Protein 1NFF (pdb70)

Foldseek 3Di:
DLLQAPAEEEFEPCLFDLNVLLLVLNLVNHYQYEYEYQPVVSQVVVQVVSPLRYHYAHAQLLDLVRLLVSQVCRCVSPNFHAEYELPWAAFDFAAPVGDDPVNLVVRCSTLAVSLVSNVVNRLVRQLVVLAHFYEYEAACLLVDPDGRRVSNSVSSVNSLVVQQVVQVVCVVSHYAGEYEHEAAEPTPRCVVPDQQPADAPQRGHHYSNLSSVVSSCRGGCVCSPDHSYYHYHYRCRVVDDDDD/DLLQAPAEAEFEPCLFDLNVLLCVLVVVNHYAYEYEYQPVVSQVVVCVVSVVRYHYAHADLLDLVRLLVSQVCRCVVVNAHAEYELDWAAFDFAAPVPDDVVNLVVRCSTLAVSLVSNLVNRVPRCLVVLAHEYEYEAACLLVDPDGRRVSNSVSSVNSLQVQQVVQVVCVVSHYAGEYEHEAAEPTPRCVVPDQQPAPAQQRGHHYSNLSSVVSSCRGGCVCVPDHSYYHYHYRCRVVDDDDD

GO terms:
  GO:0047044 androstan-3-alpha,17-beta-diol dehydrogenase (NAD+) activity (F, IDA)
  GO:0008202 steroid metabolic process (P, IDA)
  GO:0005886 plasma membrane (C, HDA)
  GO:0047023 androsterone dehydrogenase [NAD(P)+] activity (F, EXP)

Nearest PDB structures (foldseek):
  1nff-assembly1_A  TM=1.004E+00  e=2.564E-53  Mycobacterium tuberculosis
  3gvc-assembly2_D-3  TM=9.626E-01  e=6.138E-28  Mycobacterium tuberculosis H37Rv
  3op4-assembly1_A  TM=9.644E-01  e=1.752E-27  Vibrio cholerae O1 biovar El Tor str. N16961
  3emk-assembly1_A  TM=9.337E-01  e=2.881E-24  Brucella melitensis
  6wpr-assembly1_B-2  TM=9.188E-01  e=6.426E-24  Acinetobacter baumannii

InterPro domains:
  IPR002347 Short-chain dehydrogenase/reductase SDR [PF13561] (16-237)
  IPR002347 Short-chain dehydrogenase/reductase SDR [PR00080] (80-91)
  IPR002347 Short-chain dehydrogenase/reductase SDR [PR00080] (133-141)
  IPR002347 Short-chain dehydrogenase/reductase SDR [PR00080] (153-172)
  IPR002347 Short-chain dehydrogenase/reductase SDR [PR00081] (9-26)
  IPR002347 Short-chain dehydrogenase/reductase SDR [PR00081] (80-91)
  IPR002347 Short-chain dehydrogenase/reductase SDR [PR00081] (127-143)
  IPR002347 Short-chain dehydrogenase/reductase SDR [PR00081] (153-172)
  IPR002347 Short-chain dehydrogenase/reductase SDR [PR00081] (174-191)
  IPR002347 Short-chain dehydrogenase/reductase SDR [PR00081] (202-222)
  IPR020904 Short-chain dehydrogenase/reductase, conserved site [PS00061] (140-168)
  IPR036291 NAD(P)-binding domain superfamily [SSF51735] (7-240)

Secondary structure (DSSP, 8-state):
--TTTT-EEEEETTTSHHHHHHHHHHHHTT-EEEEEES-HHHHHHHHHHTGGGEEEEE--TT-HHHHHHHHHHHHHHHS---EEEE-------B-TTTS-HHHHHHHIIIIIIHHHHHHHHHHHHHHHHT-EEEEEE--GGGTS--TTBHHHHHHHHHHHHHHHHHHHHHGGGTEEEEEEEE--B-SGGGTTS-TT-S--SSSSPBPHHHHHHHHHHHHSGGGTT--S-EEEESTTGGGS----/--TTTT-EEEEETTTSHHHHHHHHHHHHTT-EEEEEES-HHHHHHHHHHSTTTEEEEE--TT-HHHHHHHHHHHHHHHS---EEEE-------B-TTT--HHHHHHHIIIIIIHHHHHHHHHHHHHHHHT-EEEEEE--GGGTS--TTBHHHHHHHHHHHHHHHHHHHHHGGGTEEEEEEEE--B-SGGGTTS-TT-S--S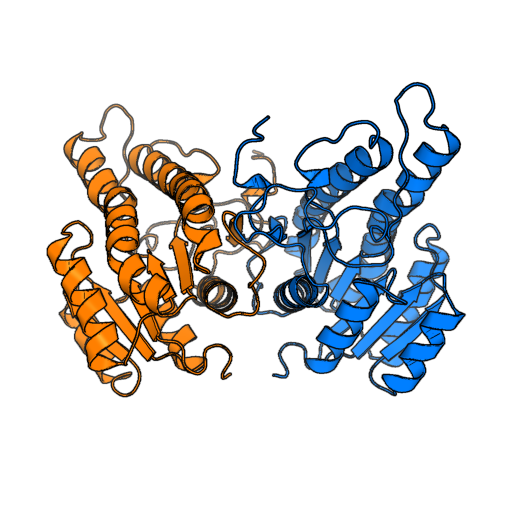S-SPBPHHHHHHHHHHHHSGGGTT--S-EEEESTTGGGS----

CATH classification: 3.40.50.720

Organism: Mycobacterium tuberculosis (strain ATCC 25618 / H37Rv) (NCBI:txid83332)

Radius of gyration: 22.57 Å; Cα contacts (8 Å, |Δi|>4): 1173; chains: 2; bounding box: 57×58×64 Å

Solvent-accessible surface area: 19362 Å² total; per-residue (Å²): 89,32,46,1,87,70,23,7,0,0,0,1,14,0,7,110,24,32,1,8,20,0,0,96,20,0,30,79,27,26,2,90,0,0,0,0,14,102,55,41,132,79,0,113,64,7,18,82,118,23,60,118,24,3,89,34,27,88,3,24,11,31,74,76,76,40,1,128,57,1,9,61,38,0,54,113,43,39,67,11,1,38,1,0,0,4,22,19,26,56,48,17,96,14,60,140,153,119,29,46,146,104,68,85,105,103,0,43,58,9,1,50,55,1,6,88,19,0,5,128,24,0,40,143,14,0,98,135,53,42,121,3,3,0,0,0,10,2,5,9,28,0,43,55,59,68,136,19,8,66,0,23,23,40,1,12,76,31,0,65,34,32,0,51,63,16,0,67,133,5,3,106,34,28,0,16,0,0,0,0,0,5,10,15,6,86,19,56,61,27,106,150,20,83,96,118,96,60,98,29,8,28,63,91,3,0,63,36,76,14,0,0,34,0,0,6,2,0,0,1,63,34,2,31,2,1,0,1,5,37,0,14,2,1,0,0,27,60,11,23,148,107,132,204,100,40,44,2,99,60,21,6,0,0,0,1,15,0,7,112,23,32,1,11,20,0,0,94,19,0,32,73,27,35,2,90,0,0,0,0,13,99,48,39,117,80,0,122,62,9,15,78,118,30,55,139,20,1,107,35,22,94,4,32,10,34,81,72,76,37,1,130,55,1,6,59,38,0,53,114,47,40,65,12,2,20,1,0,0,3,21,19,37,57,50,27,88,7,59,142,159,92,25,41,141,107,56,76,95,109,0,43,60,10,2,50,56,1,6,89,19,0,7,130,23,0,32,149,15,0,97,131,47,42,120,10,3,0,0,0,10,2,5,9,28,0,41,54,61,70,134,20,8,65,0,14,24,39,0,13,78,32,0,62,35,32,0,50,62,16,0,66,134,6,4,108,35,31,0,17,0,0,0,0,0,6,11,13,5,88,20,58,69,17,108,153,17,79,99,118,94,52,109,35,6,31,64,97,2,0,69,33,76,12,0,0,35,0,0,6,2,0,0,1,86,32,2,30,1,0,1,2,5,35,0,13,2,1,0,1,28,60,10,24,145,103,130,205

B-factor: mean 18.41, std 8.79, range [7.43, 64.71]

Sequence (488 aa):
SGRLTGKVALVSGGARGMGASHVRAMVAEGAKVVFGDILDEEGKAMAAELADAARYVHLDVTQPAQWKAAVDTAVTAFGGLHVLVNNAGILNIGTIEDYALTEWQRILDVNLTGVFLGIRAVVKPMKEAGRGSIINISSIEGLAGTVACHGYTATKFAVRGLTKSTALELGPSGIRVNSIHPGLVKTPMTDWVPEDIFQTALGRAAEPVEVSNLVVYLASDESSYSTGAEFVVDGGTVAGLAHNSGRLTGKVALVSGGARGMGASHVRAMVAEGAKVVFGDILDEEGKAMAAELADAARYVHLDVTQPAQWKAAVDTAVTAFGGLHVLVNNAGILNIGTIEDYALTEWQRILDVNLTGVFLGIRAVVKPMKEAGRGSIINISSIEGLAGTVACHGYTATKFAVRGLTKSTALELGPSGIRVNSIHPGLVKTPMT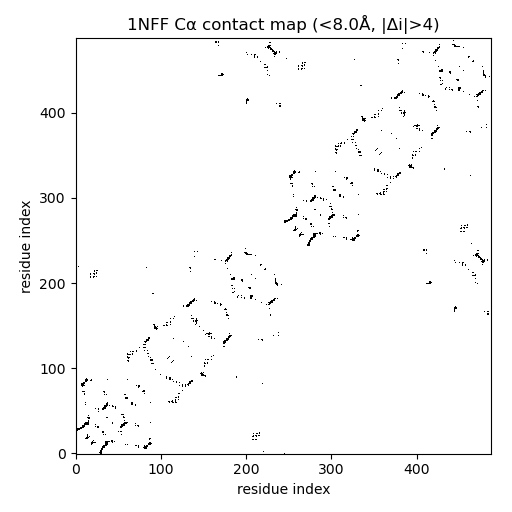DWVPEDIFQTALGRAAEPVEVSNLVVYLASDESSYSTGAEFVVDGGTVAGLAHN

Structure (mmCIF, N/CA/C/O backbone):
data_1NFF
#
_entry.id   1NFF
#
_cell.length_a   70.377
_cell.length_b   70.377
_cell.length_c   148.934
_cell.angle_alpha   90.00
_cell.angle_beta   90.00
_cell.angle_gamma   120.00
#
_symmetry.space_group_name_H-M   'P 32 2 1'
#
loop_
_entity.id
_entity.type
_entity.pdbx_description
1 polymer 'Putative oxidoreductase Rv2002'
2 non-polymer NICOTINAMIDE-ADENINE-DINUCLEOTIDE
3 water water
#
loop_
_atom_site.group_PDB
_atom_site.id
_atom_site.type_symbol
_atom_site.label_atom_id
_atom_site.label_alt_id
_atom_site.label_comp_id
_atom_site.label_asym_id
_atom_site.label_entity_id
_atom_site.label_seq_id
_atom_site.pdbx_PDB_ins_code
_atom_site.Cartn_x
_atom_site.Cartn_y
_atom_site.Cartn_z
_atom_site.occupancy
_atom_site.B_iso_or_equiv
_atom_site.auth_seq_id
_atom_site.auth_comp_id
_atom_site.auth_asym_id
_atom_site.auth_atom_id
_atom_site.pdbx_PDB_model_num
ATOM 1 N N . SER A 1 2 ? 5.508 32.835 76.109 1.00 35.48 2 SER A N 1
ATOM 2 C CA . SER A 1 2 ? 6.488 31.886 76.712 1.00 35.48 2 SER A CA 1
ATOM 3 C C . SER A 1 2 ? 7.762 31.850 75.874 1.00 34.30 2 SER A C 1
ATOM 4 O O . SER A 1 2 ? 8.101 32.818 75.194 1.00 35.43 2 SER A O 1
ATOM 7 N N . GLY A 1 3 ? 8.472 30.730 75.947 1.00 32.66 3 GLY A N 1
ATOM 8 C CA . GLY A 1 3 ? 9.682 30.556 75.171 1.00 28.94 3 GLY A CA 1
ATOM 9 C C . GLY A 1 3 ? 9.389 29.367 74.283 1.00 26.61 3 GLY A C 1
ATOM 10 O O . GLY A 1 3 ? 10.182 28.436 74.165 1.00 26.60 3 GLY A O 1
ATOM 11 N N . ARG A 1 4 ? 8.217 29.411 73.661 1.00 23.94 4 ARG A N 1
ATOM 12 C CA . ARG A 1 4 ? 7.754 28.337 72.798 1.00 21.41 4 ARG A CA 1
ATOM 13 C C . ARG A 1 4 ? 8.624 28.067 71.574 1.00 20.57 4 ARG A C 1
ATOM 14 O O . ARG A 1 4 ? 8.485 27.023 70.942 1.00 20.06 4 ARG A O 1
ATOM 22 N N . LEU A 1 5 ? 9.523 28.993 71.247 1.00 19.52 5 LEU A N 1
ATOM 23 C CA . LEU A 1 5 ? 10.412 28.811 70.099 1.00 19.96 5 LEU A CA 1
ATOM 24 C C . LEU A 1 5 ? 11.888 28.935 70.481 1.00 20.84 5 LEU A C 1
ATOM 25 O O . LEU A 1 5 ? 12.753 29.051 69.615 1.00 19.86 5 LEU A O 1
ATOM 30 N N . THR A 1 6 ? 12.176 28.916 71.777 1.00 22.21 6 THR A N 1
ATOM 31 C CA . THR A 1 6 ? 13.558 29.022 72.230 1.00 23.52 6 THR A CA 1
ATOM 32 C C . THR A 1 6 ? 14.373 27.879 71.633 1.00 23.41 6 THR A C 1
ATOM 33 O O . THR A 1 6 ? 13.939 26.728 71.641 1.00 23.46 6 THR A O 1
ATOM 37 N N . GLY A 1 7 ? 15.546 28.206 71.098 1.00 23.12 7 GLY A N 1
ATOM 38 C CA . GLY A 1 7 ? 16.390 27.190 70.498 1.00 22.05 7 GLY A CA 1
ATOM 39 C C . GLY A 1 7 ? 16.196 27.076 68.996 1.00 21.61 7 GLY A C 1
ATOM 40 O O . GLY A 1 7 ? 17.021 26.486 68.298 1.00 20.83 7 GLY A O 1
ATOM 41 N N . LYS A 1 8 ? 15.102 27.645 68.497 1.00 20.21 8 LYS A N 1
ATOM 42 C CA . LYS A 1 8 ? 14.792 27.603 67.070 1.00 19.74 8 LYS A CA 1
ATOM 43 C C . LYS A 1 8 ? 15.362 28.793 66.305 1.00 17.83 8 LYS A C 1
ATOM 44 O O . LYS A 1 8 ? 15.400 29.913 66.815 1.00 17.87 8 LYS A O 1
ATOM 50 N N . VAL A 1 9 ? 15.798 28.538 65.076 1.00 16.52 9 VAL A N 1
ATOM 51 C CA . VAL A 1 9 ? 16.323 29.580 64.201 1.00 16.24 9 VAL A CA 1
ATOM 52 C C . VAL A 1 9 ? 15.381 29.629 63.007 1.00 15.15 9 VAL A C 1
ATOM 53 O O . VAL A 1 9 ? 15.069 28.595 62.415 1.00 14.37 9 VAL A O 1
ATOM 57 N N . ALA A 1 10 ? 14.928 30.825 62.654 1.00 14.71 10 ALA A N 1
ATOM 58 C CA . ALA A 1 10 ? 13.998 30.968 61.546 1.00 14.10 10 ALA A CA 1
ATOM 59 C C . ALA A 1 10 ? 14.435 31.962 60.482 1.00 13.64 10 ALA A C 1
ATOM 60 O O . ALA A 1 10 ? 15.204 32.886 60.746 1.00 15.11 10 ALA A O 1
ATOM 62 N N . LEU A 1 11 ? 13.926 31.747 59.272 1.00 12.63 11 LEU A N 1
ATOM 63 C CA . LEU A 1 11 ? 14.185 32.618 58.133 1.00 12.25 11 LEU A CA 1
ATOM 64 C C . LEU A 1 11 ? 12.815 33.059 57.621 1.00 12.26 11 LEU A C 1
ATOM 65 O O . LEU A 1 11 ? 11.961 32.220 57.318 1.00 12.43 11 LEU A O 1
ATOM 70 N N . VAL A 1 12 ? 12.599 34.369 57.543 1.00 11.62 12 VAL A N 1
ATOM 71 C CA . VAL A 1 12 ? 11.326 34.910 57.067 1.00 11.34 12 VAL A CA 1
ATOM 72 C C . VAL A 1 12 ? 11.510 35.797 55.835 1.00 12.11 12 VAL A C 1
ATOM 73 O O . VAL A 1 12 ? 12.257 36.772 55.880 1.00 12.40 12 VAL A O 1
ATOM 77 N N . SER A 1 13 ? 10.832 35.461 54.738 1.00 11.17 13 SER A N 1
ATOM 78 C CA . SER A 1 13 ? 10.922 36.271 53.525 1.00 12.48 13 SER A CA 1
ATOM 79 C C . SER A 1 13 ? 9.850 37.359 53.590 1.00 13.08 13 SER A C 1
ATOM 80 O O . SER A 1 13 ? 8.780 37.150 54.166 1.00 13.46 13 SER A O 1
ATOM 83 N N . GLY A 1 14 ? 10.142 38.519 53.008 1.00 12.72 14 GLY A N 1
ATOM 84 C CA . GLY A 1 14 ? 9.201 39.628 53.045 1.00 13.74 14 GLY A CA 1
ATOM 85 C C . GLY A 1 14 ? 8.954 40.094 54.475 1.00 14.03 14 GLY A C 1
ATOM 86 O O . GLY A 1 14 ? 7.840 40.484 54.824 1.00 13.01 14 GLY A O 1
ATOM 87 N N . GLY A 1 15 ? 9.998 40.074 55.301 1.00 14.20 15 GLY A N 1
ATOM 88 C CA . GLY A 1 15 ? 9.843 40.462 56.693 1.00 15.98 15 GLY A CA 1
ATOM 89 C C . GLY A 1 15 ? 10.080 41.914 57.072 1.00 17.85 15 GLY A C 1
ATOM 90 O O . GLY A 1 15 ? 10.147 42.233 58.262 1.00 17.75 15 GLY A O 1
ATOM 91 N N . ALA A 1 16 ? 10.182 42.798 56.082 1.00 16.99 16 ALA A N 1
ATOM 92 C CA . ALA A 1 16 ? 10.437 44.213 56.355 1.00 17.81 16 ALA A CA 1
ATOM 93 C C . ALA A 1 16 ? 9.208 45.005 56.800 1.00 18.01 16 ALA A C 1
ATOM 94 O O . ALA A 1 16 ? 9.345 46.065 57.407 1.00 17.29 16 ALA A O 1
ATOM 96 N N . ARG A 1 17 ? 8.016 44.500 56.495 1.00 17.03 17 ARG A N 1
ATOM 97 C CA . ARG A 1 17 ? 6.779 45.179 56.875 1.00 17.49 17 ARG A CA 1
ATOM 98 C C . ARG A 1 17 ? 5.605 44.202 56.861 1.00 17.44 17 ARG A C 1
ATOM 99 O O . ARG A 1 17 ? 5.782 43.005 56.617 1.00 17.87 17 ARG A O 1
ATOM 107 N N . GLY A 1 18 ? 4.411 44.729 57.124 1.00 16.78 18 GLY A N 1
ATOM 108 C CA . GLY A 1 18 ? 3.203 43.920 57.118 1.00 14.69 18 GLY A CA 1
ATOM 109 C C . GLY A 1 18 ? 3.244 42.679 57.986 1.00 13.95 18 GLY A C 1
ATOM 110 O O . GLY A 1 18 ? 3.807 42.691 59.077 1.00 12.59 18 GLY A O 1
ATOM 111 N N . MET A 1 19 ? 2.631 41.601 57.506 1.00 13.47 19 MET A N 1
ATOM 112 C CA . MET A 1 19 ? 2.607 40.353 58.260 1.00 12.87 19 MET A CA 1
ATOM 113 C C . MET A 1 19 ? 4.001 39.789 58.486 1.00 12.87 19 MET A C 1
ATOM 114 O O . MET A 1 19 ? 4.290 39.244 59.552 1.00 14.94 19 MET A O 1
ATOM 119 N N . GLY A 1 20 ? 4.864 39.918 57.484 1.00 11.89 20 GLY A N 1
ATOM 120 C CA . GLY A 1 20 ? 6.217 39.412 57.621 1.00 11.27 20 GLY A CA 1
ATOM 121 C C . GLY A 1 20 ? 6.906 39.995 58.844 1.00 12.64 20 GLY A C 1
ATOM 122 O O . GLY A 1 20 ? 7.509 39.270 59.634 1.00 12.34 20 GLY A O 1
ATOM 123 N N . ALA A 1 21 ? 6.816 41.312 58.999 1.00 12.98 21 ALA A N 1
ATOM 124 C CA . ALA A 1 21 ? 7.433 41.992 60.134 1.00 13.16 21 ALA A CA 1
ATOM 125 C C . ALA A 1 21 ? 6.780 41.534 61.433 1.00 13.01 21 ALA A C 1
ATOM 126 O O . ALA A 1 21 ? 7.449 41.375 62.454 1.00 13.53 21 ALA A O 1
ATOM 128 N N . SER A 1 22 ? 5.469 41.320 61.391 1.00 13.50 22 SER A N 1
ATOM 129 C CA . SER A 1 22 ? 4.742 40.864 62.569 1.00 12.18 22 SER A CA 1
ATOM 130 C C . SER A 1 22 ? 5.230 39.472 62.963 1.00 12.91 22 SER A C 1
ATOM 131 O O . SER A 1 22 ? 5.414 39.188 64.145 1.00 11.60 22 SER A O 1
ATOM 134 N N . HIS A 1 23 ? 5.450 38.609 61.971 1.00 12.96 23 HIS A N 1
ATOM 135 C CA . HIS A 1 23 ? 5.921 37.248 62.237 1.00 13.52 23 HIS A CA 1
ATOM 136 C C . HIS A 1 23 ? 7.304 37.248 62.880 1.00 13.74 23 HIS A C 1
ATOM 137 O O . HIS A 1 23 ? 7.575 36.465 63.794 1.00 14.03 23 HIS A O 1
ATOM 144 N N . VAL A 1 24 ? 8.186 38.109 62.383 1.00 12.39 24 VAL A N 1
ATOM 145 C CA . VAL A 1 24 ? 9.534 38.202 62.928 1.00 13.97 24 VAL A CA 1
ATOM 146 C C . VAL A 1 24 ? 9.473 38.617 64.394 1.00 15.08 24 VAL A C 1
ATOM 147 O O . VAL A 1 24 ? 10.093 37.987 65.256 1.00 15.72 24 VAL A O 1
ATOM 151 N N . ARG A 1 25 ? 8.717 39.671 64.676 1.00 15.35 25 ARG A N 1
ATOM 152 C CA . ARG A 1 25 ? 8.585 40.149 66.047 1.00 17.68 25 ARG A CA 1
ATOM 153 C C . ARG A 1 25 ? 7.973 39.084 66.950 1.00 16.93 25 ARG A C 1
ATOM 154 O O . ARG A 1 25 ? 8.457 38.846 68.056 1.00 16.83 25 ARG A O 1
ATOM 162 N N . ALA A 1 26 ? 6.908 38.446 66.472 1.00 16.33 26 ALA A N 1
ATOM 163 C CA . ALA A 1 26 ? 6.222 37.412 67.241 1.00 16.22 26 ALA A CA 1
ATOM 164 C C . ALA A 1 26 ? 7.128 36.237 67.595 1.00 16.40 26 ALA A C 1
ATOM 165 O O . ALA A 1 26 ? 7.109 35.751 68.726 1.00 15.64 26 ALA A O 1
ATOM 167 N N . MET A 1 27 ? 7.921 35.774 66.633 1.00 15.81 27 MET A N 1
ATOM 168 C CA . MET A 1 27 ? 8.809 34.650 66.889 1.00 16.36 27 MET A CA 1
ATOM 169 C C . MET A 1 27 ? 9.970 35.041 67.792 1.00 17.36 27 MET A C 1
ATOM 170 O O . MET A 1 27 ? 10.404 34.248 68.629 1.00 17.89 27 MET A O 1
ATOM 175 N N . VAL A 1 28 ? 10.470 36.262 67.629 1.00 18.61 28 VAL A N 1
ATOM 176 C CA . VAL A 1 28 ? 11.566 36.735 68.466 1.00 19.70 28 VAL A CA 1
ATOM 177 C C . VAL A 1 28 ? 11.076 36.804 69.910 1.00 20.24 28 VAL A C 1
ATOM 178 O O . VAL A 1 28 ? 11.813 36.483 70.844 1.00 21.07 28 VAL A O 1
ATOM 182 N N . ALA A 1 29 ? 9.822 37.211 70.083 1.00 21.30 29 ALA A N 1
ATOM 183 C CA . ALA A 1 29 ? 9.228 37.313 71.412 1.00 21.86 29 ALA A CA 1
ATOM 184 C C . ALA A 1 29 ? 9.126 35.937 72.065 1.00 22.26 29 ALA A C 1
ATOM 185 O O . ALA A 1 29 ? 9.154 35.818 73.290 1.00 22.94 29 ALA A O 1
ATOM 187 N N . GLU A 1 30 ? 9.010 34.898 71.243 1.00 21.29 30 GLU A N 1
ATOM 188 C CA . GLU A 1 30 ? 8.909 33.538 71.754 1.00 20.25 30 GLU A CA 1
ATOM 189 C C . GLU A 1 30 ? 10.260 32.833 71.867 1.00 20.26 30 GLU A C 1
ATOM 190 O O . GLU A 1 30 ? 10.316 31.612 72.018 1.00 19.19 30 GLU A O 1
ATOM 196 N N . GLY A 1 31 ? 11.344 33.598 71.775 1.00 19.66 31 GLY A N 1
ATOM 197 C CA . GLY A 1 31 ? 12.670 33.020 71.921 1.00 18.98 31 GLY A CA 1
ATOM 198 C C . GLY A 1 31 ? 13.423 32.562 70.684 1.00 18.44 31 GLY A C 1
ATOM 199 O O . GLY A 1 31 ? 14.485 31.954 70.802 1.00 17.13 31 GLY A O 1
ATOM 200 N N . ALA A 1 32 ? 12.903 32.846 69.498 1.00 18.24 32 ALA A N 1
ATOM 201 C CA . ALA A 1 32 ? 13.588 32.425 68.282 1.00 16.28 32 ALA A CA 1
ATOM 202 C C . ALA A 1 32 ? 14.608 33.455 67.806 1.00 16.12 32 ALA A C 1
ATOM 203 O O . ALA A 1 32 ? 14.501 34.641 68.118 1.00 14.27 32 ALA A O 1
ATOM 205 N N . LYS A 1 33 ? 15.611 32.983 67.071 1.00 15.99 33 LYS A N 1
ATOM 206 C CA . LYS A 1 33 ? 16.616 33.859 66.484 1.00 17.38 33 LYS A CA 1
ATOM 207 C C . LYS A 1 33 ? 16.096 33.943 65.060 1.00 16.99 33 LYS A C 1
ATOM 208 O O . LYS A 1 33 ? 15.813 32.914 64.443 1.00 17.81 33 LYS A O 1
ATOM 214 N N . VAL A 1 34 ? 15.955 35.151 64.531 1.00 16.72 34 VAL A N 1
ATOM 215 C CA . VAL A 1 34 ? 15.389 35.283 63.197 1.00 15.24 34 VAL A CA 1
ATOM 216 C C . VAL A 1 34 ? 16.175 36.071 62.162 1.00 15.10 34 VAL A C 1
ATOM 217 O O . VAL A 1 34 ? 16.632 37.185 62.414 1.00 15.40 34 VAL A O 1
ATOM 221 N N . VAL A 1 35 ? 16.329 35.466 60.991 1.00 15.03 35 VAL A N 1
ATOM 222 C CA . VAL A 1 35 ? 16.983 36.120 59.867 1.00 15.27 35 VAL A CA 1
ATOM 223 C C . VAL A 1 35 ? 15.798 36.451 58.972 1.00 14.80 35 VAL A C 1
ATOM 224 O O . VAL A 1 35 ? 14.992 35.573 58.668 1.00 15.37 35 VAL A O 1
ATOM 228 N N . PHE A 1 36 ? 15.650 37.713 58.589 1.00 15.29 36 PHE A N 1
ATOM 229 C CA . PHE A 1 36 ? 14.542 38.083 57.721 1.00 15.64 36 PHE A CA 1
ATOM 230 C C . PHE A 1 36 ? 15.048 38.882 56.533 1.00 15.13 36 PHE A C 1
ATOM 231 O O . PHE A 1 36 ? 15.928 39.733 56.668 1.00 15.41 36 PHE A O 1
ATOM 239 N N . GLY A 1 37 ? 14.503 38.573 55.361 1.00 15.76 37 GLY A N 1
ATOM 240 C CA . GLY A 1 37 ? 14.924 39.242 54.145 1.00 15.42 37 GLY A CA 1
ATOM 241 C C . GLY A 1 37 ? 13.798 39.931 53.414 1.00 15.44 37 GLY A C 1
ATOM 242 O O . GLY A 1 37 ? 12.627 39.590 53.582 1.00 17.02 37 GLY A O 1
ATOM 243 N N . ASP A 1 38 ? 14.158 40.900 52.583 1.00 15.64 38 ASP A N 1
ATOM 244 C CA . ASP A 1 38 ? 13.169 41.656 51.835 1.00 15.85 38 ASP A CA 1
ATOM 245 C C . ASP A 1 38 ? 13.902 42.471 50.781 1.00 15.69 38 ASP A C 1
ATOM 246 O O . ASP A 1 38 ? 15.117 42.347 50.624 1.00 16.28 38 ASP A O 1
ATOM 251 N N . ILE A 1 39 ? 13.156 43.294 50.056 1.00 16.57 39 ILE A N 1
ATOM 252 C CA . ILE A 1 39 ? 13.742 44.155 49.041 1.00 18.40 39 ILE A CA 1
ATOM 253 C C . ILE A 1 39 ? 13.642 45.598 49.522 1.00 19.27 39 ILE A C 1
ATOM 254 O O . ILE A 1 39 ? 14.221 46.505 48.926 1.00 20.41 39 ILE A O 1
ATOM 259 N N . LEU A 1 40 ? 12.896 45.801 50.606 1.00 20.14 40 LEU A N 1
ATOM 260 C CA . LEU A 1 40 ? 12.740 47.127 51.200 1.00 21.45 40 LEU A CA 1
ATOM 261 C C . LEU A 1 40 ? 13.820 47.238 52.273 1.00 21.09 40 LEU A C 1
ATOM 262 O O . LEU A 1 40 ? 13.548 47.101 53.467 1.00 21.71 40 LEU A O 1
ATOM 267 N N . ASP A 1 41 ? 15.052 47.481 51.837 1.00 21.48 41 ASP A N 1
ATOM 268 C CA . ASP A 1 41 ? 16.187 47.574 52.746 1.00 21.63 41 ASP A CA 1
ATOM 269 C C . ASP A 1 41 ? 16.091 48.658 53.811 1.00 22.07 41 ASP A C 1
ATOM 270 O O . ASP A 1 41 ? 16.506 48.441 54.947 1.00 21.55 41 ASP A O 1
ATOM 275 N N . GLU A 1 42 ? 15.563 49.823 53.445 1.00 22.34 42 GLU A N 1
ATOM 276 C CA . GLU A 1 42 ? 15.428 50.921 54.399 1.00 22.14 42 GLU A CA 1
ATOM 277 C C . GLU A 1 42 ? 14.657 50.433 55.619 1.00 21.61 42 GLU A C 1
ATOM 278 O O . GLU A 1 42 ? 15.174 50.419 56.738 1.00 21.31 42 GLU A O 1
ATOM 284 N N . GLU A 1 43 ? 13.415 50.024 55.389 1.00 20.92 43 GLU A N 1
ATOM 285 C CA . GLU A 1 43 ? 12.555 49.530 56.456 1.00 21.48 43 GLU A CA 1
ATOM 286 C C . GLU A 1 43 ? 13.120 48.274 57.119 1.00 21.35 43 GLU A C 1
ATOM 287 O O . GLU A 1 43 ? 12.993 48.089 58.332 1.00 20.70 43 GLU A O 1
ATOM 293 N N . GLY A 1 44 ? 13.754 47.420 56.322 1.00 21.94 44 GLY A N 1
ATOM 294 C CA . GLY A 1 44 ? 14.324 46.195 56.852 1.00 22.66 44 GLY A CA 1
ATOM 295 C C . GLY A 1 44 ? 15.412 46.435 57.881 1.00 24.34 44 GLY A C 1
ATOM 296 O O . GLY A 1 44 ? 15.378 45.872 58.977 1.00 23.37 44 GLY A O 1
ATOM 297 N N . LYS A 1 45 ? 16.388 47.265 57.531 1.00 25.29 45 LYS A N 1
ATOM 298 C CA . LYS A 1 45 ? 17.482 47.568 58.445 1.00 27.76 45 LYS A CA 1
ATOM 299 C C . LYS A 1 45 ? 16.950 48.285 59.679 1.00 28.74 45 LYS A C 1
ATOM 300 O O . LYS A 1 45 ? 17.460 48.103 60.785 1.00 28.30 45 LYS A O 1
ATOM 306 N N . ALA A 1 46 ? 15.913 49.090 59.482 1.00 29.47 46 ALA A N 1
ATOM 307 C CA . ALA A 1 46 ? 15.311 49.839 60.575 1.00 30.21 46 ALA A CA 1
ATOM 308 C C . ALA A 1 46 ? 14.875 48.927 61.717 1.00 30.18 46 ALA A C 1
ATOM 309 O O . ALA A 1 46 ? 15.296 49.118 62.859 1.00 29.77 46 ALA A O 1
ATOM 311 N N . MET A 1 47 ? 14.044 47.931 61.417 1.00 29.93 47 MET A N 1
ATOM 312 C CA . MET A 1 47 ? 13.569 47.029 62.461 1.00 30.53 47 MET A CA 1
ATOM 313 C C . MET A 1 47 ? 14.631 46.058 62.965 1.00 29.69 47 MET A C 1
ATOM 314 O O . MET A 1 47 ? 14.535 45.554 64.084 1.00 28.88 47 MET A O 1
ATOM 319 N N . ALA A 1 48 ? 15.644 45.795 62.147 1.00 29.82 48 ALA A N 1
ATOM 320 C CA . ALA A 1 48 ? 16.715 44.895 62.559 1.00 30.82 48 ALA A CA 1
ATOM 321 C C . ALA A 1 48 ? 17.457 45.539 63.726 1.00 31.99 48 ALA A C 1
ATOM 322 O O . ALA A 1 48 ? 17.915 44.857 64.643 1.00 31.63 48 ALA A O 1
ATOM 324 N N . ALA A 1 49 ? 17.562 46.863 63.683 1.00 33.24 49 ALA A N 1
ATOM 325 C CA . ALA A 1 49 ? 18.249 47.617 64.724 1.00 34.86 49 ALA A CA 1
ATOM 326 C C . ALA A 1 49 ? 17.552 47.510 66.078 1.00 35.80 49 ALA A C 1
ATOM 327 O O . ALA A 1 49 ? 18.210 47.370 67.110 1.00 35.64 49 ALA A O 1
ATOM 329 N N . GLU A 1 50 ? 16.224 47.572 66.080 1.00 36.74 50 GLU A N 1
ATOM 330 C CA . GLU A 1 50 ? 15.477 47.488 67.331 1.00 38.80 50 GLU A CA 1
ATOM 331 C C . GLU A 1 50 ? 15.368 46.063 67.863 1.00 38.92 50 GLU A C 1
ATOM 332 O O . GLU A 1 50 ? 15.263 45.854 69.072 1.00 38.97 50 GLU A O 1
ATOM 338 N N . LEU A 1 51 ? 15.390 45.086 66.963 1.00 38.65 51 LEU A N 1
ATOM 339 C CA . LEU A 1 51 ? 15.296 43.688 67.365 1.00 38.90 51 LEU A CA 1
ATOM 340 C C . LEU A 1 51 ? 16.634 43.209 67.913 1.00 38.93 51 LEU A C 1
ATOM 341 O O . LEU A 1 51 ? 16.759 42.086 68.399 1.00 38.98 51 LEU A O 1
ATOM 346 N N . ALA A 1 52 ? 17.634 44.079 67.821 1.00 39.51 52 ALA A N 1
ATOM 347 C CA . ALA A 1 52 ? 18.974 43.803 68.326 1.00 39.48 52 ALA A CA 1
ATOM 348 C C . ALA A 1 52 ? 19.615 42.497 67.863 1.00 39.46 52 ALA A C 1
ATOM 349 O O . ALA A 1 52 ? 19.583 42.152 66.681 1.00 40.22 52 ALA A O 1
ATOM 351 N N . ASP A 1 53 ? 20.201 41.782 68.819 1.00 38.66 53 ASP A N 1
ATOM 352 C CA . ASP A 1 53 ? 20.895 40.526 68.560 1.00 37.79 53 ASP A CA 1
ATOM 353 C C . ASP A 1 53 ? 19.977 39.327 68.341 1.00 35.85 53 ASP A C 1
ATOM 354 O O . ASP A 1 53 ? 20.450 38.203 68.183 1.00 35.87 53 ASP A O 1
ATOM 359 N N . ALA A 1 54 ? 18.670 39.561 68.334 1.00 32.87 54 ALA A N 1
ATOM 360 C CA . ALA A 1 54 ? 17.716 38.476 68.136 1.00 30.24 54 ALA A CA 1
ATOM 361 C C . ALA A 1 54 ? 17.386 38.271 66.660 1.00 28.53 54 ALA A C 1
ATOM 362 O O . ALA A 1 54 ? 16.949 37.193 66.259 1.00 26.44 54 ALA A O 1
ATOM 364 N N . ALA A 1 55 ? 17.606 39.304 65.852 1.00 27.14 55 ALA A N 1
ATOM 365 C CA . ALA A 1 55 ? 17.301 39.215 64.431 1.00 26.34 55 ALA A CA 1
ATOM 366 C C . ALA A 1 55 ? 18.336 39.893 63.539 1.00 26.74 55 ALA A C 1
ATOM 367 O O . ALA A 1 55 ? 18.973 40.870 63.932 1.00 27.53 55 ALA A O 1
ATOM 369 N N . ARG A 1 56 ? 18.484 39.361 62.330 1.00 25.34 56 ARG A N 1
ATOM 370 C CA . ARG A 1 56 ? 19.420 39.884 61.344 1.00 24.43 56 ARG A CA 1
ATOM 371 C C . ARG A 1 56 ? 18.641 40.163 60.068 1.00 22.54 56 ARG A C 1
ATOM 372 O O . ARG A 1 56 ? 17.795 39.363 59.671 1.00 22.17 56 ARG A O 1
ATOM 380 N N . TYR A 1 57 ? 18.912 41.296 59.429 1.00 20.12 57 TYR A N 1
ATOM 381 C CA . TYR A 1 57 ? 18.237 41.608 58.178 1.00 18.41 57 TYR A CA 1
ATOM 382 C C . TYR A 1 57 ? 19.188 41.352 57.018 1.00 18.59 57 TYR A C 1
ATOM 383 O O . TYR A 1 57 ? 20.380 41.632 57.112 1.00 18.63 57 TYR A O 1
ATOM 392 N N . VAL A 1 58 ? 18.654 40.816 55.927 1.00 17.91 58 VAL A N 1
ATOM 393 C CA . VAL A 1 58 ? 19.450 40.553 54.736 1.00 17.89 58 VAL A CA 1
ATOM 394 C C . VAL A 1 58 ? 18.616 40.937 53.529 1.00 17.57 58 VAL A C 1
ATOM 395 O O . VAL A 1 58 ? 17.390 40.799 53.542 1.00 17.31 58 VAL A O 1
ATOM 399 N N . HIS A 1 59 ? 19.267 41.448 52.492 1.00 17.18 59 HIS A N 1
ATOM 400 C CA . HIS A 1 59 ? 18.529 41.796 51.295 1.00 16.77 59 HIS A CA 1
ATOM 401 C C . HIS A 1 59 ? 18.216 40.463 50.636 1.00 16.92 59 HIS A C 1
ATOM 402 O O . HIS A 1 59 ? 19.103 39.627 50.456 1.00 16.92 59 HIS A O 1
ATOM 409 N N . LEU A 1 60 ? 16.951 40.258 50.299 1.00 16.03 60 LEU A N 1
ATOM 410 C CA . LEU A 1 60 ? 16.542 39.012 49.674 1.00 16.69 60 LEU A CA 1
ATOM 411 C C . LEU A 1 60 ? 15.416 39.178 48.669 1.00 16.74 60 LEU A C 1
ATOM 412 O O . LEU A 1 6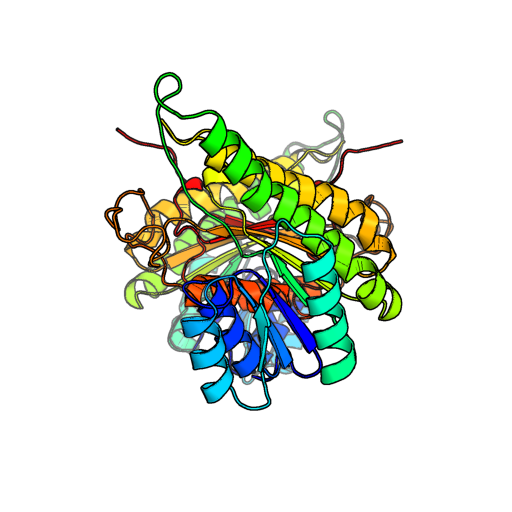0 ? 14.285 39.468 49.041 1.00 16.98 60 LEU A O 1
ATOM 417 N N . ASP A 1 61 ? 15.745 39.013 47.392 1.00 16.53 61 ASP A N 1
ATOM 418 C CA . ASP A 1 61 ? 14.757 39.065 46.322 1.00 15.98 61 ASP A CA 1
ATOM 419 C C . ASP A 1 61 ? 14.429 37.578 46.184 1.00 15.13 61 ASP A C 1
ATOM 420 O O . ASP A 1 61 ? 15.270 36.803 45.724 1.00 13.81 61 ASP A O 1
ATOM 425 N N . VAL A 1 62 ? 13.228 37.173 46.593 1.00 14.00 62 VAL A N 1
ATOM 426 C CA . VAL A 1 62 ? 12.861 35.757 46.547 1.00 13.29 62 VAL A CA 1
ATOM 427 C C . VAL A 1 62 ? 12.864 35.098 45.171 1.00 13.69 62 VAL A C 1
ATOM 428 O O . VAL A 1 62 ? 12.744 33.875 45.075 1.00 12.02 62 VAL A O 1
ATOM 432 N N . THR A 1 63 ? 13.006 35.888 44.110 1.00 13.94 63 THR A N 1
ATOM 433 C CA . THR A 1 63 ? 13.041 35.318 42.766 1.00 15.08 63 THR A CA 1
ATOM 434 C C . THR A 1 63 ? 14.461 34.898 42.382 1.00 15.26 63 THR A C 1
ATOM 435 O O . THR A 1 63 ? 14.666 34.299 41.324 1.00 14.08 63 THR A O 1
ATOM 439 N N . GLN A 1 64 ? 15.433 35.203 43.240 1.00 15.55 64 GLN A N 1
ATOM 440 C CA . GLN A 1 64 ? 16.829 34.866 42.960 1.00 16.59 64 GLN A CA 1
ATOM 441 C C . GLN A 1 64 ? 17.391 33.783 43.880 1.00 16.73 64 GLN A C 1
ATOM 442 O O . GLN A 1 64 ? 17.573 34.000 45.077 1.00 16.09 64 GLN A O 1
ATOM 448 N N . PRO A 1 65 ? 17.686 32.600 43.324 1.00 16.89 65 PRO A N 1
ATOM 449 C CA . PRO A 1 65 ? 18.230 31.503 44.129 1.00 16.77 65 PRO A CA 1
ATOM 450 C C . PRO A 1 65 ? 19.515 31.830 44.891 1.00 17.19 65 PRO A C 1
ATOM 451 O O . PRO A 1 65 ? 19.700 31.363 46.012 1.00 16.18 65 PRO A O 1
ATOM 455 N N . ALA A 1 66 ? 20.398 32.629 44.296 1.00 16.81 66 ALA A N 1
ATOM 456 C CA . ALA A 1 66 ? 21.651 32.982 44.965 1.00 18.18 66 ALA A CA 1
ATOM 457 C C . ALA A 1 66 ? 21.406 33.792 46.240 1.00 18.30 66 ALA A C 1
ATOM 458 O O . ALA A 1 66 ? 22.116 33.628 47.238 1.00 17.34 66 ALA A O 1
ATOM 460 N N . GLN A 1 67 ? 20.408 34.669 46.211 1.00 17.16 67 GLN A N 1
ATOM 461 C CA . GLN A 1 67 ? 20.115 35.475 47.386 1.00 16.70 67 GLN A CA 1
ATOM 462 C C . GLN A 1 67 ? 19.497 34.623 48.489 1.00 15.77 67 GLN A C 1
ATOM 463 O O . GLN A 1 67 ? 19.729 34.870 49.672 1.00 14.73 67 GLN A O 1
ATOM 469 N N . TRP A 1 68 ? 18.724 33.611 48.104 1.00 14.59 68 TRP A N 1
ATOM 470 C CA . TRP A 1 68 ? 18.136 32.712 49.093 1.00 14.19 68 TRP A CA 1
ATOM 471 C C . TRP A 1 68 ? 19.271 31.977 49.793 1.00 15.25 68 TRP A C 1
ATOM 472 O O . TRP A 1 68 ? 19.275 31.842 51.014 1.00 14.15 68 TRP A O 1
ATOM 483 N N . LYS A 1 69 ? 20.238 31.501 49.014 1.00 16.42 69 LYS A N 1
ATOM 484 C CA . LYS A 1 69 ? 21.359 30.771 49.591 1.00 18.22 69 LYS A CA 1
ATOM 485 C C . LYS A 1 69 ? 22.153 31.633 50.561 1.00 16.44 69 LYS A C 1
ATOM 486 O O . LYS A 1 69 ? 22.603 31.153 51.599 1.00 16.67 69 LYS A O 1
ATOM 492 N N . ALA A 1 70 ? 22.329 32.903 50.215 1.00 16.66 70 ALA A N 1
ATOM 493 C CA . ALA A 1 70 ? 23.070 33.823 51.068 1.00 17.38 70 ALA A CA 1
ATOM 494 C C . ALA A 1 70 ? 22.331 34.020 52.390 1.00 17.40 70 ALA A C 1
ATOM 495 O O . ALA A 1 70 ? 22.948 34.095 53.454 1.00 16.72 70 ALA A O 1
ATOM 497 N N . ALA A 1 71 ? 21.006 34.101 52.318 1.00 16.44 71 ALA A N 1
ATOM 498 C CA . ALA A 1 71 ? 20.191 34.291 53.512 1.00 15.80 71 ALA A CA 1
ATOM 499 C C . ALA A 1 71 ? 20.277 33.068 54.422 1.00 16.20 71 ALA A C 1
ATOM 500 O O . ALA A 1 71 ? 20.341 33.199 55.645 1.00 15.74 71 ALA A O 1
ATOM 502 N N . VAL A 1 72 ? 20.278 31.879 53.826 1.00 15.95 72 VAL A N 1
ATOM 503 C CA . VAL A 1 72 ? 20.379 30.651 54.602 1.00 16.15 72 VAL A CA 1
ATOM 504 C C . VAL A 1 72 ? 21.762 30.563 55.246 1.00 17.67 72 VAL A C 1
ATOM 505 O O . VAL A 1 72 ? 21.886 30.225 56.428 1.00 17.41 72 VAL A O 1
ATOM 509 N N . ASP A 1 73 ? 22.803 30.865 54.474 1.00 17.49 73 ASP A N 1
ATOM 510 C CA . ASP A 1 73 ? 24.160 30.824 55.013 1.00 18.48 73 ASP A CA 1
ATOM 511 C C . ASP A 1 73 ? 24.276 31.797 56.182 1.00 17.93 73 ASP A C 1
ATOM 512 O O . ASP A 1 73 ? 24.974 31.528 57.160 1.00 17.78 73 ASP A O 1
ATOM 517 N N . THR A 1 74 ? 23.591 32.929 56.075 1.00 17.50 74 THR A N 1
ATOM 518 C CA . THR A 1 74 ? 23.609 33.931 57.135 1.00 17.47 74 THR A CA 1
ATOM 519 C C . THR A 1 74 ? 23.011 33.338 58.410 1.00 17.63 74 THR A C 1
ATOM 520 O O . THR A 1 74 ? 23.577 33.473 59.491 1.00 16.69 74 THR A O 1
ATOM 524 N N . ALA A 1 75 ? 21.870 32.670 58.275 1.00 17.70 75 ALA A N 1
ATOM 525 C CA . ALA A 1 75 ? 21.199 32.064 59.421 1.00 17.34 7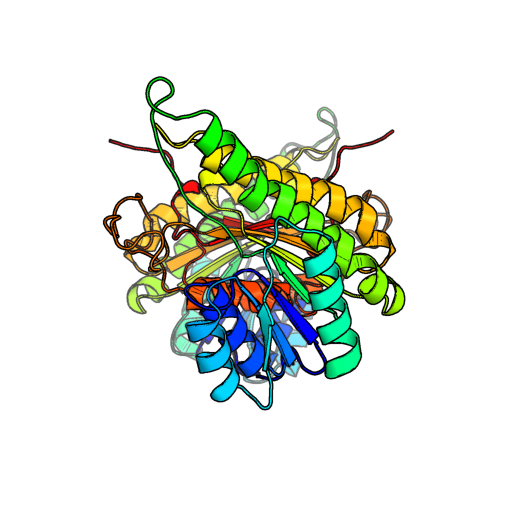5 ALA A CA 1
ATOM 526 C C . ALA A 1 75 ? 22.059 30.999 60.094 1.00 18.39 75 ALA A C 1
ATOM 527 O O . ALA A 1 75 ? 22.185 30.972 61.319 1.00 17.84 75 ALA A O 1
ATOM 529 N N . VAL A 1 76 ? 22.651 30.121 59.291 1.00 18.45 76 VAL A N 1
ATOM 530 C CA . VAL A 1 76 ? 23.484 29.053 59.826 1.00 19.72 76 VAL A CA 1
ATOM 531 C C . VAL A 1 76 ? 24.755 29.571 60.490 1.00 20.79 76 VAL A C 1
ATOM 532 O O . VAL A 1 76 ? 25.124 29.122 61.572 1.00 21.09 76 VAL A O 1
ATOM 536 N N . THR A 1 77 ? 25.422 30.522 59.847 1.00 21.59 77 THR A N 1
ATOM 537 C CA . THR A 1 77 ? 26.655 31.067 60.402 1.00 22.29 77 THR A CA 1
ATOM 538 C C . THR A 1 77 ? 26.424 31.920 61.648 1.00 22.72 77 THR A C 1
ATOM 539 O O . THR A 1 77 ? 27.171 31.823 62.624 1.00 22.35 77 THR A O 1
ATOM 543 N N . ALA A 1 78 ? 25.384 32.745 61.619 1.00 21.64 78 ALA A N 1
ATOM 544 C CA . ALA A 1 78 ? 25.083 33.625 62.740 1.00 22.75 78 ALA A CA 1
ATOM 545 C C . ALA A 1 78 ? 24.402 32.946 63.921 1.00 22.51 78 ALA A C 1
ATOM 546 O O . ALA A 1 78 ? 24.670 33.290 65.074 1.00 23.88 78 ALA A O 1
ATOM 548 N N . PHE A 1 79 ? 23.530 31.982 63.645 1.00 21.72 79 PHE A N 1
ATOM 549 C CA . PHE A 1 79 ? 22.801 31.316 64.718 1.00 22.13 79 PHE A CA 1
ATOM 550 C C . PHE A 1 79 ? 23.039 29.816 64.883 1.00 22.00 79 PHE A C 1
ATOM 551 O O . PHE A 1 79 ? 22.457 29.191 65.772 1.00 21.99 79 PHE A O 1
ATOM 559 N N . GLY A 1 80 ? 23.884 29.242 64.031 1.00 21.93 80 GLY A N 1
ATOM 560 C CA . GLY A 1 80 ? 24.209 27.829 64.151 1.00 21.74 80 GLY A CA 1
ATOM 561 C C . GLY A 1 80 ? 23.326 26.805 63.463 1.00 21.67 80 GLY A C 1
ATOM 562 O O . GLY A 1 80 ? 23.583 25.606 63.565 1.00 20.80 80 GLY A O 1
ATOM 563 N N . GLY A 1 81 ? 22.290 27.261 62.770 1.00 20.91 81 GLY A N 1
ATOM 564 C CA . GLY A 1 81 ? 21.405 26.334 62.089 1.00 20.23 81 GLY A CA 1
ATOM 565 C C . GLY A 1 81 ? 20.158 27.022 61.581 1.00 19.01 81 GLY A C 1
ATOM 566 O O . GLY A 1 81 ? 20.028 28.238 61.701 1.00 19.49 81 GLY A O 1
ATOM 567 N N . LEU A 1 82 ? 19.243 26.243 61.010 1.00 18.49 82 LEU A N 1
ATOM 568 C CA . LEU A 1 82 ? 17.988 26.776 60.479 1.00 17.45 82 LEU A CA 1
ATOM 569 C C . LEU A 1 82 ? 16.910 25.708 60.633 1.00 16.31 82 LEU A C 1
ATOM 570 O O . LEU A 1 82 ? 17.029 24.618 60.076 1.00 17.01 82 LEU A O 1
ATOM 575 N N . HIS A 1 83 ? 15.854 26.027 61.379 1.00 15.90 83 HIS A N 1
ATOM 576 C CA . HIS A 1 83 ? 14.786 25.065 61.630 1.00 15.73 83 HIS A CA 1
ATOM 577 C C . HIS A 1 83 ? 13.410 25.495 61.143 1.00 15.46 83 HIS A C 1
ATOM 578 O O . HIS A 1 83 ? 12.504 24.668 61.033 1.00 15.90 83 HIS A O 1
ATOM 585 N N . VAL A 1 84 ? 13.248 26.781 60.857 1.00 13.69 84 VAL A N 1
ATOM 586 C CA . VAL A 1 84 ? 11.954 27.288 60.413 1.00 12.68 84 VAL A CA 1
ATOM 587 C C . VAL A 1 84 ? 12.055 28.239 59.228 1.00 12.19 84 VAL A C 1
ATOM 588 O O . VAL A 1 84 ? 12.916 29.115 59.200 1.00 11.84 84 VAL A O 1
ATOM 592 N N . LEU A 1 85 ? 11.164 28.058 58.256 1.00 11.58 85 LEU A N 1
ATOM 593 C CA . LEU A 1 85 ? 11.103 28.930 57.086 1.00 11.20 85 LEU A CA 1
ATOM 594 C C . LEU A 1 85 ? 9.675 29.443 56.932 1.00 12.87 85 LEU A C 1
ATOM 595 O O . LEU A 1 85 ? 8.722 28.665 56.949 1.00 13.32 85 LEU A O 1
ATOM 600 N N . VAL A 1 86 ? 9.530 30.756 56.799 1.00 11.47 86 VAL A N 1
ATOM 601 C CA . VAL A 1 86 ? 8.218 31.352 56.598 1.00 12.34 86 VAL A CA 1
ATOM 602 C C . VAL A 1 86 ? 8.251 32.016 55.222 1.00 12.60 86 VAL A C 1
ATOM 603 O O . VAL A 1 86 ? 8.814 33.103 55.065 1.00 12.75 86 VAL A O 1
ATOM 607 N N . ASN A 1 87 ? 7.681 31.337 54.224 1.00 10.65 87 ASN A N 1
ATOM 608 C CA . ASN A 1 87 ? 7.625 31.848 52.852 1.00 11.62 87 ASN A CA 1
ATOM 609 C C . ASN A 1 87 ? 6.480 32.855 52.786 1.00 11.21 87 ASN A C 1
ATOM 610 O O . ASN A 1 87 ? 5.378 32.531 52.343 1.00 10.51 87 ASN A O 1
ATOM 615 N N . ASN A 1 88 ? 6.766 34.083 53.211 1.00 11.60 88 ASN A N 1
ATOM 616 C CA . ASN A 1 88 ? 5.771 35.143 53.286 1.00 11.77 88 ASN A CA 1
ATOM 617 C C . ASN A 1 88 ? 5.805 36.204 52.188 1.00 11.78 88 ASN A C 1
ATOM 618 O O . ASN A 1 88 ? 4.786 36.822 51.895 1.00 11.74 88 ASN A O 1
ATOM 623 N N . ALA A 1 89 ? 6.963 36.412 51.572 1.00 12.67 89 ALA A N 1
ATOM 624 C CA . ALA A 1 89 ? 7.074 37.415 50.523 1.00 12.88 89 ALA A CA 1
ATOM 625 C C . ALA A 1 89 ? 6.034 37.182 49.437 1.00 14.06 89 ALA A C 1
ATOM 626 O O . ALA A 1 89 ? 5.796 36.046 49.021 1.00 14.11 89 ALA A O 1
ATOM 628 N N . GLY A 1 90 ? 5.414 38.266 48.983 1.00 13.27 90 GLY A N 1
ATOM 629 C CA . GLY A 1 90 ? 4.412 38.152 47.942 1.00 13.22 90 GLY A CA 1
ATOM 630 C C . GLY A 1 90 ? 3.953 39.509 47.457 1.00 13.85 90 GLY A C 1
ATOM 631 O O . GLY A 1 90 ? 4.160 40.526 48.130 1.00 12.58 90 GLY A O 1
ATOM 632 N N . ILE A 1 91 ? 3.345 39.527 46.277 1.00 12.90 91 ILE A N 1
ATOM 633 C CA . ILE A 1 91 ? 2.834 40.759 45.705 1.00 12.83 91 ILE A CA 1
ATOM 634 C C . ILE A 1 91 ? 1.397 40.546 45.257 1.00 13.32 91 ILE A C 1
ATOM 635 O O . ILE A 1 91 ? 0.937 39.409 45.101 1.00 12.73 91 ILE A O 1
ATOM 640 N N . LEU A 1 92 ? 0.688 41.650 45.063 1.00 13.13 92 LEU A N 1
ATOM 641 C CA . LEU A 1 92 ? -0.690 41.596 44.612 1.00 14.44 92 LEU A CA 1
ATOM 642 C C . LEU A 1 92 ? -0.896 42.518 43.421 1.00 15.37 92 LEU A C 1
ATOM 643 O O . LEU A 1 92 ? -0.580 43.703 43.488 1.00 16.40 92 LEU A O 1
ATOM 648 N N . ASN A 1 93 ? -1.385 41.962 42.321 1.00 14.98 93 ASN A N 1
ATOM 649 C CA . ASN A 1 93 ? -1.713 42.769 41.155 1.00 16.60 93 ASN A CA 1
ATOM 650 C C . ASN A 1 93 ? -3.057 42.256 40.667 1.00 16.09 93 ASN A C 1
ATOM 651 O O . ASN A 1 93 ? -3.434 41.116 40.955 1.00 17.09 93 ASN A O 1
ATOM 656 N N . ILE A 1 94 ? -3.797 43.102 39.959 1.00 15.09 94 ILE A N 1
ATOM 657 C CA . ILE A 1 94 ? -5.118 42.719 39.488 1.00 15.32 94 ILE A CA 1
ATOM 658 C C . ILE A 1 94 ? -5.373 43.141 38.054 1.00 14.70 94 ILE A C 1
ATOM 659 O O . ILE A 1 94 ? -4.602 43.902 37.468 1.00 14.45 94 ILE A O 1
ATOM 664 N N . GLY A 1 95 ? -6.472 42.644 37.499 1.00 14.99 95 GLY A N 1
ATOM 665 C CA . GLY A 1 95 ? -6.828 42.980 36.136 1.00 13.27 95 GLY A CA 1
ATOM 666 C C . GLY A 1 95 ? -7.750 41.953 35.514 1.00 13.67 95 GLY A C 1
ATOM 667 O O . GLY A 1 95 ? -7.683 40.764 35.830 1.00 13.36 95 GLY A O 1
ATOM 668 N N . THR A 1 96 ? -8.627 42.419 34.635 1.00 13.27 96 THR A N 1
ATOM 669 C CA . THR A 1 96 ? -9.553 41.536 33.947 1.00 14.17 96 THR A CA 1
ATOM 670 C C . THR A 1 96 ? -8.749 40.722 32.947 1.00 14.62 96 THR A C 1
ATOM 671 O O . THR A 1 96 ? -7.599 41.049 32.646 1.00 14.41 96 THR A O 1
ATOM 675 N N . ILE A 1 97 ? -9.352 39.660 32.429 1.00 14.95 97 ILE A N 1
ATOM 676 C CA . ILE A 1 97 ? -8.677 38.814 31.460 1.00 15.16 97 ILE A CA 1
ATOM 677 C C . ILE A 1 97 ? -8.119 39.629 30.290 1.00 16.45 97 ILE A C 1
ATOM 678 O O . ILE A 1 97 ? -7.005 39.376 29.827 1.00 17.73 97 ILE A O 1
ATOM 683 N N . GLU A 1 98 ? -8.882 40.615 29.830 1.00 16.71 98 GLU A N 1
ATOM 684 C CA . GLU A 1 98 ? -8.458 41.441 28.699 1.00 19.43 98 GLU A CA 1
ATOM 685 C C . GLU A 1 98 ? -7.370 42.465 29.003 1.00 20.23 98 GLU A C 1
ATOM 686 O O . GLU A 1 98 ? -6.412 42.608 28.239 1.00 20.60 98 GLU A O 1
ATOM 692 N N . ASP A 1 99 ? -7.526 43.170 30.118 1.00 21.03 99 ASP A N 1
ATOM 693 C CA . ASP A 1 99 ? -6.603 44.228 30.515 1.00 21.45 99 ASP A CA 1
ATOM 694 C C . ASP A 1 99 ? -5.346 43.809 31.273 1.00 20.00 99 ASP A C 1
ATOM 695 O O . ASP A 1 99 ? -4.339 44.515 31.239 1.00 18.69 99 ASP A O 1
ATOM 700 N N . TYR A 1 100 ? -5.403 42.672 31.958 1.00 16.80 100 TYR A N 1
ATOM 701 C CA . TYR A 1 100 ? -4.268 42.182 32.737 1.00 15.70 100 TYR A CA 1
ATOM 702 C C . TYR A 1 100 ? -3.035 41.988 31.848 1.00 15.58 100 TYR A C 1
ATOM 703 O O . TYR A 1 100 ? -3.066 41.227 30.882 1.00 15.11 100 TYR A O 1
ATOM 712 N N . ALA A 1 101 ? -1.952 42.684 32.182 1.00 15.95 101 ALA A N 1
ATOM 713 C CA . ALA A 1 101 ? -0.719 42.601 31.404 1.00 16.22 101 ALA A CA 1
ATOM 714 C C . ALA A 1 101 ? 0.034 41.295 31.614 1.00 16.23 101 ALA A C 1
ATOM 715 O O . ALA A 1 101 ? 0.164 40.808 32.740 1.00 16.21 101 ALA A O 1
ATOM 717 N N . LEU A 1 102 ? 0.543 40.733 30.523 1.00 15.97 102 LEU A N 1
ATOM 718 C CA . LEU A 1 102 ? 1.296 39.491 30.604 1.00 16.17 102 LEU A CA 1
ATOM 719 C C . LEU A 1 102 ? 2.522 39.637 31.499 1.00 15.04 102 LEU A C 1
ATOM 720 O O . LEU A 1 102 ? 2.930 38.681 32.152 1.00 16.00 102 LEU A O 1
ATOM 725 N N . THR A 1 103 ? 3.112 40.828 31.532 1.00 15.64 103 THR A N 1
ATOM 726 C CA . THR A 1 103 ? 4.283 41.047 32.381 1.00 14.20 103 THR A CA 1
ATOM 727 C C . THR A 1 103 ? 3.885 40.911 33.851 1.00 14.79 103 THR A C 1
ATOM 728 O O . THR A 1 103 ? 4.668 40.434 34.676 1.00 13.57 103 THR A O 1
ATOM 732 N N . GLU A 1 104 ? 2.665 41.329 34.175 1.00 14.88 104 GLU A N 1
ATOM 733 C CA . GLU A 1 104 ? 2.179 41.231 35.547 1.00 16.06 104 GLU A CA 1
ATOM 734 C C . GLU A 1 104 ? 1.944 39.769 35.911 1.00 15.03 104 GLU A C 1
ATOM 735 O O . GLU A 1 104 ? 2.245 39.344 37.025 1.00 13.21 104 GLU A O 1
ATOM 741 N N . TRP A 1 105 ? 1.406 39.004 34.965 1.00 13.91 105 TRP A N 1
ATOM 742 C CA . TRP A 1 105 ? 1.165 37.583 35.182 1.00 13.16 105 TRP A CA 1
ATOM 743 C C . TRP A 1 105 ? 2.503 36.895 35.447 1.00 14.14 105 TRP A C 1
ATOM 744 O O . TRP A 1 105 ? 2.646 36.146 36.411 1.00 13.14 105 TRP A O 1
ATOM 755 N N . GLN A 1 106 ? 3.490 37.162 34.596 1.00 14.38 106 GLN A N 1
ATOM 756 C CA . GLN A 1 106 ? 4.807 36.558 34.762 1.00 15.98 106 GLN A CA 1
ATOM 757 C C . GLN A 1 106 ? 5.476 36.960 36.074 1.00 15.15 106 GLN A C 1
ATOM 758 O O . GLN A 1 106 ? 6.076 36.125 36.754 1.00 13.21 106 GLN A O 1
ATOM 764 N N . ARG A 1 107 ? 5.368 38.234 36.435 1.00 15.23 107 ARG A N 1
ATOM 765 C CA . ARG A 1 107 ? 5.986 38.716 37.665 1.00 14.80 107 ARG A CA 1
ATOM 766 C C . ARG A 1 107 ? 5.391 38.092 38.921 1.00 14.14 107 ARG A C 1
ATOM 767 O O . ARG A 1 107 ? 6.124 37.749 39.853 1.00 13.23 107 ARG A O 1
ATOM 775 N N . ILE A 1 108 ? 4.070 37.941 38.957 1.00 12.91 108 ILE A N 1
ATOM 776 C CA . ILE A 1 108 ? 3.443 37.362 40.137 1.00 13.85 108 ILE A CA 1
ATOM 777 C C . ILE A 1 108 ? 3.747 35.864 40.224 1.00 13.71 108 ILE A C 1
ATOM 778 O O . ILE A 1 108 ? 3.868 35.313 41.318 1.00 12.28 108 ILE A O 1
ATOM 783 N N . LEU A 1 109 ? 3.893 35.199 39.079 1.00 12.95 109 LEU A N 1
ATOM 784 C CA . LEU A 1 109 ? 4.240 33.782 39.109 1.00 12.77 109 LEU A CA 1
ATOM 785 C C . LEU A 1 109 ? 5.653 33.668 39.685 1.00 13.02 109 LEU A C 1
ATOM 786 O O . LEU A 1 109 ? 5.925 32.802 40.514 1.00 13.63 109 LEU A O 1
ATOM 791 N N . ASP A 1 110 ? 6.546 34.558 39.253 1.00 12.58 110 ASP A N 1
ATOM 792 C CA . ASP A 1 110 ? 7.930 34.556 39.733 1.00 13.48 110 ASP A CA 1
ATOM 793 C C . ASP A 1 110 ? 8.047 34.768 41.246 1.00 12.64 110 ASP A C 1
ATOM 794 O O . ASP A 1 110 ? 8.752 34.028 41.933 1.00 13.79 110 ASP A O 1
ATOM 799 N N . VAL A 1 111 ? 7.358 35.782 41.760 1.00 12.06 111 VAL A N 1
ATOM 800 C CA . VAL A 1 111 ? 7.413 36.100 43.180 1.00 11.64 111 VAL A CA 1
ATOM 801 C C . VAL A 1 111 ? 6.582 35.194 44.090 1.00 11.07 111 VAL A C 1
ATOM 802 O O . VAL A 1 111 ? 7.115 34.586 45.017 1.00 10.11 111 VAL A O 1
ATOM 806 N N . ASN A 1 112 ? 5.283 35.112 43.818 1.00 11.53 112 ASN A N 1
ATOM 807 C CA . ASN A 1 112 ? 4.356 34.331 44.634 1.00 10.38 112 ASN A CA 1
ATOM 808 C C . ASN A 1 112 ? 4.458 32.812 44.556 1.00 11.38 112 ASN A C 1
ATOM 809 O O . ASN A 1 112 ? 4.127 32.114 45.517 1.00 11.42 112 ASN A O 1
ATOM 814 N N . LEU A 1 113 ? 4.910 32.294 43.422 1.00 9.95 113 LEU A N 1
ATOM 815 C CA . LEU A 1 113 ? 5.019 30.853 43.260 1.00 10.69 113 LEU A CA 1
ATOM 816 C C . LEU A 1 113 ? 6.464 30.380 43.224 1.00 10.39 113 LEU A C 1
ATOM 817 O O . LEU A 1 113 ? 6.897 29.631 44.093 1.00 9.83 113 LEU A O 1
ATOM 822 N N . THR A 1 114 ? 7.214 30.812 42.218 1.00 10.99 114 THR A N 1
ATOM 823 C CA . THR A 1 114 ? 8.607 30.400 42.112 1.00 10.74 114 THR A CA 1
ATOM 824 C C . THR A 1 114 ? 9.394 30.811 43.355 1.00 11.48 114 THR A C 1
ATOM 825 O O . THR A 1 114 ? 10.225 30.053 43.853 1.00 11.11 114 THR A O 1
ATOM 829 N N . GLY A 1 115 ? 9.115 32.003 43.871 1.00 11.39 115 GLY A N 1
ATOM 830 C CA . GLY A 1 115 ? 9.820 32.470 45.054 1.00 11.29 115 GLY A CA 1
ATOM 831 C C . GLY A 1 115 ? 9.648 31.534 46.236 1.00 11.95 115 GLY A C 1
ATOM 832 O O . GLY A 1 115 ? 10.583 31.301 47.006 1.00 11.02 115 GLY A O 1
ATOM 833 N N . VAL A 1 116 ? 8.441 31.001 46.386 1.00 11.68 116 VAL A N 1
ATOM 834 C CA . VAL A 1 116 ? 8.145 30.075 47.471 1.00 11.91 116 VAL A CA 1
ATOM 835 C C . VAL A 1 116 ? 8.914 28.777 47.257 1.00 12.56 116 VAL A C 1
ATOM 836 O O . VAL A 1 116 ? 9.487 28.218 48.199 1.00 12.41 116 VAL A O 1
ATOM 840 N N . PHE A 1 117 ? 8.938 28.297 46.017 1.00 11.90 117 PHE A N 1
ATOM 841 C CA . PHE A 1 117 ? 9.652 27.061 45.722 1.00 12.65 117 PHE A CA 1
ATOM 842 C C . PHE A 1 117 ? 11.146 27.245 45.973 1.00 12.29 117 PHE A C 1
ATOM 843 O O . PHE A 1 117 ? 11.801 26.360 46.525 1.00 12.53 117 PHE A O 1
ATOM 851 N N . LEU A 1 118 ? 11.684 28.396 45.582 1.00 12.42 118 LEU A N 1
ATOM 852 C CA . LEU A 1 118 ? 13.105 28.656 45.788 1.00 11.90 118 LEU A CA 1
ATOM 853 C C . LEU A 1 118 ? 13.441 28.648 47.275 1.00 11.49 118 LEU A C 1
ATOM 854 O O . LEU A 1 118 ? 14.502 28.171 47.676 1.00 12.53 118 LEU A O 1
ATOM 859 N N . GLY A 1 119 ? 12.536 29.174 48.095 1.00 11.61 119 GLY A N 1
ATOM 860 C CA . GLY A 1 119 ? 12.774 29.184 49.529 1.00 11.70 119 GLY A CA 1
ATOM 861 C C . GLY A 1 119 ? 12.873 27.768 50.065 1.00 12.21 119 GLY A C 1
ATOM 862 O O . GLY A 1 119 ? 13.763 27.446 50.858 1.00 11.66 119 GLY A O 1
ATOM 863 N N . ILE A 1 120 ? 11.955 26.911 49.626 1.00 10.64 120 ILE A N 1
ATOM 864 C CA . ILE A 1 120 ? 11.946 25.517 50.055 1.00 11.60 120 ILE A CA 1
ATOM 865 C C . ILE A 1 120 ? 13.261 24.840 49.669 1.00 11.62 120 ILE A C 1
ATOM 866 O O . ILE A 1 120 ? 13.883 24.161 50.487 1.00 12.00 120 ILE A O 1
ATOM 871 N N . ARG A 1 121 ? 13.682 25.035 48.422 1.00 12.76 121 ARG A N 1
ATOM 872 C CA . ARG A 1 121 ? 14.929 24.449 47.927 1.00 13.89 121 ARG A CA 1
ATOM 873 C C . ARG A 1 121 ? 16.132 24.857 48.774 1.00 14.50 121 ARG A C 1
ATOM 874 O O . ARG A 1 121 ? 16.987 24.033 49.101 1.00 16.09 121 ARG A O 1
ATOM 882 N N . ALA A 1 122 ? 16.197 26.141 49.105 1.00 14.22 122 ALA A N 1
ATOM 883 C CA . ALA A 1 122 ? 17.306 26.692 49.875 1.00 14.48 122 ALA A CA 1
ATOM 884 C C . ALA A 1 122 ? 17.463 26.189 51.307 1.00 15.50 122 ALA A C 1
ATOM 885 O O . ALA A 1 122 ? 18.581 26.138 51.826 1.00 14.58 122 ALA A O 1
ATOM 887 N N . VAL A 1 123 ? 16.361 25.807 51.944 1.00 15.44 123 VAL A N 1
ATOM 888 C CA . VAL A 1 123 ? 16.419 25.362 53.334 1.00 16.46 123 VAL A CA 1
ATOM 889 C C . VAL A 1 123 ? 16.443 23.855 53.573 1.00 17.02 123 VAL A C 1
ATOM 890 O O . VAL A 1 123 ? 16.673 23.415 54.702 1.00 18.26 123 VAL A O 1
ATOM 894 N N . VAL A 1 124 ? 16.212 23.060 52.533 1.00 18.15 124 VAL A N 1
ATOM 895 C CA . VAL A 1 124 ? 16.201 21.608 52.702 1.00 19.08 124 VAL A CA 1
ATOM 896 C C . VAL A 1 124 ? 17.482 21.043 53.314 1.00 20.46 124 VAL A C 1
ATOM 897 O O . VAL A 1 124 ? 17.420 20.211 54.220 1.00 19.61 124 VAL A O 1
ATOM 901 N N . LYS A 1 125 ? 18.637 21.498 52.836 1.00 21.44 125 LYS A N 1
ATOM 902 C CA . LYS A 1 125 ? 19.916 21.007 53.349 1.00 22.96 125 LYS A CA 1
ATOM 903 C C . LYS A 1 125 ? 20.105 21.187 54.859 1.00 21.83 125 LYS A C 1
ATOM 904 O O . LYS A 1 125 ? 20.264 20.207 55.586 1.00 22.04 125 LYS A O 1
ATOM 910 N N . PRO A 1 126 ? 20.095 22.438 55.350 1.00 21.03 126 PRO A N 1
ATOM 911 C CA . PRO A 1 126 ? 20.276 22.650 56.789 1.00 21.21 126 PRO A CA 1
ATOM 912 C C . PRO A 1 126 ? 19.218 21.958 57.648 1.00 20.59 126 PRO A C 1
ATOM 913 O O . PRO A 1 126 ? 19.513 21.497 58.750 1.00 19.84 126 PRO A O 1
ATOM 917 N N . MET A 1 127 ? 17.990 21.877 57.142 1.00 20.24 127 MET A N 1
ATOM 918 C CA . MET A 1 127 ? 16.916 21.224 57.883 1.00 21.09 127 MET A CA 1
ATOM 919 C C . MET A 1 127 ? 17.104 19.710 57.951 1.00 21.64 127 MET A C 1
ATOM 920 O O . MET A 1 127 ? 16.926 19.109 59.010 1.00 23.25 127 MET A O 1
ATOM 925 N N . LYS A 1 128 ? 17.453 19.088 56.828 1.00 22.67 128 LYS A N 1
ATOM 926 C CA . LYS A 1 128 ? 17.665 17.645 56.820 1.00 23.86 128 LYS A CA 1
ATOM 927 C C . LYS A 1 128 ? 18.851 17.300 57.715 1.00 25.87 128 LYS A C 1
ATOM 928 O O . LYS A 1 128 ? 18.857 16.260 58.376 1.00 25.59 128 LYS A O 1
ATOM 934 N N . GLU A 1 129 ? 19.850 18.178 57.737 1.00 26.73 129 GLU A N 1
ATOM 935 C CA . GLU A 1 129 ? 21.027 17.966 58.572 1.00 28.76 129 GLU A CA 1
ATOM 936 C C . GLU A 1 129 ? 20.612 17.989 60.036 1.00 29.15 129 GLU A C 1
ATOM 937 O O . GLU A 1 129 ? 21.155 17.250 60.857 1.00 30.31 129 GLU A O 1
ATOM 943 N N . ALA A 1 130 ? 19.647 18.846 60.355 1.00 28.80 130 ALA A N 1
ATOM 944 C CA . ALA A 1 130 ? 19.152 18.970 61.720 1.00 28.33 130 ALA A CA 1
ATOM 945 C C . ALA A 1 130 ? 18.187 17.833 62.045 1.00 28.00 130 ALA A C 1
ATOM 946 O O . ALA A 1 130 ? 17.940 17.531 63.212 1.00 28.12 130 ALA A O 1
ATOM 948 N N . GLY A 1 131 ? 17.642 17.204 61.008 1.00 26.80 131 GLY A N 1
ATOM 949 C CA . GLY A 1 131 ? 16.714 16.107 61.219 1.00 26.33 131 GLY A CA 1
ATOM 950 C C . GLY A 1 131 ? 15.329 16.586 61.609 1.00 26.25 131 GLY A C 1
ATOM 951 O O . GLY A 1 131 ? 14.465 15.793 61.981 1.00 24.50 131 GLY A O 1
ATOM 952 N N . ARG A 1 132 ? 15.120 17.894 61.526 1.00 26.60 132 ARG A N 1
ATOM 953 C CA . ARG A 1 132 ? 13.832 18.483 61.863 1.00 26.76 132 ARG A CA 1
ATOM 954 C C . ARG A 1 132 ? 13.685 19.818 61.148 1.00 25.10 132 ARG A C 1
ATOM 955 O O . ARG A 1 132 ? 14.670 20.408 60.702 1.00 25.55 132 ARG A O 1
ATOM 963 N N . GLY A 1 133 ? 12.450 20.289 61.036 1.00 21.93 133 GLY A N 1
ATOM 964 C CA . GLY A 1 133 ? 12.217 21.559 60.381 1.00 17.15 133 GLY A CA 1
ATOM 965 C C . GLY A 1 133 ? 10.747 21.823 60.151 1.00 16.34 133 GLY A C 1
ATOM 966 O O . GLY A 1 133 ? 9.936 20.897 60.107 1.00 14.18 133 GLY A O 1
ATOM 967 N N . SER A 1 134 ? 10.401 23.097 60.018 1.00 13.62 134 SER A N 1
ATOM 968 C CA . SER A 1 134 ? 9.022 23.487 59.774 1.00 13.41 134 SER A CA 1
ATOM 969 C C . SER A 1 134 ? 8.995 24.581 58.720 1.00 12.56 134 SER A C 1
ATOM 970 O O . SER A 1 134 ? 9.562 25.654 58.917 1.00 12.77 134 SER A O 1
ATOM 973 N N . ILE A 1 135 ? 8.339 24.293 57.601 1.00 11.49 135 ILE A N 1
ATOM 974 C CA . ILE A 1 135 ? 8.220 25.248 56.506 1.00 12.00 135 ILE A CA 1
ATOM 975 C C . ILE A 1 135 ? 6.769 25.702 56.463 1.00 11.85 135 ILE A C 1
ATOM 976 O O . ILE A 1 135 ? 5.848 24.885 56.370 1.00 11.45 135 ILE A O 1
ATOM 981 N N . ILE A 1 136 ? 6.580 27.013 56.543 1.00 11.11 136 ILE A N 1
ATOM 982 C CA . ILE A 1 136 ? 5.259 27.613 56.557 1.00 11.37 136 ILE A CA 1
ATOM 983 C C . ILE A 1 136 ? 5.085 28.483 55.320 1.00 11.44 136 ILE A C 1
ATOM 984 O O . ILE A 1 136 ? 5.748 29.511 55.179 1.00 12.39 136 ILE A O 1
ATOM 989 N N . ASN A 1 137 ? 4.204 28.061 54.418 1.00 11.38 137 ASN A N 1
ATOM 990 C CA . ASN A 1 137 ? 3.963 28.811 53.193 1.00 11.26 137 ASN A CA 1
ATOM 991 C C . ASN A 1 137 ? 2.703 29.647 53.314 1.00 12.17 137 ASN A C 1
ATOM 992 O O . ASN A 1 137 ? 1.640 29.143 53.681 1.00 11.46 137 ASN A O 1
ATOM 997 N N . ILE A 1 138 ? 2.824 30.929 52.998 1.00 12.02 138 ILE A N 1
ATOM 998 C CA . ILE A 1 138 ? 1.684 31.818 53.087 1.00 11.14 138 ILE A CA 1
ATOM 999 C C . ILE A 1 138 ? 0.871 31.858 51.801 1.00 11.05 138 ILE A C 1
ATOM 1000 O O . ILE A 1 138 ? 1.277 32.458 50.806 1.00 12.24 138 ILE A O 1
ATOM 1005 N N . SER A 1 139 ? -0.270 31.183 51.832 1.00 11.40 139 SER A N 1
ATOM 1006 C CA . SER A 1 139 ? -1.198 31.164 50.712 1.00 12.65 139 SER A CA 1
ATOM 1007 C C . SER A 1 139 ? -2.258 32.181 51.144 1.00 12.73 139 SER A C 1
ATOM 1008 O O . SER A 1 139 ? -1.916 33.227 51.699 1.00 13.61 139 SER A O 1
ATOM 1011 N N . SER A 1 140 ? -3.530 31.879 50.910 1.00 12.82 140 SER A N 1
ATOM 1012 C CA . SER A 1 140 ? -4.618 32.776 51.309 1.00 13.21 140 SER A CA 1
ATOM 1013 C C . SER A 1 140 ? -5.933 32.122 50.932 1.00 11.93 140 SER A C 1
ATOM 1014 O O . SER A 1 140 ? -5.934 31.049 50.331 1.00 11.62 140 SER A O 1
ATOM 1017 N N . ILE A 1 141 ? -7.055 32.747 51.276 1.00 11.17 141 ILE A N 1
ATOM 1018 C CA . ILE A 1 141 ? -8.323 32.154 50.898 1.00 10.83 141 ILE A CA 1
ATOM 1019 C C . ILE A 1 141 ? -8.483 32.258 49.382 1.00 10.60 141 ILE A C 1
ATOM 1020 O O . ILE A 1 141 ? -9.326 31.583 48.795 1.00 11.06 141 ILE A O 1
ATOM 1025 N N . GLU A 1 142 ? -7.653 33.086 48.744 1.00 11.35 142 GLU A N 1
ATOM 1026 C CA . GLU A 1 142 ? -7.697 33.206 47.288 1.00 11.02 142 GLU A CA 1
ATOM 1027 C C . GLU A 1 142 ? -7.014 31.967 46.710 1.00 11.87 142 GLU A C 1
ATOM 1028 O O . GLU A 1 142 ? -6.897 31.813 45.493 1.00 9.67 142 GLU A O 1
ATOM 1034 N N . GLY A 1 143 ? -6.553 31.097 47.606 1.00 12.13 143 GLY A N 1
ATOM 1035 C CA . GLY A 1 143 ? -5.922 29.855 47.196 1.00 11.78 143 GLY A CA 1
ATOM 1036 C C . GLY A 1 143 ? -6.916 28.727 47.427 1.00 11.39 143 GLY A C 1
ATOM 1037 O O . GLY A 1 143 ? -6.606 27.547 47.222 1.00 10.32 143 GLY A O 1
ATOM 1038 N N . LEU A 1 144 ? -8.123 29.106 47.848 1.00 10.29 144 LEU A N 1
ATOM 1039 C CA . LEU A 1 144 ? -9.201 28.161 48.133 1.00 10.29 144 LEU A CA 1
ATOM 1040 C C . LEU A 1 144 ? -10.409 28.402 47.225 1.00 10.33 144 LEU A C 1
ATOM 1041 O O . LEU A 1 144 ? -11.203 27.494 46.978 1.00 11.45 144 LEU A O 1
ATOM 1046 N N . ALA A 1 145 ? -10.548 29.632 46.740 1.00 10.76 145 ALA A N 1
ATOM 1047 C CA . ALA A 1 145 ? -11.645 29.989 45.842 1.00 10.97 145 ALA A CA 1
ATOM 1048 C C . ALA A 1 145 ? -11.176 31.119 44.931 1.00 11.39 145 ALA A C 1
ATOM 1049 O O . ALA A 1 145 ? -10.155 31.759 45.202 1.00 11.71 145 ALA A O 1
ATOM 1051 N N . GLY A 1 146 ? -11.916 31.361 43.853 1.00 11.24 146 GLY A N 1
ATOM 1052 C CA . GLY A 1 146 ? -11.529 32.400 42.917 1.00 12.21 146 GLY A CA 1
ATOM 1053 C C . GLY A 1 146 ? -12.015 33.804 43.227 1.00 13.55 146 GLY A C 1
ATOM 1054 O O . GLY A 1 146 ? -12.822 34.021 44.137 1.00 12.90 146 GLY A O 1
ATOM 1055 N N . THR A 1 147 ? -11.510 34.762 42.456 1.00 13.68 147 THR A N 1
ATOM 1056 C CA . THR A 1 147 ? -11.880 36.163 42.608 1.00 14.37 147 THR A CA 1
ATOM 1057 C C . THR A 1 147 ? -11.797 36.843 41.245 1.00 13.36 147 THR A C 1
ATOM 1058 O O . THR A 1 147 ? -10.817 36.680 40.521 1.00 13.04 147 THR A O 1
ATOM 1062 N N . VAL A 1 148 ? -12.832 37.600 40.898 1.00 13.40 148 VAL A N 1
ATOM 1063 C CA . VAL A 1 148 ? -12.859 38.306 39.622 1.00 13.25 148 VAL A CA 1
ATOM 1064 C C . VAL A 1 148 ? -11.648 39.234 39.465 1.00 12.33 148 VAL A C 1
ATOM 1065 O O . VAL A 1 148 ? -11.237 39.907 40.418 1.00 13.93 148 VAL A O 1
ATOM 1069 N N . ALA A 1 149 ? -11.077 39.253 38.263 1.00 12.75 149 ALA A N 1
ATOM 1070 C CA . ALA A 1 149 ? -9.931 40.111 37.949 1.00 14.39 149 ALA A CA 1
ATOM 1071 C C . ALA A 1 149 ? -8.742 39.919 38.884 1.00 14.38 149 ALA A C 1
ATOM 1072 O O . ALA A 1 149 ? -8.000 40.863 39.164 1.00 14.30 149 ALA A O 1
ATOM 1074 N N . CYS A 1 150 ? -8.551 38.689 39.345 1.00 14.90 150 CYS A N 1
ATOM 1075 C CA . CYS A 1 150 ? -7.466 38.369 40.265 1.00 15.85 150 CYS A CA 1
ATOM 1076 C C . CYS A 1 150 ? -6.887 37.009 39.875 1.00 14.51 150 CYS A C 1
ATOM 1077 O O . CYS A 1 150 ? -6.691 36.136 40.716 1.00 14.44 150 CYS A O 1
ATOM 1080 N N . HIS A 1 151 ? -6.592 36.854 38.589 1.00 13.59 151 HIS A N 1
ATOM 1081 C CA . HIS A 1 151 ? -6.099 35.593 38.041 1.00 12.04 151 HIS A CA 1
ATOM 1082 C C . HIS A 1 151 ? -4.681 35.174 38.405 1.00 11.73 151 HIS A C 1
ATOM 1083 O O . HIS A 1 151 ? -4.451 34.015 38.759 1.00 10.79 151 HIS A O 1
ATOM 1090 N N . GLY A 1 152 ? -3.732 36.098 38.314 1.00 11.83 152 GLY A N 1
ATOM 1091 C CA . GLY A 1 152 ? -2.366 35.762 38.667 1.00 10.82 152 GLY A CA 1
ATOM 1092 C C . GLY A 1 152 ? -2.265 35.435 40.147 1.00 11.84 152 GLY A C 1
ATOM 1093 O O . GLY A 1 152 ? -1.609 34.471 40.544 1.00 10.37 152 GLY A O 1
ATOM 1094 N N . TYR A 1 153 ? -2.934 36.237 40.968 1.00 10.30 153 TYR A N 1
ATOM 1095 C CA . TYR A 1 153 ? -2.909 36.047 42.412 1.00 11.97 153 TYR A CA 1
ATOM 1096 C C . TYR A 1 153 ? -3.592 34.741 42.809 1.00 10.94 153 TYR A C 1
ATOM 1097 O O . TYR A 1 153 ? -3.074 33.986 43.633 1.00 12.17 153 TYR A O 1
ATOM 1106 N N . THR A 1 154 ? -4.756 34.476 42.224 1.00 10.99 154 THR A N 1
ATOM 1107 C CA . THR A 1 154 ? -5.484 33.247 42.527 1.00 10.05 154 THR A CA 1
ATOM 1108 C C . THR A 1 154 ? -4.647 32.035 42.115 1.00 9.76 154 THR A C 1
ATOM 1109 O O . THR A 1 154 ? -4.442 31.109 42.897 1.00 9.14 154 THR A O 1
ATOM 1113 N N . ALA A 1 155 ? -4.148 32.057 40.886 1.00 9.79 155 ALA A N 1
ATOM 1114 C CA . ALA A 1 155 ? -3.344 30.950 40.379 1.00 10.65 155 ALA A CA 1
ATOM 1115 C C . ALA A 1 155 ? -2.133 30.641 41.253 1.00 11.15 155 ALA A C 1
ATOM 1116 O O . ALA A 1 155 ? -1.851 29.474 41.534 1.00 12.54 155 ALA A O 1
ATOM 1118 N N . THR A 1 156 ? -1.414 31.674 41.686 1.00 11.86 156 THR A N 1
ATOM 1119 C CA . THR A 1 156 ? -0.230 31.446 42.508 1.00 11.26 156 THR A CA 1
ATOM 1120 C C . THR A 1 156 ? -0.565 30.977 43.916 1.00 10.62 156 THR A C 1
ATOM 1121 O O . THR A 1 156 ? 0.127 30.119 44.471 1.00 11.52 156 THR A O 1
ATOM 1125 N N . LYS A 1 157 ? -1.621 31.528 44.504 1.00 10.20 157 LYS A N 1
ATOM 1126 C CA . LYS A 1 157 ? -1.990 31.117 45.849 1.00 9.78 157 LYS A CA 1
ATOM 1127 C C . LYS A 1 157 ? -2.499 29.675 45.855 1.00 9.86 157 LYS A C 1
ATOM 1128 O O . LYS A 1 157 ? -2.300 28.949 46.831 1.00 9.75 157 LYS A O 1
ATOM 1134 N N . PHE A 1 158 ? -3.151 29.260 44.771 1.00 9.75 158 PHE A N 1
ATOM 1135 C CA . PHE A 1 158 ? -3.600 27.875 44.660 1.00 9.42 158 PHE A CA 1
ATOM 1136 C C . PHE A 1 158 ? -2.364 27.000 44.462 1.00 10.18 158 PHE A C 1
ATOM 1137 O O . PHE A 1 158 ? -2.279 25.897 44.994 1.00 9.73 158 PHE A O 1
ATOM 1145 N N . ALA A 1 159 ? -1.410 27.497 43.681 1.00 9.80 159 ALA A N 1
ATOM 1146 C CA . ALA A 1 159 ? -0.186 26.744 43.418 1.00 10.45 159 ALA A CA 1
ATOM 1147 C C . ALA A 1 159 ? 0.607 26.520 44.701 1.00 10.59 159 ALA A C 1
ATOM 1148 O O . ALA A 1 159 ? 1.143 25.434 44.922 1.00 11.52 159 ALA A O 1
ATOM 1150 N N . VAL A 1 160 ? 0.685 27.548 45.542 1.00 9.54 160 VAL A N 1
ATOM 1151 C CA . VAL A 1 160 ? 1.408 27.446 46.805 1.00 9.48 160 VAL A CA 1
ATOM 1152 C C . VAL A 1 160 ? 0.756 26.377 47.689 1.00 9.83 160 VAL A C 1
ATOM 1153 O O . VAL A 1 160 ? 1.438 25.621 48.382 1.00 9.63 160 VAL A O 1
ATOM 1157 N N . ARG A 1 161 ? -0.570 26.328 47.654 1.00 10.25 161 ARG A N 1
ATOM 1158 C CA . ARG A 1 161 ? -1.342 25.353 48.415 1.00 10.45 161 ARG A CA 1
ATOM 1159 C C . ARG A 1 161 ? -0.952 23.940 47.983 1.00 11.30 161 ARG A C 1
ATOM 1160 O O . ARG A 1 161 ? -0.770 23.052 48.817 1.00 10.29 161 ARG A O 1
ATOM 1168 N N . GLY A 1 162 ? -0.823 23.744 46.673 1.00 11.41 162 GLY A N 1
ATOM 1169 C CA . GLY A 1 162 ? -0.455 22.438 46.147 1.00 11.69 162 GLY A CA 1
ATOM 1170 C C . GLY A 1 162 ? 0.998 22.069 46.390 1.00 11.94 162 GLY A C 1
ATOM 1171 O O . GLY A 1 162 ? 1.302 20.926 46.741 1.00 9.95 162 GLY A O 1
ATOM 1172 N N . LEU A 1 163 ? 1.898 23.030 46.193 1.00 11.07 163 LEU A N 1
ATOM 1173 C CA . LEU A 1 163 ? 3.325 22.805 46.406 1.00 11.23 163 LEU A CA 1
ATOM 1174 C C . LEU A 1 163 ? 3.572 22.430 47.865 1.00 12.50 163 LEU A C 1
ATOM 1175 O O . LEU A 1 163 ? 4.482 21.663 48.180 1.00 12.03 163 LEU A O 1
ATOM 1180 N N . THR A 1 164 ? 2.755 22.978 48.757 1.00 10.49 164 THR A N 1
ATOM 1181 C CA . THR A 1 164 ? 2.885 22.682 50.175 1.00 11.77 164 THR A CA 1
ATOM 1182 C C . THR A 1 164 ? 2.719 21.186 50.411 1.00 11.74 164 THR A C 1
ATOM 1183 O O . THR A 1 164 ? 3.429 20.590 51.220 1.00 12.02 164 THR A O 1
ATOM 1187 N N . LYS A 1 165 ? 1.786 20.585 49.681 1.00 11.41 165 LYS A N 1
ATOM 1188 C CA . LYS A 1 165 ? 1.502 19.163 49.817 1.00 10.86 165 LYS A CA 1
ATOM 1189 C C . LYS A 1 165 ? 2.578 18.263 49.208 1.00 11.42 165 LYS A C 1
ATOM 1190 O O . LYS A 1 165 ? 3.048 17.331 49.863 1.00 11.69 165 LYS A O 1
ATOM 1196 N N . SER A 1 166 ? 2.977 18.536 47.969 1.00 10.13 166 SER A N 1
ATOM 1197 C CA . SER A 1 166 ? 3.997 17.707 47.338 1.00 10.80 166 SER A CA 1
ATOM 1198 C C . SER A 1 166 ? 5.299 17.725 48.138 1.00 12.51 166 SER A C 1
ATOM 1199 O O . SER A 1 166 ? 5.905 16.673 48.362 1.00 11.41 166 SER A O 1
ATOM 1202 N N . THR A 1 167 ? 5.724 18.902 48.591 1.00 10.55 167 THR A N 1
ATOM 1203 C CA . THR A 1 167 ? 6.959 18.974 49.365 1.00 10.90 167 THR A CA 1
ATOM 1204 C C . THR A 1 167 ? 6.806 18.349 50.755 1.00 12.40 167 THR A C 1
ATOM 1205 O O . THR A 1 167 ? 7.746 17.748 51.275 1.00 12.32 167 THR A O 1
ATOM 1209 N N . ALA A 1 168 ? 5.626 18.473 51.353 1.00 11.20 168 ALA A N 1
ATOM 1210 C CA . ALA A 1 168 ? 5.396 17.881 52.670 1.00 13.23 168 ALA A CA 1
ATOM 1211 C C . ALA A 1 168 ? 5.590 16.364 52.607 1.00 13.59 168 ALA A C 1
ATOM 1212 O O . ALA A 1 168 ? 6.224 15.764 53.481 1.00 12.41 168 ALA A O 1
ATOM 1214 N N . LEU A 1 169 ? 5.043 15.745 51.567 1.00 13.15 169 LEU A N 1
ATOM 1215 C CA . LEU A 1 169 ? 5.154 14.300 51.408 1.00 13.57 169 LEU A CA 1
ATOM 1216 C C . LEU A 1 169 ? 6.604 13.863 51.225 1.00 13.34 169 LEU A C 1
ATOM 1217 O O . LEU A 1 169 ? 7.045 12.875 51.807 1.00 14.04 169 LEU A O 1
ATOM 1222 N N . GLU A 1 170 ? 7.345 14.616 50.424 1.00 12.40 170 GLU A N 1
ATOM 1223 C CA . GLU A 1 170 ? 8.738 14.294 50.158 1.00 12.94 170 GLU A CA 1
ATOM 1224 C C . GLU A 1 170 ? 9.676 14.534 51.338 1.00 13.04 170 GLU A C 1
ATOM 1225 O O . GLU A 1 170 ? 10.598 13.748 51.574 1.00 12.23 170 GLU A O 1
ATOM 1231 N N . LEU A 1 171 ? 9.438 15.609 52.083 1.00 13.08 171 LEU A N 1
ATOM 1232 C CA . LEU A 1 171 ? 10.299 15.962 53.211 1.00 13.36 171 LEU A CA 1
ATOM 1233 C C . LEU A 1 171 ? 9.946 15.334 54.555 1.00 14.00 171 LEU A C 1
ATOM 1234 O O . LEU A 1 171 ? 10.768 15.339 55.474 1.00 13.91 171 LEU A O 1
ATOM 1239 N N . GLY A 1 172 ? 8.734 14.801 54.672 1.00 13.76 172 GLY A N 1
ATOM 1240 C CA . GLY A 1 172 ? 8.314 14.180 55.919 1.00 15.09 172 GLY A CA 1
ATOM 1241 C C . GLY A 1 172 ? 9.304 13.162 56.462 1.00 16.37 172 GLY A C 1
ATOM 1242 O O . GLY A 1 172 ? 9.672 13.218 57.637 1.00 16.37 172 GLY A O 1
ATOM 1243 N N . PRO A 1 173 ? 9.750 12.205 55.635 1.00 16.75 173 PRO A N 1
ATOM 1244 C CA . PRO A 1 173 ? 10.707 11.189 56.087 1.00 17.65 173 PRO A CA 1
ATOM 1245 C C . PRO A 1 173 ? 11.991 11.766 56.691 1.00 18.99 173 PRO A C 1
ATOM 1246 O O . PRO A 1 173 ? 12.695 11.078 57.432 1.00 20.05 173 PRO A O 1
ATOM 1250 N N . SER A 1 174 ? 12.293 13.021 56.373 1.00 18.42 174 SER A N 1
ATOM 1251 C CA . SER A 1 174 ? 13.489 13.678 56.896 1.00 19.47 174 SER A CA 1
ATOM 1252 C C . SER A 1 174 ? 13.196 14.470 58.164 1.00 18.79 174 SER A C 1
ATOM 1253 O O . SER A 1 174 ? 14.083 15.120 58.715 1.00 19.33 174 SER A O 1
ATOM 1256 N N . GLY A 1 175 ? 11.947 14.419 58.619 1.00 18.21 175 GLY A N 1
ATOM 1257 C CA . GLY A 1 175 ? 11.567 15.132 59.826 1.00 17.98 175 GLY A CA 1
ATOM 1258 C C . GLY A 1 175 ? 11.161 16.578 59.600 1.00 17.07 175 GLY A C 1
ATOM 1259 O O . GLY A 1 175 ? 11.055 17.354 60.551 1.00 18.46 175 GLY A O 1
ATOM 1260 N N . ILE A 1 176 ? 10.927 16.938 58.343 1.00 16.01 176 ILE A N 1
ATOM 1261 C CA . ILE A 1 176 ? 10.538 18.300 57.989 1.00 13.87 176 ILE A CA 1
ATOM 1262 C C . ILE A 1 176 ? 9.050 18.391 57.659 1.00 13.44 176 ILE A C 1
ATOM 1263 O O . ILE A 1 176 ? 8.543 17.641 56.822 1.00 12.86 176 ILE A O 1
ATOM 1268 N N . ARG A 1 177 ? 8.358 19.313 58.321 1.00 11.65 177 ARG A N 1
ATOM 1269 C CA . ARG A 1 177 ? 6.931 19.514 58.089 1.00 11.22 177 ARG A CA 1
ATOM 1270 C C . ARG A 1 177 ? 6.732 20.724 57.182 1.00 11.00 177 ARG A C 1
ATOM 1271 O O . ARG A 1 177 ? 7.493 21.688 57.249 1.00 10.49 177 ARG A O 1
ATOM 1279 N N . VAL A 1 178 ? 5.716 20.659 56.326 1.00 10.80 178 VAL A N 1
ATOM 1280 C CA . VAL A 1 178 ? 5.394 21.760 55.424 1.00 10.32 178 VAL A CA 1
ATOM 1281 C C . VAL A 1 178 ? 3.882 21.979 55.471 1.00 9.99 178 VAL A C 1
ATOM 1282 O O . VAL A 1 178 ? 3.110 21.065 55.184 1.00 9.48 178 VAL A O 1
ATOM 1286 N N . ASN A 1 179 ? 3.465 23.185 55.841 1.00 9.84 179 ASN A N 1
ATOM 1287 C CA . ASN A 1 179 ? 2.043 23.518 55.929 1.00 10.67 179 ASN A CA 1
ATOM 1288 C C . ASN A 1 179 ? 1.772 24.871 55.283 1.00 10.10 179 ASN A C 1
ATOM 1289 O O . ASN A 1 179 ? 2.692 25.657 55.065 1.00 9.77 179 ASN A O 1
ATOM 1294 N N . SER A 1 180 ? 0.509 25.142 54.974 1.00 9.30 180 SER A N 1
ATOM 1295 C CA . SER A 1 180 ? 0.152 26.416 54.367 1.00 9.02 180 SER A CA 1
ATOM 1296 C C . SER A 1 180 ? -0.851 27.172 55.226 1.00 9.78 180 SER A C 1
ATOM 1297 O O . SER A 1 180 ? -1.718 26.572 55.865 1.00 8.34 180 SER A O 1
ATOM 1300 N N . ILE A 1 181 ? -0.707 28.493 55.252 1.00 8.53 181 ILE A N 1
ATOM 1301 C CA . ILE A 1 181 ? -1.610 29.354 56.004 1.00 9.44 181 ILE A CA 1
ATOM 1302 C C . ILE A 1 181 ? -2.470 30.106 54.998 1.00 9.57 181 ILE A C 1
ATOM 1303 O O . ILE A 1 181 ? -1.967 30.613 53.992 1.00 9.59 181 ILE A O 1
ATOM 1308 N N . HIS A 1 182 ? -3.772 30.153 55.266 1.00 9.80 182 HIS A N 1
ATOM 1309 C CA . HIS A 1 182 ? -4.714 30.818 54.377 1.00 10.86 182 HIS A CA 1
ATOM 1310 C C . HIS A 1 182 ? -5.509 31.892 55.103 1.00 11.77 182 HIS A C 1
ATOM 1311 O O . HIS A 1 182 ? -6.571 31.622 55.665 1.00 11.35 182 HIS A O 1
ATOM 1318 N N . PRO A 1 183 ? -4.999 33.127 55.110 1.00 11.92 183 PRO A N 1
ATOM 1319 C CA . PRO A 1 183 ? -5.749 34.179 55.798 1.00 13.61 183 PRO A CA 1
ATOM 1320 C C . PRO A 1 183 ? -6.755 34.901 54.908 1.00 13.32 183 PRO A C 1
ATOM 1321 O O . PRO A 1 183 ? -6.676 34.841 53.678 1.00 12.17 183 PRO A O 1
ATOM 1325 N N . GLY A 1 184 ? -7.716 35.560 55.548 1.00 12.66 184 GLY A N 1
ATOM 1326 C CA . GLY A 1 184 ? -8.704 36.337 54.827 1.00 13.45 184 GLY A CA 1
ATOM 1327 C C . GLY A 1 184 ? -8.083 37.718 54.747 1.00 14.10 184 GLY A C 1
ATOM 1328 O O . GLY A 1 184 ? -6.855 37.832 54.751 1.00 14.07 184 GLY A O 1
ATOM 1329 N N . LEU A 1 185 ? -8.897 38.766 54.696 1.00 13.34 185 LEU A N 1
ATOM 1330 C CA . LEU A 1 185 ? -8.348 40.116 54.623 1.00 16.11 185 LEU A CA 1
ATOM 1331 C C . LEU A 1 185 ? -7.588 40.466 55.899 1.00 15.07 185 LEU A C 1
ATOM 1332 O O . LEU A 1 185 ? -8.125 40.360 57.002 1.00 15.73 185 LEU A O 1
ATOM 1337 N N . VAL A 1 186 ? -6.333 40.873 55.738 1.00 15.18 186 VAL A N 1
ATOM 1338 C CA . VAL A 1 186 ? -5.490 41.254 56.862 1.00 14.30 186 VAL A CA 1
ATOM 1339 C C . VAL A 1 186 ? -5.101 42.717 56.675 1.00 15.21 186 VAL A C 1
ATOM 1340 O O . VAL A 1 186 ? -4.815 43.149 55.556 1.00 14.07 186 VAL A O 1
ATOM 1344 N N . LYS A 1 187 ? -5.089 43.477 57.765 1.00 15.38 187 LYS A N 1
ATOM 1345 C CA . LYS A 1 187 ? -4.746 44.893 57.691 1.00 17.15 187 LYS A CA 1
ATOM 1346 C C . LYS A 1 187 ? -3.251 45.131 57.535 1.00 17.63 187 LYS A C 1
ATOM 1347 O O . LYS A 1 187 ? -2.511 45.191 58.518 1.00 18.98 187 LYS A O 1
ATOM 1353 N N . THR A 1 188 ? -2.814 45.261 56.286 1.00 17.42 188 THR A N 1
ATOM 1354 C CA . THR A 1 188 ? -1.410 45.506 55.970 1.00 17.20 188 THR A CA 1
ATOM 1355 C C . THR A 1 188 ? -1.382 46.442 54.765 1.00 17.76 188 THR A C 1
ATOM 1356 O O . THR A 1 188 ? -2.422 46.727 54.171 1.00 15.70 188 THR A O 1
ATOM 1360 N N . PRO A 1 189 ? -0.191 46.927 54.384 1.00 19.96 189 PRO A N 1
ATOM 1361 C CA . PRO A 1 189 ? -0.142 47.827 53.228 1.00 20.64 189 PRO A CA 1
ATOM 1362 C C . PRO A 1 189 ? -0.544 47.201 51.891 1.00 20.75 189 PRO A C 1
ATOM 1363 O O . PRO A 1 189 ? -0.886 47.919 50.954 1.00 19.72 189 PRO A O 1
ATOM 1367 N N . MET A 1 190 ? -0.520 45.872 51.799 1.00 20.17 190 MET A N 1
ATOM 1368 C CA . MET A 1 190 ? -0.897 45.213 50.548 1.00 19.59 190 MET A CA 1
ATOM 1369 C C . MET A 1 190 ? -2.365 45.432 50.197 1.00 19.59 190 MET A C 1
ATOM 1370 O O . MET A 1 190 ? -2.719 45.549 49.025 1.00 18.92 190 MET A O 1
ATOM 1375 N N . THR A 1 191 ? -3.220 45.485 51.210 1.00 19.44 191 THR A N 1
ATOM 1376 C CA . THR A 1 191 ? -4.645 45.662 50.970 1.00 22.18 191 THR A CA 1
ATOM 1377 C C . THR A 1 191 ? -5.262 46.859 51.686 1.00 22.64 191 THR A C 1
ATOM 1378 O O . THR A 1 191 ? -6.448 46.848 52.007 1.00 22.30 191 THR A O 1
ATOM 1382 N N . ASP A 1 192 ? -4.468 47.896 51.927 1.00 23.64 192 ASP A N 1
ATOM 1383 C CA . ASP A 1 192 ? -4.983 49.080 52.606 1.00 25.65 192 ASP A CA 1
ATOM 1384 C C . ASP A 1 192 ? -5.987 49.831 51.737 1.00 25.70 192 ASP A C 1
ATOM 1385 O O . ASP A 1 192 ? -6.754 50.649 52.238 1.00 25.36 192 ASP A O 1
ATOM 1390 N N . TRP A 1 193 ? -5.974 49.549 50.437 1.00 24.76 193 TRP A N 1
ATOM 1391 C CA . TRP A 1 193 ? -6.892 50.194 49.502 1.00 25.26 193 TRP A CA 1
ATOM 1392 C C . TRP A 1 193 ? -8.210 49.432 49.438 1.00 25.18 193 TRP A C 1
ATOM 1393 O O . TRP A 1 193 ? -9.153 49.859 48.771 1.00 24.65 193 TRP A O 1
ATOM 1404 N N . VAL A 1 194 ? -8.267 48.304 50.138 1.00 24.75 194 VAL A N 1
ATOM 1405 C CA . VAL A 1 194 ? -9.458 47.464 50.156 1.00 24.84 194 VAL A CA 1
ATOM 1406 C C . VAL A 1 194 ? -10.312 47.718 51.391 1.00 24.43 194 VAL A C 1
ATOM 1407 O O . VAL A 1 194 ? -9.798 47.791 52.503 1.00 24.85 194 VAL A O 1
ATOM 1411 N N . PRO A 1 195 ? -11.634 47.871 51.209 1.00 25.54 195 PRO A N 1
ATOM 1412 C CA . PRO A 1 195 ? -12.473 48.105 52.385 1.00 25.08 195 PRO A CA 1
ATOM 1413 C C . PRO A 1 195 ? -12.350 46.894 53.310 1.00 25.20 195 PRO A C 1
ATOM 1414 O O . PRO A 1 195 ? -12.405 45.751 52.860 1.00 23.98 195 PRO A O 1
ATOM 1418 N N . GLU A 1 196 ? -12.163 47.158 54.597 1.00 25.55 196 GLU A N 1
ATOM 1419 C CA . GLU A 1 196 ? -11.996 46.108 55.597 1.00 27.27 196 GLU A CA 1
ATOM 1420 C C . GLU A 1 196 ? -13.124 45.094 55.707 1.00 26.67 196 GLU A C 1
ATOM 1421 O O . GLU A 1 196 ? -12.900 43.959 56.125 1.00 27.27 196 GLU A O 1
ATOM 1427 N N . ASP A 1 197 ? -14.333 45.497 55.342 1.00 25.68 197 ASP A N 1
ATOM 1428 C CA . ASP A 1 197 ? -15.477 44.602 55.430 1.00 24.96 197 ASP A CA 1
ATOM 1429 C C . ASP A 1 197 ? -15.873 44.041 54.068 1.00 23.08 197 ASP A C 1
ATOM 1430 O O . ASP A 1 197 ? -17.039 43.730 53.837 1.00 22.21 197 ASP A O 1
ATOM 1435 N N . ILE A 1 198 ? -14.902 43.906 53.169 1.00 21.35 198 ILE A N 1
ATOM 1436 C CA . ILE A 1 198 ? -15.182 43.384 51.836 1.00 20.28 198 ILE A CA 1
ATOM 1437 C C . ILE A 1 198 ? -15.708 41.948 51.890 1.00 19.32 198 ILE A C 1
ATOM 1438 O O . ILE A 1 198 ? -16.560 41.559 51.090 1.00 19.47 198 ILE A O 1
ATOM 1443 N N . PHE A 1 199 ? -15.205 41.166 52.840 1.00 17.65 199 PHE A N 1
ATOM 1444 C CA . PHE A 1 199 ? -15.626 39.772 52.985 1.00 16.50 199 PHE A CA 1
ATOM 1445 C C . PHE A 1 199 ? -16.747 39.585 54.001 1.00 16.61 199 PHE A C 1
ATOM 1446 O O . PHE A 1 199 ? -16.863 40.349 54.963 1.00 15.77 199 PHE A O 1
ATOM 1454 N N . GLN A 1 200 ? -17.570 38.563 53.781 1.00 16.41 200 GLN A N 1
ATOM 1455 C CA . GLN A 1 200 ? -18.644 38.231 54.713 1.00 18.53 200 GLN A CA 1
ATOM 1456 C C . GLN A 1 200 ? -17.991 37.354 55.776 1.00 18.92 200 GLN A C 1
ATOM 1457 O O . GLN A 1 200 ? -17.780 36.161 55.555 1.00 22.04 200 GLN A O 1
ATOM 1463 N N . THR A 1 201 ? -17.661 37.932 56.923 1.00 16.21 201 THR A N 1
ATOM 1464 C CA . THR A 1 201 ? -17.029 37.155 57.984 1.00 14.64 201 THR A CA 1
ATOM 1465 C C . THR A 1 201 ? -17.979 36.913 59.150 1.00 14.86 201 THR A C 1
ATOM 1466 O O . THR A 1 201 ? -18.860 37.729 59.430 1.00 14.10 201 THR A O 1
ATOM 1470 N N . ALA A 1 202 ? -17.801 35.783 59.826 1.00 12.95 202 ALA A N 1
ATOM 1471 C CA . ALA A 1 202 ? -18.629 35.461 60.979 1.00 14.84 202 ALA A CA 1
ATOM 1472 C C . ALA A 1 202 ? -18.235 36.387 62.127 1.00 14.31 202 ALA A C 1
ATOM 1473 O O . ALA A 1 202 ? -19.058 36.731 62.979 1.00 14.64 202 ALA A O 1
ATOM 1475 N N . LEU A 1 203 ? -16.969 36.791 62.141 1.00 13.73 203 LEU A N 1
ATOM 1476 C CA . LEU A 1 203 ? -16.465 37.663 63.195 1.00 14.48 203 LEU A CA 1
ATOM 1477 C C . LEU A 1 203 ? -16.699 39.148 62.919 1.00 15.27 203 LEU A C 1
ATOM 1478 O O . LEU A 1 203 ? -16.417 40.000 63.768 1.00 16.04 203 LEU A O 1
ATOM 1483 N N . GLY A 1 204 ? -17.221 39.445 61.731 1.00 15.26 204 GLY A N 1
ATOM 1484 C CA . GLY A 1 204 ? -17.522 40.814 61.350 1.00 16.28 204 GLY A CA 1
ATOM 1485 C C . GLY A 1 204 ? -16.389 41.815 61.451 1.00 15.55 204 GLY A C 1
ATOM 1486 O O . GLY A 1 204 ? -16.583 42.923 61.949 1.00 14.76 204 GLY A O 1
ATOM 1487 N N . ARG A 1 205 ? -15.209 41.438 60.969 1.00 14.59 205 ARG A N 1
ATOM 1488 C CA . ARG A 1 205 ? -14.053 42.327 61.013 1.00 13.65 205 ARG A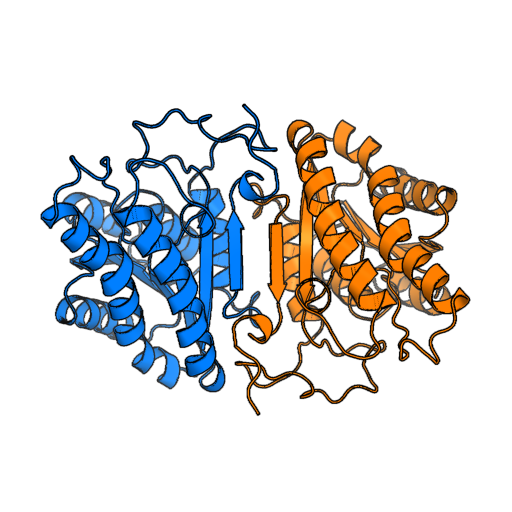 CA 1
ATOM 1489 C C . ARG A 1 205 ? -12.904 41.729 60.220 1.00 13.80 205 ARG A C 1
ATOM 1490 O O . ARG A 1 205 ? -12.907 40.539 59.912 1.00 12.40 205 ARG A O 1
ATOM 1498 N N . ALA A 1 206 ? -11.923 42.562 59.888 1.00 13.35 206 ALA A N 1
ATOM 1499 C CA . ALA A 1 206 ? -10.755 42.096 59.159 1.00 14.95 206 ALA A CA 1
ATOM 1500 C C . ALA A 1 206 ? -9.769 41.583 60.195 1.00 15.32 206 ALA A C 1
ATOM 1501 O O . ALA A 1 206 ? -9.952 41.799 61.395 1.00 15.47 206 ALA A O 1
ATOM 1503 N N . ALA A 1 207 ? -8.723 40.909 59.733 1.00 15.84 207 ALA A N 1
ATOM 1504 C CA . ALA A 1 207 ? -7.721 40.366 60.633 1.00 17.28 207 ALA A CA 1
ATOM 1505 C C . ALA A 1 207 ? -6.602 41.347 60.947 1.00 17.98 207 ALA A C 1
ATOM 1506 O O . ALA A 1 207 ? -6.302 42.250 60.163 1.00 18.42 207 ALA A O 1
ATOM 1508 N N . GLU A 1 208 ? -5.994 41.161 62.111 1.00 18.59 208 GLU A N 1
ATOM 1509 C CA . GLU A 1 208 ? -4.863 41.975 62.527 1.00 18.08 208 GLU A CA 1
ATOM 1510 C C . GLU A 1 208 ? -3.668 41.073 62.236 1.00 17.36 208 GLU A C 1
ATOM 1511 O O . GLU A 1 208 ? -3.742 39.860 62.438 1.00 16.16 208 GLU A O 1
ATOM 1517 N N . PRO A 1 209 ? -2.558 41.641 61.744 1.00 16.92 209 PRO A N 1
ATOM 1518 C CA . PRO A 1 209 ? -1.396 40.797 61.449 1.00 16.03 209 PRO A CA 1
ATOM 1519 C C . PRO A 1 209 ? -0.973 39.804 62.531 1.00 15.16 209 PRO A C 1
ATOM 1520 O O . PRO A 1 209 ? -0.677 38.654 62.224 1.00 14.32 209 PRO A O 1
ATOM 1524 N N . VAL A 1 210 ? -0.956 40.233 63.789 1.00 14.20 210 VAL A N 1
ATOM 1525 C CA . VAL A 1 210 ? -0.548 39.344 64.874 1.00 14.46 210 VAL A CA 1
ATOM 1526 C C . VAL A 1 210 ? -1.437 38.106 64.984 1.00 14.08 210 VAL A C 1
ATOM 1527 O O . VAL A 1 210 ? -0.995 37.060 65.466 1.00 14.72 210 VAL A O 1
ATOM 1531 N N . GLU A 1 211 ? -2.689 38.222 64.546 1.00 13.87 211 GLU A N 1
ATOM 1532 C CA . GLU A 1 211 ? -3.604 37.092 64.604 1.00 13.43 211 GLU A CA 1
ATOM 1533 C C . GLU A 1 211 ? -3.144 35.997 63.648 1.00 13.77 211 GLU A C 1
ATOM 1534 O O . GLU A 1 211 ? -3.474 34.826 63.822 1.00 13.17 211 GLU A O 1
ATOM 1540 N N . VAL A 1 212 ? -2.375 36.384 62.634 1.00 11.89 212 VAL A N 1
ATOM 1541 C CA . VAL A 1 212 ? -1.834 35.406 61.698 1.00 11.74 212 VAL A CA 1
ATOM 1542 C C . VAL A 1 212 ? -0.493 34.959 62.273 1.00 11.26 212 VAL A C 1
ATOM 1543 O O . VAL A 1 212 ? -0.127 33.783 62.195 1.00 11.45 212 VAL A O 1
ATOM 1547 N N . SER A 1 213 ? 0.233 35.898 62.874 1.00 10.42 213 SER A N 1
ATOM 1548 C CA . SER A 1 213 ? 1.523 35.576 63.474 1.00 11.28 213 SER A CA 1
ATOM 1549 C C . SER A 1 213 ? 1.374 34.506 64.554 1.00 11.67 213 SER A C 1
ATOM 1550 O O . SER A 1 213 ? 2.278 33.695 64.755 1.00 11.04 213 SER A O 1
ATOM 1553 N N . ASN A 1 214 ? 0.240 34.509 65.256 1.00 11.16 214 ASN A N 1
ATOM 1554 C CA . ASN A 1 214 ? 0.003 33.511 66.300 1.00 11.44 214 ASN A CA 1
ATOM 1555 C C . ASN A 1 214 ? -0.024 32.111 65.682 1.00 11.52 214 ASN A C 1
ATOM 1556 O O . ASN A 1 214 ? 0.420 31.139 66.293 1.00 10.25 214 ASN A O 1
ATOM 1561 N N . 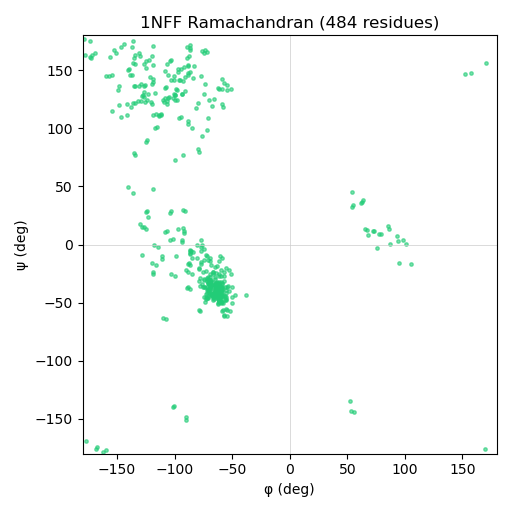LEU A 1 215 ? -0.556 32.016 64.468 1.00 10.79 215 LEU A N 1
ATOM 1562 C CA . LEU A 1 215 ? -0.639 30.743 63.765 1.00 12.16 215 LEU A CA 1
ATOM 1563 C C . LEU A 1 215 ? 0.746 30.352 63.261 1.00 12.20 215 LEU A C 1
ATOM 1564 O O . LEU A 1 215 ? 1.102 29.176 63.263 1.00 11.85 215 LEU A O 1
ATOM 1569 N N . VAL A 1 216 ? 1.524 31.340 62.830 1.00 11.82 216 VAL A N 1
ATOM 1570 C CA . VAL A 1 216 ? 2.879 31.069 62.362 1.00 10.62 216 VAL A CA 1
ATOM 1571 C C . VAL A 1 216 ? 3.683 30.482 63.522 1.00 11.30 216 VAL A C 1
ATOM 1572 O O . VAL A 1 216 ? 4.406 29.502 63.353 1.00 11.16 216 VAL A O 1
ATOM 1576 N N . VAL A 1 217 ? 3.544 31.073 64.707 1.00 10.48 217 VAL A N 1
ATOM 1577 C CA . VAL A 1 217 ? 4.268 30.580 65.876 1.00 10.54 217 VAL A CA 1
ATOM 1578 C C . VAL A 1 217 ? 3.883 29.135 66.197 1.00 11.13 217 VAL A C 1
ATOM 1579 O O . VAL A 1 217 ? 4.748 28.301 66.483 1.00 11.18 217 VAL A O 1
ATOM 1583 N N . TYR A 1 218 ? 2.588 28.836 66.139 1.00 9.96 218 TYR A N 1
ATOM 1584 C CA . TYR A 1 218 ? 2.115 27.486 66.418 1.00 10.33 218 TYR A CA 1
ATOM 1585 C C . TYR A 1 218 ? 2.749 26.474 65.460 1.00 11.46 218 TYR A C 1
ATOM 1586 O O . TYR A 1 218 ? 3.274 25.442 65.883 1.00 11.06 218 TYR A O 1
ATOM 1595 N N . LEU A 1 219 ? 2.703 26.781 64.168 1.00 11.84 219 LEU A N 1
ATOM 1596 C CA . LEU A 1 219 ? 3.252 25.888 63.153 1.00 12.68 219 LEU A CA 1
ATOM 1597 C C . LEU A 1 219 ? 4.776 25.795 63.187 1.00 12.65 219 LEU A C 1
ATOM 1598 O O . LEU A 1 219 ? 5.351 24.771 62.814 1.00 12.25 219 LEU A O 1
ATOM 1603 N N . ALA A 1 220 ? 5.427 26.861 63.643 1.00 11.43 220 ALA A N 1
ATOM 1604 C CA . ALA A 1 220 ? 6.879 26.878 63.732 1.00 13.09 220 ALA A CA 1
ATOM 1605 C C . ALA A 1 220 ? 7.342 26.051 64.932 1.00 13.16 220 ALA A C 1
ATOM 1606 O O . ALA A 1 220 ? 8.391 25.415 64.885 1.00 13.92 220 ALA A O 1
ATOM 1608 N N . SER A 1 221 ? 6.547 26.060 65.999 1.00 14.40 221 SER A N 1
ATOM 1609 C CA . SER A 1 221 ? 6.884 25.320 67.217 1.00 14.25 221 SER A CA 1
ATOM 1610 C C . SER A 1 221 ? 6.687 23.816 67.057 1.00 14.43 221 SER A C 1
ATOM 1611 O O . SER A 1 221 ? 6.018 23.360 66.127 1.00 14.30 221 SER A O 1
ATOM 1614 N N . ASP A 1 222 ? 7.258 23.046 67.981 1.00 14.36 222 ASP A N 1
ATOM 1615 C CA . ASP A 1 222 ? 7.131 21.595 67.938 1.00 15.67 222 ASP A CA 1
ATOM 1616 C C . ASP A 1 222 ? 5.761 21.143 68.428 1.00 14.96 222 ASP A C 1
ATOM 1617 O O . ASP A 1 222 ? 5.463 19.952 68.442 1.00 15.16 222 ASP A O 1
ATOM 1622 N N . GLU A 1 223 ? 4.932 22.097 68.840 1.00 14.00 223 GLU A N 1
ATOM 1623 C CA . GLU A 1 223 ? 3.591 21.777 69.315 1.00 14.69 223 GLU A CA 1
ATOM 1624 C C . GLU A 1 223 ? 2.754 21.173 68.185 1.00 15.68 223 GLU A C 1
ATOM 1625 O O . GLU A 1 223 ? 1.909 20.314 68.418 1.00 16.68 223 GLU A O 1
ATOM 1631 N N . SER A 1 224 ? 3.002 21.626 66.960 1.00 13.88 224 SER A N 1
ATOM 1632 C CA . SER A 1 224 ? 2.271 21.140 65.790 1.00 13.32 224 SER A CA 1
ATOM 1633 C C . SER A 1 224 ? 3.002 19.974 65.117 1.00 12.00 224 SER A C 1
ATOM 1634 O O . SER A 1 224 ? 2.882 19.767 63.909 1.00 11.91 224 SER A O 1
ATOM 1637 N N . SER A 1 225 ? 3.737 19.206 65.914 1.00 12.59 225 SER A N 1
ATOM 1638 C CA . SER A 1 225 ? 4.526 18.079 65.425 1.00 12.53 225 SER A CA 1
ATOM 1639 C C . SER A 1 225 ? 3.856 17.036 64.534 1.00 12.91 225 SER A C 1
ATOM 1640 O O . SER A 1 225 ? 4.542 16.370 63.760 1.00 11.55 225 SER A O 1
ATOM 1643 N N . TYR A 1 226 ? 2.540 16.868 64.633 1.00 12.52 226 TYR A N 1
ATOM 1644 C CA . TYR A 1 226 ? 1.874 15.872 63.800 1.00 12.77 226 TYR A CA 1
ATOM 1645 C C . TYR A 1 226 ? 1.052 16.469 62.662 1.00 12.42 226 TYR A C 1
ATOM 1646 O O . TYR A 1 226 ? 0.276 15.768 62.013 1.00 13.09 226 TYR A O 1
ATOM 1655 N N . SER A 1 227 ? 1.222 17.765 62.425 1.00 11.77 227 SER A N 1
ATOM 1656 C CA . SER A 1 227 ? 0.518 18.433 61.337 1.00 11.57 227 SER A CA 1
ATOM 1657 C C . SER A 1 227 ? 1.484 18.734 60.196 1.00 10.37 227 SER A C 1
ATOM 1658 O O . SER A 1 227 ? 2.480 19.419 60.390 1.00 11.05 227 SER A O 1
ATOM 1661 N N . THR A 1 228 ? 1.201 18.202 59.013 1.00 9.70 228 THR A N 1
ATOM 1662 C CA . THR A 1 228 ? 2.030 18.490 57.848 1.00 9.94 228 THR A CA 1
ATOM 1663 C C . THR A 1 228 ? 1.215 18.318 56.571 1.00 10.50 228 THR A C 1
ATOM 1664 O O . THR A 1 228 ? 0.322 17.473 56.505 1.00 9.29 228 THR A O 1
ATOM 1668 N N . GLY A 1 229 ? 1.517 19.148 55.574 1.00 10.67 229 GLY A N 1
ATOM 1669 C CA . GLY A 1 229 ? 0.819 19.109 54.301 1.00 10.75 229 GLY A CA 1
ATOM 1670 C C . GLY A 1 229 ? -0.593 19.653 54.396 1.00 11.32 229 GLY A C 1
ATOM 1671 O O . GLY A 1 229 ? -1.380 19.535 53.451 1.00 11.06 229 GLY A O 1
ATOM 1672 N N . ALA A 1 230 ? -0.900 20.287 55.524 1.00 11.17 230 ALA A N 1
ATOM 1673 C CA . ALA A 1 230 ? -2.240 20.801 55.777 1.00 11.60 230 ALA A CA 1
ATOM 1674 C C . ALA A 1 230 ? -2.445 22.299 55.612 1.00 12.33 230 ALA A C 1
ATOM 1675 O O . ALA A 1 230 ? -1.506 23.096 55.681 1.00 11.22 230 ALA A O 1
ATOM 1677 N N . GLU A 1 231 ? -3.708 22.659 55.404 1.00 11.85 231 GLU A N 1
ATOM 1678 C CA . GLU A 1 231 ? -4.129 24.039 55.226 1.00 13.00 231 GLU A CA 1
ATOM 1679 C C . GLU A 1 231 ? -4.696 24.571 56.534 1.00 11.95 231 GLU A C 1
ATOM 1680 O O . GLU A 1 231 ? -5.606 23.975 57.110 1.00 12.25 231 GLU A O 1
ATOM 1686 N N . PHE A 1 232 ? -4.141 25.677 57.016 1.00 10.76 232 PHE A N 1
ATOM 1687 C CA . PHE A 1 232 ? -4.628 26.293 58.244 1.00 10.95 232 PHE A CA 1
ATOM 1688 C C . PHE A 1 232 ? -5.264 27.620 57.855 1.00 9.93 232 PHE A C 1
ATOM 1689 O O . PHE A 1 232 ? -4.579 28.554 57.425 1.00 10.94 232 PHE A O 1
ATOM 1697 N N . VAL A 1 233 ? -6.584 27.681 57.998 1.00 9.13 233 VAL A N 1
ATOM 1698 C CA . VAL A 1 233 ? -7.360 28.856 57.624 1.00 10.87 233 VAL A CA 1
ATOM 1699 C C . VAL A 1 233 ? -7.590 29.824 58.781 1.00 10.80 233 VAL A C 1
ATOM 1700 O O . VAL A 1 233 ? -8.028 29.431 59.860 1.00 11.76 233 VAL A O 1
ATOM 1704 N N . VAL A 1 234 ? -7.285 31.094 58.535 1.00 9.97 234 VAL A N 1
ATOM 1705 C CA . VAL A 1 234 ? -7.449 32.151 59.526 1.00 10.83 234 VAL A CA 1
ATOM 1706 C C . VAL A 1 234 ? -8.121 33.297 58.763 1.00 11.69 234 VAL A C 1
ATOM 1707 O O . VAL A 1 234 ? -7.487 34.285 58.382 1.00 10.68 234 VAL A O 1
ATOM 1711 N N . ASP A 1 235 ? -9.425 33.138 58.535 1.00 12.17 235 ASP A N 1
ATOM 1712 C CA . ASP A 1 235 ? -10.198 34.105 57.759 1.00 11.46 235 ASP A CA 1
ATOM 1713 C C . ASP A 1 235 ? -11.475 34.631 58.407 1.00 11.90 235 ASP A C 1
ATOM 1714 O O . ASP A 1 235 ? -12.314 35.212 57.726 1.00 11.44 235 ASP A O 1
ATOM 1719 N N . GLY A 1 236 ? -11.636 34.426 59.708 1.00 11.20 236 GLY A N 1
ATOM 1720 C CA . GLY A 1 236 ? -12.832 34.924 60.366 1.00 10.70 236 GLY A CA 1
ATOM 1721 C C . GLY A 1 236 ? -14.119 34.243 59.928 1.00 12.06 236 GLY A C 1
ATOM 1722 O O . GLY A 1 236 ? -15.211 34.735 60.222 1.00 10.87 236 GLY A O 1
ATOM 1723 N N . GLY A 1 237 ? -13.995 33.131 59.207 1.00 11.64 237 GLY A N 1
ATOM 1724 C CA . GLY A 1 237 ? -15.167 32.386 58.782 1.00 12.01 237 GLY A CA 1
ATOM 1725 C C . GLY A 1 237 ? -15.662 32.545 57.358 1.00 12.53 237 GLY A C 1
ATOM 1726 O O . GLY A 1 237 ? -16.646 31.911 56.978 1.00 14.00 237 GLY A O 1
ATOM 1727 N N . THR A 1 238 ? -14.986 33.363 56.558 1.00 12.07 238 THR A N 1
ATOM 1728 C CA . THR A 1 238 ? -15.414 33.589 55.179 1.00 12.32 238 THR A CA 1
ATOM 1729 C C . THR A 1 238 ? -15.651 32.319 54.351 1.00 12.88 238 THR A C 1
ATOM 1730 O O . THR A 1 238 ? -16.750 32.108 53.840 1.00 12.09 238 THR A O 1
ATOM 1734 N N . VAL A 1 239 ? -14.642 31.465 54.225 1.00 13.15 239 VAL A N 1
ATOM 1735 C CA . VAL A 1 239 ? -14.803 30.255 53.425 1.00 12.55 239 VAL A CA 1
ATOM 1736 C C . VAL A 1 239 ? -15.683 29.180 54.062 1.00 12.77 239 VAL A C 1
ATOM 1737 O O . VAL A 1 239 ? -16.030 28.192 53.413 1.00 12.87 239 VAL A O 1
ATOM 1741 N N . ALA A 1 240 ? -16.049 29.375 55.323 1.00 11.06 240 ALA A N 1
ATOM 1742 C CA . ALA A 1 240 ? -16.900 28.419 56.026 1.00 12.39 240 ALA A CA 1
ATOM 1743 C C . ALA A 1 240 ? -18.365 28.641 55.654 1.00 12.64 240 ALA A C 1
ATOM 1744 O O . ALA A 1 240 ? -19.226 27.812 55.959 1.00 13.75 240 ALA A O 1
ATOM 1746 N N . GLY A 1 241 ? -18.643 29.763 54.991 1.00 11.53 241 GLY A N 1
ATOM 1747 C CA . GLY A 1 241 ? -20.006 30.067 54.589 1.00 11.65 241 GLY A CA 1
ATOM 1748 C C . GLY A 1 241 ? -20.177 30.194 53.085 1.00 14.44 241 GLY A C 1
ATOM 1749 O O . GLY A 1 241 ? -19.203 30.207 52.334 1.00 15.58 241 GLY A O 1
ATOM 1750 N N . LEU A 1 242 ? -21.425 30.287 52.644 1.00 14.67 242 LEU A N 1
ATOM 1751 C CA . LEU A 1 242 ? -21.733 30.415 51.227 1.00 15.20 242 LEU A CA 1
ATOM 1752 C C . LEU A 1 242 ? -21.917 31.883 50.853 1.00 16.24 242 LEU A C 1
ATOM 1753 O O . LEU A 1 242 ? -22.478 32.664 51.624 1.00 16.38 242 LEU A O 1
ATOM 1758 N N . ALA A 1 243 ? -21.433 32.251 49.670 1.00 16.19 243 ALA A N 1
ATOM 1759 C CA . ALA A 1 243 ? -21.524 33.627 49.194 1.00 18.41 243 ALA A CA 1
ATOM 1760 C C . ALA A 1 243 ? -22.957 34.065 48.894 1.00 20.92 243 ALA A C 1
ATOM 1761 O O . ALA A 1 243 ? -23.622 33.491 48.034 1.00 18.72 243 ALA A O 1
ATOM 1763 N N . HIS A 1 244 ? -23.417 35.094 49.603 1.00 24.49 244 HIS A N 1
ATOM 1764 C CA . HIS A 1 244 ? -24.768 35.625 49.420 1.00 29.43 244 HIS A CA 1
ATOM 1765 C C . HIS A 1 244 ? -24.736 36.951 48.668 1.00 32.50 244 HIS A C 1
ATOM 1766 O O . HIS A 1 244 ? -23.806 37.743 48.825 1.00 32.83 244 HIS A O 1
ATOM 1773 N N . ASN A 1 245 ? -25.759 37.190 47.853 1.00 35.39 245 ASN A N 1
ATOM 1774 C CA . ASN A 1 245 ? -25.844 38.415 47.067 1.00 38.14 245 ASN A CA 1
ATOM 1775 C C . ASN A 1 245 ? -26.677 39.468 47.790 1.00 39.48 245 ASN A C 1
ATOM 1776 O O . ASN A 1 245 ? -26.728 39.497 49.023 1.00 40.02 245 ASN A O 1
ATOM 1781 N N . SER B 1 2 ? 2.908 27.842 79.084 1.00 27.54 2 SER B N 1
ATOM 1782 C CA . SER B 1 2 ? 2.206 27.933 80.396 1.00 27.55 2 SER B CA 1
ATOM 1783 C C . SER B 1 2 ? 1.354 29.195 80.469 1.00 26.27 2 SER B C 1
ATOM 1784 O O . SER B 1 2 ? 1.698 30.220 79.881 1.00 26.49 2 SER B O 1
ATOM 1787 N N . GLY B 1 3 ? 0.237 29.104 81.187 1.00 24.36 3 GLY B N 1
ATOM 1788 C CA . GLY B 1 3 ? -0.653 30.239 81.344 1.00 22.08 3 GLY B CA 1
ATOM 1789 C C . GLY B 1 3 ? -1.380 30.687 80.090 1.00 20.80 3 GLY B C 1
ATOM 1790 O O . GLY B 1 3 ? -2.039 31.727 80.096 1.00 20.89 3 GLY B O 1
ATOM 1791 N N . ARG B 1 4 ? -1.277 29.913 79.013 1.00 18.92 4 ARG B N 1
ATOM 1792 C CA . ARG B 1 4 ? -1.938 30.282 77.765 1.00 17.61 4 ARG B CA 1
ATOM 1793 C C . ARG B 1 4 ? -3.461 30.188 77.835 1.00 17.32 4 ARG B C 1
ATOM 1794 O O . ARG B 1 4 ? -4.156 30.663 76.938 1.00 16.49 4 ARG B O 1
ATOM 1802 N N . LEU B 1 5 ? -3.973 29.578 78.901 1.00 16.46 5 LEU B N 1
ATOM 1803 C CA . LEU B 1 5 ? -5.414 29.453 79.088 1.00 16.37 5 LEU B CA 1
ATOM 1804 C C . LEU B 1 5 ? -5.829 30.034 80.439 1.00 16.91 5 LEU B C 1
ATOM 1805 O O . LEU B 1 5 ? -6.824 29.613 81.033 1.00 16.73 5 LEU B O 1
ATOM 1810 N N . THR B 1 6 ? -5.057 31.007 80.916 1.00 17.44 6 THR B N 1
ATOM 1811 C CA . THR B 1 6 ? -5.334 31.668 82.188 1.00 17.73 6 THR B CA 1
ATOM 1812 C C . THR B 1 6 ? -6.754 32.225 82.208 1.00 17.46 6 THR B C 1
ATOM 1813 O O . THR B 1 6 ? -7.193 32.864 81.250 1.00 17.02 6 THR B O 1
ATOM 1817 N N . GLY B 1 7 ? -7.468 31.966 83.302 1.00 19.09 7 GLY B N 1
ATOM 1818 C CA . GLY B 1 7 ? -8.823 32.466 83.449 1.00 20.12 7 GLY B CA 1
ATOM 1819 C C . GLY B 1 7 ? -9.891 31.743 82.655 1.00 19.67 7 GLY B C 1
ATOM 1820 O O . GLY B 1 7 ? -11.072 32.067 82.766 1.00 20.79 7 GLY B O 1
ATOM 1821 N N . LYS B 1 8 ? -9.487 30.759 81.860 1.00 18.70 8 LYS B N 1
ATOM 1822 C CA . LYS B 1 8 ? -10.427 30.000 81.044 1.00 18.03 8 LYS B CA 1
ATOM 1823 C C . LYS B 1 8 ? -11.012 28.795 81.775 1.00 17.72 8 LYS B C 1
ATOM 1824 O O . LYS B 1 8 ? -10.340 28.157 82.586 1.00 15.53 8 LYS B O 1
ATOM 1830 N N . VAL B 1 9 ? -12.272 28.495 81.477 1.00 15.70 9 VAL B N 1
ATOM 1831 C CA . VAL B 1 9 ? -12.950 27.335 82.045 1.00 15.10 9 VAL B CA 1
ATOM 1832 C C . VAL B 1 9 ? -13.415 26.532 80.837 1.00 14.25 9 VAL B C 1
ATOM 1833 O O . VAL B 1 9 ? -14.025 27.081 79.915 1.00 12.36 9 VAL B O 1
ATOM 1837 N N . ALA B 1 10 ? -13.113 25.240 80.835 1.00 14.48 10 ALA B N 1
ATOM 1838 C CA . ALA B 1 10 ? -13.488 24.381 79.720 1.00 13.02 10 ALA B CA 1
ATOM 1839 C C . ALA B 1 10 ? -14.311 23.174 80.142 1.00 13.11 10 ALA B C 1
ATOM 1840 O O . ALA B 1 10 ? -14.273 22.748 81.298 1.00 13.95 10 ALA B O 1
ATOM 1842 N N . LEU B 1 11 ? -15.054 22.638 79.179 1.00 11.85 11 LEU B N 1
ATOM 1843 C CA . LEU B 1 11 ? -15.874 21.450 79.370 1.00 11.97 11 LEU B CA 1
ATOM 1844 C C . LEU B 1 11 ? -15.440 20.467 78.288 1.00 10.67 11 LEU B C 1
ATOM 1845 O O . LEU B 1 11 ? -15.473 20.789 77.101 1.00 9.59 11 LEU B O 1
ATOM 1850 N N . VAL B 1 12 ? -15.015 19.280 78.701 1.00 11.99 12 VAL B N 1
ATOM 1851 C CA . VAL B 1 12 ? -14.570 18.259 77.757 1.00 11.28 12 VAL B CA 1
ATOM 1852 C C . VAL B 1 12 ? -15.427 17.003 77.860 1.00 11.10 12 VAL B C 1
ATOM 1853 O O . VAL B 1 12 ? -15.509 16.395 78.925 1.00 11.52 12 VAL B O 1
ATOM 1857 N N . SER B 1 13 ? -16.067 16.614 76.758 1.00 10.81 13 SER B N 1
ATOM 1858 C CA . SER B 1 13 ? -16.875 15.399 76.765 1.00 11.44 13 SER B CA 1
ATOM 1859 C C . SER B 1 13 ? -15.953 14.219 76.452 1.00 11.94 13 SER B C 1
ATOM 1860 O O . SER B 1 13 ? -14.968 14.367 75.721 1.00 10.87 13 SER B O 1
ATOM 1863 N N . GLY B 1 14 ? -16.272 13.054 77.010 1.00 11.46 14 GLY B N 1
ATOM 1864 C CA . GLY B 1 14 ? -15.447 11.876 76.799 1.00 13.74 14 GLY B CA 1
ATOM 1865 C C . GLY B 1 14 ? -14.043 12.091 77.341 1.00 12.50 14 GLY B C 1
ATOM 1866 O O . GLY B 1 14 ? -13.068 11.599 76.777 1.00 12.27 14 GLY B O 1
ATOM 1867 N N . GLY B 1 15 ? -13.932 12.813 78.451 1.00 13.02 15 GLY B N 1
ATOM 1868 C CA . GLY B 1 15 ? -12.617 13.093 79.003 1.00 13.69 15 GLY B CA 1
ATOM 1869 C C . GLY B 1 15 ? -12.043 12.150 80.046 1.00 14.86 15 GLY B C 1
ATOM 1870 O O . GLY B 1 15 ? -11.010 12.459 80.640 1.00 14.96 15 GLY B O 1
ATOM 1871 N N . ALA B 1 16 ? -12.683 11.003 80.262 1.00 14.87 16 ALA B N 1
ATOM 1872 C CA . ALA B 1 16 ? -12.210 10.049 81.264 1.00 15.50 16 ALA B CA 1
ATOM 1873 C C . ALA B 1 16 ? -11.004 9.222 80.817 1.00 16.42 16 ALA B C 1
ATOM 1874 O O . ALA B 1 16 ? -10.318 8.621 81.645 1.00 15.92 16 ALA B O 1
ATOM 1876 N N . ARG B 1 17 ? -10.743 9.187 79.515 1.00 16.29 17 ARG B N 1
ATOM 1877 C CA . ARG B 1 17 ? -9.607 8.422 79.002 1.00 15.18 17 ARG B CA 1
ATOM 1878 C C . ARG B 1 17 ? -9.259 8.875 77.590 1.00 14.99 17 ARG B C 1
ATOM 1879 O O . ARG B 1 17 ? -9.886 9.786 77.049 1.00 12.85 17 ARG B O 1
ATOM 1887 N N . GLY B 1 18 ? -8.261 8.224 76.999 1.00 13.88 18 GLY B N 1
ATOM 1888 C CA . GLY B 1 18 ? -7.855 8.546 75.644 1.00 13.14 18 GLY B CA 1
ATOM 1889 C C . GLY B 1 18 ? -7.488 9.995 75.398 1.00 12.20 18 GLY B C 1
ATOM 1890 O O . GLY B 1 18 ? -6.903 10.656 76.260 1.00 12.69 18 GLY B O 1
ATOM 1891 N N . MET B 1 19 ? -7.820 10.490 74.209 1.00 12.39 19 MET B N 1
ATOM 1892 C CA . MET B 1 19 ? -7.515 11.869 73.850 1.00 11.94 19 MET B CA 1
ATOM 1893 C C . MET B 1 19 ? -8.215 12.869 74.762 1.00 11.78 19 MET B C 1
ATOM 1894 O O . MET B 1 19 ? -7.637 13.894 75.124 1.00 12.75 19 MET B O 1
ATOM 1899 N N . GLY B 1 20 ? -9.456 12.569 75.131 1.00 11.46 20 GLY B N 1
ATOM 1900 C CA . GLY B 1 20 ? -10.194 13.462 76.005 1.00 11.55 20 GLY B CA 1
ATOM 1901 C C . GLY B 1 20 ? -9.423 13.720 77.288 1.00 12.26 20 GLY B C 1
ATOM 1902 O O . GLY B 1 20 ? -9.287 14.861 77.726 1.00 11.45 20 GLY B O 1
ATOM 1903 N N . ALA B 1 21 ? -8.916 12.649 77.893 1.00 13.13 21 ALA B N 1
ATOM 1904 C CA . ALA B 1 21 ? -8.150 12.766 79.127 1.00 13.56 21 ALA B CA 1
ATOM 1905 C C . ALA B 1 21 ? -6.898 13.589 78.861 1.00 13.09 21 ALA B C 1
ATOM 1906 O O . ALA B 1 21 ? -6.498 14.415 79.683 1.00 14.82 21 ALA B O 1
ATOM 1908 N N . SER B 1 22 ? -6.283 13.366 77.705 1.00 13.20 22 SER B N 1
ATOM 1909 C CA . SER B 1 22 ? -5.083 14.099 77.339 1.00 13.04 22 SER B CA 1
ATOM 1910 C C . SER B 1 22 ? -5.381 15.594 77.216 1.00 13.43 22 SER B C 1
ATOM 1911 O O . SER B 1 22 ? -4.580 16.430 77.643 1.00 13.11 22 SER B O 1
ATOM 1914 N N . HIS B 1 23 ? -6.534 15.929 76.638 1.00 12.93 23 HIS B N 1
ATOM 1915 C CA . HIS B 1 23 ? -6.918 17.327 76.470 1.00 12.10 23 HIS B CA 1
ATOM 1916 C C . HIS B 1 23 ? -7.136 17.993 77.829 1.00 12.47 23 HIS B C 1
ATOM 1917 O O . HIS B 1 23 ? -6.751 19.144 78.035 1.00 13.10 23 HIS B O 1
ATOM 1924 N N . VAL B 1 24 ? -7.762 17.273 78.753 1.00 12.52 24 VAL B N 1
ATOM 1925 C CA . VAL B 1 24 ? -8.007 17.812 80.085 1.00 13.53 24 VAL B CA 1
ATOM 1926 C C . VAL B 1 24 ? -6.679 18.174 80.740 1.00 13.81 24 VAL B C 1
ATOM 1927 O O . VAL B 1 24 ? -6.500 19.283 81.242 1.00 13.10 24 VAL B O 1
ATOM 1931 N N . ARG B 1 25 ? -5.748 17.226 80.726 1.00 14.38 25 ARG B N 1
ATOM 1932 C CA . ARG B 1 25 ? -4.432 17.437 81.314 1.00 16.09 25 ARG B CA 1
ATOM 1933 C C . ARG B 1 25 ? -3.675 18.586 80.657 1.00 14.84 25 ARG B C 1
ATOM 1934 O O . ARG B 1 25 ? -3.070 19.410 81.339 1.00 15.68 25 ARG B O 1
ATOM 1942 N N . ALA B 1 26 ? -3.712 18.635 79.329 1.00 14.95 26 ALA B N 1
ATOM 1943 C CA . ALA B 1 26 ? -3.021 19.679 78.579 1.00 15.25 26 ALA B CA 1
ATOM 1944 C C . ALA B 1 26 ? -3.557 21.077 78.886 1.00 15.13 26 ALA B C 1
ATOM 1945 O O . ALA B 1 26 ? -2.787 22.032 79.007 1.00 14.56 26 ALA B O 1
ATOM 1947 N N . MET B 1 27 ? -4.874 21.207 79.006 1.00 15.46 27 MET B N 1
ATOM 1948 C CA . MET B 1 27 ? -5.449 22.514 79.294 1.00 14.98 27 MET B CA 1
ATOM 1949 C C . MET B 1 27 ? -5.206 22.915 80.742 1.00 15.62 27 MET B C 1
ATOM 1950 O O . MET B 1 27 ? -4.961 24.087 81.033 1.00 14.05 27 MET B O 1
ATOM 1955 N N . VAL B 1 28 ? -5.264 21.945 81.649 1.00 16.25 28 VAL B N 1
ATOM 1956 C CA . VAL B 1 28 ? -5.013 22.232 83.057 1.00 15.75 28 VAL B CA 1
ATOM 1957 C C . VAL B 1 28 ? -3.580 22.745 83.194 1.00 16.43 28 VAL B C 1
ATOM 1958 O O . VAL B 1 28 ? -3.308 23.659 83.973 1.00 16.37 28 VAL B O 1
ATOM 1962 N N . ALA B 1 29 ? -2.671 22.155 82.424 1.00 16.46 29 ALA B N 1
ATOM 1963 C CA . ALA B 1 29 ? -1.268 22.547 82.456 1.00 17.69 29 ALA B CA 1
ATOM 1964 C C . ALA B 1 29 ? -1.082 23.988 81.988 1.00 18.55 29 ALA B C 1
ATOM 1965 O O . ALA B 1 29 ? -0.100 24.640 82.347 1.00 19.08 29 ALA B O 1
ATOM 1967 N N . GLU B 1 30 ? -2.024 24.483 81.190 1.00 17.60 30 GLU B N 1
ATOM 1968 C CA . GLU B 1 30 ? -1.947 25.854 80.693 1.00 17.66 30 GLU B CA 1
ATOM 1969 C C . GLU B 1 30 ? -2.783 26.830 81.519 1.00 16.96 30 GLU B C 1
ATOM 1970 O O . GLU B 1 30 ? -3.030 27.958 81.094 1.00 17.05 30 GLU B O 1
ATOM 1976 N N . GLY B 1 31 ? -3.229 26.386 82.693 1.00 17.69 31 GLY B N 1
ATOM 1977 C CA . GLY B 1 31 ? -3.989 27.257 83.576 1.00 17.88 31 GLY B CA 1
ATOM 1978 C C . GLY B 1 31 ? -5.505 27.243 83.524 1.00 16.90 31 GLY B C 1
ATOM 1979 O O . GLY B 1 31 ? -6.154 28.012 84.234 1.00 17.76 31 GLY B O 1
ATOM 1980 N N . ALA B 1 32 ? -6.087 26.382 82.698 1.00 16.23 32 ALA B N 1
ATOM 1981 C CA . ALA B 1 32 ? -7.540 26.326 82.601 1.00 16.22 32 ALA B CA 1
ATOM 1982 C C . ALA B 1 32 ? -8.153 25.467 83.703 1.00 15.13 32 ALA B C 1
ATOM 1983 O O . ALA B 1 32 ? -7.495 24.583 84.243 1.00 15.98 32 ALA B O 1
ATOM 1985 N N . LYS B 1 33 ? -9.405 25.759 84.051 1.00 16.45 33 LYS B N 1
ATOM 1986 C CA . LYS B 1 33 ? -10.140 24.969 85.038 1.00 14.85 33 LYS B CA 1
ATOM 1987 C C . LYS B 1 33 ? -10.963 24.081 84.114 1.00 14.64 33 LYS B C 1
ATOM 1988 O O . LYS B 1 33 ? -11.561 24.577 83.160 1.00 13.93 33 LYS B O 1
ATOM 1994 N N . VAL B 1 34 ? -11.016 22.783 84.383 1.00 13.32 34 VAL B N 1
ATOM 1995 C CA . VAL B 1 34 ? -11.731 21.902 83.471 1.00 13.43 34 VAL B CA 1
ATOM 1996 C C . VAL B 1 34 ? -12.775 20.957 84.051 1.00 13.22 34 VAL B C 1
ATOM 1997 O O . VAL B 1 34 ? -12.502 20.206 84.985 1.00 13.82 34 VAL B O 1
ATOM 2001 N N . VAL B 1 35 ? -13.975 21.006 83.485 1.00 12.70 35 VAL B N 1
ATOM 2002 C CA . VAL B 1 35 ? -15.033 20.092 83.880 1.00 12.94 35 VAL B CA 1
ATOM 2003 C C . VAL B 1 35 ? -15.003 19.063 82.755 1.00 12.67 35 VAL B C 1
ATOM 2004 O O . VAL B 1 35 ? -15.050 19.426 81.580 1.00 13.76 35 VAL B O 1
ATOM 2008 N N . PHE B 1 36 ? -14.877 17.790 83.093 1.00 12.32 36 PHE B N 1
ATOM 2009 C CA . PHE B 1 36 ? -14.873 16.783 82.046 1.00 13.09 36 PHE B CA 1
ATOM 2010 C C . PHE B 1 36 ? -15.932 15.745 82.367 1.00 12.98 36 PHE B C 1
ATOM 2011 O O . PHE B 1 36 ? -16.089 15.342 83.517 1.00 11.78 36 PHE B O 1
ATOM 2019 N N . GLY B 1 37 ? -16.683 15.348 81.344 1.00 13.74 37 GLY B N 1
ATOM 2020 C CA . GLY B 1 37 ? -17.745 14.379 81.537 1.00 13.09 37 GLY B CA 1
ATOM 2021 C C . GLY B 1 37 ? -17.554 13.109 80.741 1.00 14.06 37 GLY B C 1
ATOM 2022 O O . GLY B 1 37 ? -16.903 13.104 79.692 1.00 13.38 37 GLY B O 1
ATOM 2023 N N . ASP B 1 38 ? -18.137 12.022 81.232 1.00 14.09 38 ASP B N 1
ATOM 2024 C CA . ASP B 1 38 ? -18.008 10.743 80.557 1.00 15.27 38 ASP B CA 1
ATOM 2025 C C . ASP B 1 38 ? -19.015 9.772 81.161 1.00 15.40 38 ASP B C 1
ATOM 2026 O O . ASP B 1 38 ? -19.846 10.161 81.982 1.00 15.51 38 ASP B O 1
ATOM 2031 N N . ILE B 1 39 ? -18.944 8.516 80.736 1.00 16.87 39 ILE B N 1
ATOM 2032 C CA . ILE B 1 39 ? -19.825 7.478 81.251 1.00 19.08 39 ILE B CA 1
ATOM 2033 C C . ILE B 1 39 ? -18.982 6.455 82.003 1.00 19.48 39 ILE B C 1
ATOM 2034 O O . ILE B 1 39 ? -19.502 5.494 82.566 1.00 20.21 39 ILE B O 1
ATOM 2039 N N . LEU B 1 40 ? -17.670 6.674 81.996 1.00 20.30 40 LEU B N 1
ATOM 2040 C CA . LEU B 1 40 ? -16.732 5.806 82.700 1.00 21.41 40 LEU B CA 1
ATOM 2041 C C . LEU B 1 40 ? -16.415 6.525 84.010 1.00 22.14 40 LEU B C 1
ATOM 2042 O O . LEU B 1 40 ? -15.324 7.069 84.191 1.00 21.63 40 LEU B O 1
ATOM 2047 N N . ASP B 1 41 ? -17.387 6.520 84.919 1.00 23.19 41 ASP B N 1
ATOM 2048 C CA . ASP B 1 41 ? -17.267 7.202 86.204 1.00 24.02 41 ASP B CA 1
ATOM 2049 C C . ASP B 1 41 ? -16.110 6.762 87.090 1.00 24.83 41 ASP B C 1
ATOM 2050 O O . ASP B 1 41 ? -15.512 7.587 87.782 1.00 23.73 41 ASP B O 1
ATOM 2055 N N . GLU B 1 42 ? -15.803 5.470 87.079 1.00 25.86 42 GLU B N 1
ATOM 2056 C CA . GLU B 1 42 ? -14.716 4.945 87.894 1.00 27.17 42 GLU B CA 1
ATOM 2057 C C . GLU B 1 42 ? -13.427 5.666 87.517 1.00 26.09 42 GLU B C 1
ATOM 2058 O O . GLU B 1 42 ? -12.756 6.260 88.363 1.00 25.28 42 GLU B O 1
ATOM 2064 N N . GLU B 1 43 ? -13.092 5.607 86.234 1.00 25.49 43 GLU B N 1
ATOM 2065 C CA . GLU B 1 43 ? -11.895 6.248 85.717 1.00 25.55 43 GLU B CA 1
ATOM 2066 C C . GLU B 1 43 ? -12.003 7.763 85.816 1.00 24.76 43 GLU B C 1
ATOM 2067 O O . GLU B 1 43 ? -11.018 8.445 86.086 1.00 24.59 43 GLU B O 1
ATOM 2073 N N . GLY B 1 44 ? -13.207 8.283 85.599 1.00 24.59 44 GLY B N 1
ATOM 2074 C CA . GLY B 1 44 ? -13.415 9.718 85.669 1.00 24.37 44 GLY B CA 1
ATOM 2075 C C . GLY B 1 44 ? -13.099 10.296 87.035 1.00 24.76 44 GLY B C 1
ATOM 2076 O O . GLY B 1 44 ? -12.387 11.295 87.150 1.00 24.41 44 GLY B O 1
ATOM 2077 N N . LYS B 1 45 ? -13.630 9.673 88.080 1.00 25.40 45 LYS B N 1
ATOM 2078 C CA . LYS B 1 45 ? -13.387 10.146 89.435 1.00 26.65 45 LYS B CA 1
ATOM 2079 C C . LYS B 1 45 ? -11.911 9.998 89.791 1.00 27.05 45 LYS B C 1
ATOM 2080 O O . LYS B 1 45 ? -11.351 10.819 90.517 1.00 25.46 45 LYS B O 1
ATOM 2086 N N . ALA B 1 46 ? -11.284 8.954 89.261 1.00 27.32 46 ALA B N 1
ATOM 2087 C CA . ALA B 1 46 ? -9.872 8.697 89.518 1.00 27.51 46 ALA B CA 1
ATOM 2088 C C . ALA B 1 46 ? -8.982 9.858 89.080 1.00 27.59 46 ALA B C 1
ATOM 2089 O O . ALA B 1 46 ? -8.234 10.408 89.888 1.00 27.44 46 ALA B O 1
ATOM 2091 N N . MET B 1 47 ? -9.055 10.243 87.810 1.00 27.38 47 MET B N 1
ATOM 2092 C CA . MET B 1 47 ? -8.207 11.336 87.349 1.00 27.77 47 MET B CA 1
ATOM 2093 C C . MET B 1 47 ? -8.625 12.679 87.937 1.00 26.65 47 MET B C 1
ATOM 2094 O O . MET B 1 47 ? -7.808 13.590 88.055 1.00 26.20 47 MET B O 1
ATOM 2099 N N . ALA B 1 48 ? -9.893 12.799 88.316 1.00 26.75 48 ALA B N 1
ATOM 2100 C CA . ALA B 1 48 ? -10.377 14.038 88.911 1.00 27.95 48 ALA B CA 1
ATOM 2101 C C . ALA B 1 48 ? -9.701 14.214 90.266 1.00 28.68 48 ALA B C 1
ATOM 2102 O O . ALA B 1 48 ? -9.444 15.334 90.704 1.00 28.63 48 ALA B O 1
ATOM 2104 N N . ALA B 1 49 ? -9.409 13.097 90.923 1.00 28.63 49 ALA B N 1
ATOM 2105 C CA . ALA B 1 49 ? -8.761 13.130 92.227 1.00 29.85 49 ALA B CA 1
ATOM 2106 C C . ALA B 1 49 ? -7.321 13.626 92.111 1.00 30.66 49 ALA B C 1
ATOM 2107 O O . ALA B 1 49 ? -6.824 14.317 93.001 1.00 30.24 49 ALA B O 1
ATOM 2109 N N . GLU B 1 50 ? -6.653 13.281 91.015 1.00 30.89 50 GLU B N 1
ATOM 2110 C CA . GLU B 1 50 ? -5.274 13.713 90.829 1.00 33.32 50 GLU B CA 1
ATOM 2111 C C . GLU B 1 50 ? -5.163 15.096 90.192 1.00 33.27 50 GLU B C 1
ATOM 2112 O O . GLU B 1 50 ? -4.072 15.655 90.100 1.00 34.31 50 GLU B O 1
ATOM 2118 N N . LEU B 1 51 ? -6.295 15.641 89.754 1.00 32.86 51 LEU B N 1
ATOM 2119 C CA . LEU B 1 51 ? -6.338 16.970 89.141 1.00 32.87 51 LEU B CA 1
ATOM 2120 C C . LEU B 1 51 ? -7.381 17.802 89.886 1.00 33.69 51 LEU B C 1
ATOM 2121 O O . LEU B 1 51 ? -7.808 18.857 89.417 1.00 35.14 51 LEU B O 1
ATOM 2126 N N . ALA B 1 52 ? -7.776 17.307 91.053 1.00 34.23 52 ALA B N 1
ATOM 2127 C CA . ALA B 1 52 ? -8.795 17.927 91.898 1.00 33.68 52 ALA B CA 1
ATOM 2128 C C . ALA B 1 52 ? -8.835 19.451 91.992 1.00 32.99 52 ALA B C 1
ATOM 2129 O O . ALA B 1 52 ? -9.912 20.045 91.945 1.00 35.67 52 ALA B O 1
ATOM 2131 N N . ASP B 1 53 ? -7.680 20.088 92.132 1.00 30.56 53 ASP B N 1
ATOM 2132 C CA . ASP B 1 53 ? -7.657 21.538 92.272 1.00 29.61 53 ASP B CA 1
ATOM 2133 C C . ASP B 1 53 ? -7.936 22.308 90.984 1.00 27.40 53 ASP B C 1
ATOM 2134 O O . ASP B 1 53 ? -8.197 23.510 91.026 1.00 28.51 53 ASP B O 1
ATOM 2139 N N . ALA B 1 54 ? -7.892 21.629 89.841 1.00 23.68 54 ALA B N 1
ATOM 2140 C CA . ALA B 1 54 ? -8.130 22.312 88.574 1.00 21.68 54 ALA B CA 1
ATOM 2141 C C . ALA B 1 54 ? -9.189 21.660 87.692 1.00 20.23 54 ALA B C 1
ATOM 2142 O O . ALA B 1 54 ? -9.595 22.239 86.682 1.00 19.37 54 ALA B O 1
ATOM 2144 N N . ALA B 1 55 ? -9.643 20.468 88.065 1.00 18.53 55 ALA B N 1
ATOM 2145 C CA . ALA B 1 55 ? -10.643 19.776 87.258 1.00 18.27 55 ALA B CA 1
ATOM 2146 C C . ALA B 1 55 ? -11.711 19.066 88.084 1.00 18.49 55 ALA B C 1
ATOM 2147 O O . ALA B 1 55 ? -11.460 18.636 89.212 1.00 19.53 55 ALA B O 1
ATOM 2149 N N . ARG B 1 56 ? -12.900 18.942 87.503 1.00 17.77 56 ARG B N 1
ATOM 2150 C CA . ARG B 1 56 ? -14.030 18.284 88.151 1.00 17.72 56 ARG B CA 1
ATOM 2151 C C . ARG B 1 56 ? -14.655 17.281 87.189 1.00 16.86 56 ARG B C 1
ATOM 2152 O O . ARG B 1 56 ? -14.851 17.583 86.009 1.00 15.04 56 ARG B O 1
ATOM 2160 N N . TYR B 1 57 ? -14.975 16.092 87.687 1.00 14.60 57 TYR B N 1
ATOM 2161 C CA . TYR B 1 57 ? -15.600 15.081 86.844 1.00 15.44 57 TYR B CA 1
ATOM 2162 C C . TYR B 1 57 ? -17.114 15.105 87.015 1.00 15.68 57 TYR B C 1
ATOM 2163 O O . TYR B 1 57 ? -17.622 15.309 88.120 1.00 16.00 57 TYR B O 1
ATOM 2172 N N . VAL B 1 58 ? -17.828 14.905 85.913 1.00 15.27 58 VAL B N 1
ATOM 2173 C CA . VAL B 1 58 ? -19.282 14.863 85.933 1.00 15.26 58 VAL B CA 1
ATOM 2174 C C . VAL B 1 58 ? -19.733 13.705 85.054 1.00 15.12 58 VAL B C 1
ATOM 2175 O O . VAL B 1 58 ? -19.085 13.383 84.055 1.00 13.30 58 VAL B O 1
ATOM 2179 N N . HIS B 1 59 ? -20.827 13.058 85.436 1.00 14.26 59 HIS B N 1
ATOM 2180 C CA . HIS B 1 59 ? -21.343 11.971 84.629 1.00 14.41 59 HIS B CA 1
ATOM 2181 C C . HIS B 1 59 ? -22.093 12.642 83.492 1.00 13.91 59 HIS B C 1
ATOM 2182 O O . HIS B 1 59 ? -23.015 13.426 83.726 1.00 13.42 59 HIS B O 1
ATOM 2189 N N . LEU B 1 60 ? -21.682 12.354 82.261 1.00 12.84 60 LEU B N 1
ATOM 2190 C CA . LEU B 1 60 ? -22.319 12.956 81.101 1.00 13.58 60 LEU B CA 1
ATOM 2191 C C . LEU B 1 60 ? -22.470 12.017 79.921 1.00 14.33 60 LEU B C 1
ATOM 2192 O O . LEU B 1 60 ? -21.481 11.616 79.316 1.00 13.75 60 LEU B O 1
ATOM 2197 N N . ASP B 1 61 ? -23.711 11.655 79.616 1.00 14.95 61 ASP B N 1
ATOM 2198 C CA . ASP B 1 61 ? -24.005 10.826 78.452 1.00 15.77 61 ASP B CA 1
ATOM 2199 C C . ASP B 1 61 ? -24.371 11.902 77.434 1.00 14.93 61 ASP B C 1
ATOM 2200 O O . ASP B 1 61 ? -25.426 12.526 77.552 1.00 15.26 61 ASP B O 1
ATOM 2205 N N . VAL B 1 62 ? -23.505 12.131 76.450 1.00 13.74 62 VAL B N 1
ATOM 2206 C CA . VAL B 1 62 ? -23.748 13.175 75.456 1.00 12.94 62 VAL B CA 1
ATOM 2207 C C . VAL B 1 62 ? -25.030 13.052 74.646 1.00 12.12 62 VAL B C 1
ATOM 2208 O O . VAL B 1 62 ? -25.405 13.990 73.947 1.00 11.73 62 VAL B O 1
ATOM 2212 N N . THR B 1 63 ? -25.706 11.912 74.723 1.00 12.63 63 THR B N 1
ATOM 2213 C CA . THR B 1 63 ? -26.950 11.751 73.971 1.00 12.82 63 THR B CA 1
ATOM 2214 C C . THR B 1 63 ? -28.137 12.341 74.733 1.00 14.71 63 THR B C 1
ATOM 2215 O O . THR B 1 63 ? -29.247 12.420 74.202 1.00 14.23 63 THR B O 1
ATOM 2219 N N . GLN B 1 64 ? -27.903 12.768 75.969 1.00 15.00 64 GLN B N 1
ATOM 2220 C CA . GLN B 1 64 ? -28.982 13.324 76.777 1.00 16.85 64 GLN B CA 1
ATOM 2221 C C . GLN B 1 64 ? -28.814 14.812 77.079 1.00 16.43 64 GLN B C 1
ATOM 2222 O O . GLN B 1 64 ? -27.923 15.214 77.825 1.00 15.54 64 GLN B O 1
ATOM 2228 N N . PRO B 1 65 ? -29.685 15.655 76.494 1.00 16.45 65 PRO B N 1
ATOM 2229 C CA . PRO B 1 65 ? -29.618 17.104 76.707 1.00 15.26 65 PRO B CA 1
ATOM 2230 C C . PRO B 1 65 ? -29.650 17.548 78.167 1.00 14.69 65 PRO B C 1
ATOM 2231 O O . PRO B 1 65 ? -28.980 18.509 78.533 1.00 14.22 65 PRO B O 1
ATOM 2235 N N . ALA B 1 66 ? -30.415 16.851 79.003 1.00 15.34 66 ALA B N 1
ATOM 2236 C CA . ALA B 1 66 ? -30.498 17.215 80.415 1.00 15.70 66 ALA B CA 1
ATOM 2237 C C . ALA B 1 66 ? -29.133 17.112 81.097 1.00 15.55 66 ALA B C 1
ATOM 2238 O O . ALA B 1 66 ? -28.777 17.953 81.929 1.00 15.61 66 ALA B O 1
ATOM 2240 N N . GLN B 1 67 ? -28.373 16.079 80.749 1.00 16.07 67 GLN B N 1
ATOM 2241 C CA . GLN B 1 67 ? -27.053 15.888 81.340 1.00 15.75 67 GLN B CA 1
ATOM 2242 C C . GLN B 1 67 ? -26.063 16.944 80.848 1.00 14.43 67 GLN B C 1
ATOM 2243 O O . GLN B 1 67 ? -25.179 17.370 81.592 1.00 13.54 67 GLN B O 1
ATOM 2249 N N . TRP B 1 68 ? -26.208 17.362 79.594 1.00 14.99 68 TRP B N 1
ATOM 2250 C CA . TRP B 1 68 ? -25.342 18.404 79.056 1.00 14.56 68 TRP B CA 1
ATOM 2251 C C . TRP B 1 68 ? -25.593 19.682 79.853 1.00 15.04 68 TRP B C 1
ATOM 2252 O O . TRP B 1 68 ? -24.661 20.389 80.225 1.00 14.46 68 TRP B O 1
ATOM 2263 N N . LYS B 1 69 ? -26.863 19.979 80.107 1.00 15.55 69 LYS B N 1
ATOM 2264 C CA . LYS B 1 69 ? -27.213 21.177 80.862 1.00 16.29 69 LYS B CA 1
ATOM 2265 C C . LYS B 1 69 ? -26.561 21.134 82.238 1.00 15.43 69 LYS B C 1
ATOM 2266 O O . LYS B 1 69 ? -26.030 22.136 82.715 1.00 14.87 69 LYS B O 1
ATOM 2272 N N . ALA B 1 70 ? -26.601 19.965 82.869 1.00 15.62 70 ALA B N 1
ATOM 2273 C CA . ALA B 1 70 ? -26.009 19.791 84.186 1.00 15.66 70 ALA B CA 1
ATOM 2274 C C . ALA B 1 70 ? -24.502 20.024 84.137 1.00 15.35 70 ALA B C 1
ATOM 2275 O O . ALA B 1 70 ? -23.939 20.659 85.025 1.00 14.56 70 ALA B O 1
ATOM 2277 N N . ALA B 1 71 ? -23.853 19.508 83.096 1.00 14.16 71 ALA B N 1
ATOM 2278 C CA . ALA B 1 71 ? -22.411 19.667 82.945 1.00 14.06 71 ALA B CA 1
ATOM 2279 C C . ALA B 1 71 ? -22.058 21.143 82.807 1.00 14.58 71 ALA B C 1
ATOM 2280 O O . ALA B 1 71 ? -21.097 21.620 83.412 1.00 15.57 71 ALA B O 1
ATOM 2282 N N . VAL B 1 72 ? -22.835 21.868 82.006 1.00 13.74 72 VAL B N 1
ATOM 2283 C CA . VAL B 1 72 ? -22.589 23.291 81.814 1.00 14.10 72 VAL B CA 1
ATOM 2284 C C . VAL B 1 72 ? -22.822 24.050 83.119 1.00 15.36 72 VAL B C 1
ATOM 2285 O O . VAL B 1 72 ? -22.035 24.925 83.482 1.00 16.57 72 VAL B O 1
ATOM 2289 N N . ASP B 1 73 ? -23.897 23.715 83.824 1.00 16.53 73 ASP B N 1
ATOM 2290 C CA . ASP B 1 73 ? -24.184 24.384 85.087 1.00 18.01 73 ASP B CA 1
ATOM 2291 C C . ASP B 1 73 ? -23.079 24.103 86.098 1.00 18.29 73 ASP B C 1
ATOM 2292 O O . ASP B 1 73 ? -22.770 24.946 86.939 1.00 19.50 73 ASP B O 1
ATOM 2297 N N . THR B 1 74 ? -22.479 22.919 86.018 1.00 17.34 74 THR B N 1
ATOM 2298 C CA . THR B 1 74 ? -21.402 22.576 86.939 1.00 17.76 74 THR B CA 1
ATOM 2299 C C . THR B 1 74 ? -20.211 23.500 86.698 1.00 17.99 74 THR B C 1
ATOM 2300 O O . THR B 1 74 ? -19.606 24.000 87.644 1.00 17.21 74 THR B O 1
ATOM 2304 N N . ALA B 1 75 ? -19.883 23.739 85.431 1.00 18.08 75 ALA B N 1
ATOM 2305 C CA . ALA B 1 75 ? -18.765 24.615 85.101 1.00 18.76 75 ALA B CA 1
ATOM 2306 C C . ALA B 1 75 ? -19.032 26.043 85.569 1.00 18.66 75 ALA B C 1
ATOM 2307 O O . ALA B 1 75 ? -18.164 26.690 86.153 1.00 19.19 75 ALA B O 1
ATOM 2309 N N . VAL B 1 76 ? -20.240 26.530 85.310 1.00 19.06 76 VAL B N 1
ATOM 2310 C CA . VAL B 1 76 ? -20.610 27.888 85.691 1.00 21.11 76 VAL B CA 1
ATOM 2311 C C . VAL B 1 76 ? -20.655 28.095 87.203 1.00 21.10 76 VAL B C 1
ATOM 2312 O O . VAL B 1 76 ? -20.111 29.070 87.720 1.00 22.26 76 VAL B O 1
ATOM 2316 N N . THR B 1 77 ? -21.296 27.173 87.911 1.00 21.81 77 THR B N 1
ATOM 2317 C CA . THR B 1 77 ? -21.426 27.293 89.358 1.00 22.37 77 THR B CA 1
ATOM 2318 C C . THR B 1 77 ? -20.182 26.889 90.142 1.00 21.48 77 THR B C 1
ATOM 2319 O O . THR B 1 77 ? -19.916 27.437 91.209 1.00 22.67 77 THR B O 1
ATOM 2323 N N . ALA B 1 78 ? -19.417 25.936 89.622 1.00 19.77 78 ALA B N 1
ATOM 2324 C CA . ALA B 1 78 ? -18.218 25.485 90.315 1.00 18.39 78 ALA B CA 1
ATOM 2325 C C . ALA B 1 78 ? -16.982 26.320 90.000 1.00 18.33 78 ALA B C 1
ATOM 2326 O O . ALA B 1 78 ? -16.169 26.590 90.888 1.00 18.16 78 ALA B O 1
ATOM 2328 N N . PHE B 1 79 ? -16.847 26.732 88.743 1.00 16.40 79 PHE B N 1
ATOM 2329 C CA . PHE B 1 79 ? -15.686 27.506 88.319 1.00 17.00 79 PHE B CA 1
ATOM 2330 C C . PHE B 1 79 ? -15.944 28.965 87.960 1.00 16.96 79 PHE B C 1
ATOM 2331 O O . PHE B 1 79 ? -14.999 29.735 87.802 1.00 18.75 79 PHE B O 1
ATOM 2339 N N . GLY B 1 80 ? -17.208 29.349 87.816 1.00 17.66 80 GLY B N 1
ATOM 2340 C CA . GLY B 1 80 ? -17.503 30.738 87.509 1.00 19.67 80 GLY B CA 1
ATOM 2341 C C . GLY B 1 80 ? -17.929 31.068 86.091 1.00 21.04 80 GLY B C 1
ATOM 2342 O O . GLY B 1 80 ? -18.483 32.141 85.849 1.00 22.49 80 GLY B O 1
ATOM 2343 N N . GLY B 1 81 ? -17.676 30.163 85.152 1.00 18.88 81 GLY B N 1
ATOM 2344 C CA . GLY B 1 81 ? -18.066 30.415 83.777 1.00 18.49 81 GLY B CA 1
ATOM 2345 C C . GLY B 1 81 ? -17.744 29.234 82.885 1.00 16.78 81 GLY B C 1
ATOM 2346 O O . GLY B 1 81 ? -17.425 28.154 83.376 1.00 15.91 81 GLY B O 1
ATOM 2347 N N . LEU B 1 82 ? -17.844 29.437 81.575 1.00 15.76 82 LEU B N 1
ATOM 2348 C CA . LEU B 1 82 ? -17.538 28.391 80.604 1.00 15.22 82 LEU B CA 1
ATOM 2349 C C . LEU B 1 82 ? -17.129 29.083 79.314 1.00 15.08 82 LEU B C 1
ATOM 2350 O O . LEU B 1 82 ? -17.943 29.751 78.676 1.00 15.97 82 LEU B O 1
ATOM 2355 N N . HIS B 1 83 ? -15.869 28.908 78.930 1.00 15.67 83 HIS B N 1
ATOM 2356 C CA . HIS B 1 83 ? -15.332 29.558 77.738 1.00 15.49 83 HIS B CA 1
ATOM 2357 C C . HIS B 1 83 ? -14.899 28.602 76.638 1.00 14.78 83 HIS B C 1
ATOM 2358 O O . HIS B 1 83 ? -14.736 29.011 75.487 1.00 15.23 83 HIS B O 1
ATOM 2365 N N . VAL B 1 84 ? -14.701 27.337 76.988 1.00 13.04 84 VAL B N 1
ATOM 2366 C CA . VAL B 1 84 ? -14.259 26.353 76.007 1.00 12.54 84 VAL B CA 1
ATOM 2367 C C . VAL B 1 84 ? -15.030 25.044 76.069 1.00 11.85 84 VAL B C 1
ATOM 2368 O O . VAL B 1 84 ? -15.306 24.521 77.146 1.00 11.22 84 VAL B O 1
ATOM 2372 N N . LEU B 1 85 ? -15.387 24.526 74.899 1.00 11.98 85 LEU B N 1
ATOM 2373 C CA . LEU B 1 85 ? -16.078 23.248 74.813 1.00 11.83 85 LEU B CA 1
ATOM 2374 C C . LEU B 1 85 ? -15.306 22.359 73.855 1.00 12.06 85 LEU B C 1
ATOM 2375 O O . LEU B 1 85 ? -15.017 22.761 72.729 1.00 11.36 85 LEU B O 1
ATOM 2380 N N . VAL B 1 86 ? -14.957 21.160 74.305 1.00 10.86 86 VAL B N 1
ATOM 2381 C CA . VAL B 1 86 ? -14.262 20.218 73.441 1.00 10.53 86 VAL B CA 1
ATOM 2382 C C . VAL B 1 86 ? -15.198 19.029 73.257 1.00 12.09 86 VAL B C 1
ATOM 2383 O O . VAL B 1 86 ? -15.333 18.190 74.152 1.00 12.63 86 VAL B O 1
ATOM 2387 N N . ASN B 1 87 ? -15.871 18.984 72.108 1.00 12.19 87 ASN B N 1
ATOM 2388 C CA . ASN B 1 87 ? -16.802 17.901 71.789 1.00 12.19 87 ASN B CA 1
ATOM 2389 C C . ASN B 1 87 ? -15.981 16.707 71.339 1.00 12.35 87 ASN B C 1
ATOM 2390 O O . ASN B 1 87 ? -15.858 16.434 70.148 1.00 12.49 87 ASN B O 1
ATOM 2395 N N . ASN B 1 88 ? -15.439 15.989 72.316 1.00 12.56 88 ASN B N 1
ATOM 2396 C CA . ASN B 1 88 ? -14.572 14.850 72.065 1.00 11.37 88 ASN B CA 1
ATOM 2397 C C . ASN B 1 88 ? -15.210 13.464 72.163 1.00 12.45 88 ASN B C 1
ATOM 2398 O O . ASN B 1 88 ? -14.747 12.520 71.517 1.00 11.87 88 ASN B O 1
ATOM 2403 N N . ALA B 1 89 ? -16.269 13.334 72.955 1.00 11.63 89 ALA B N 1
ATOM 2404 C CA . ALA B 1 89 ? -16.938 12.045 73.106 1.00 12.41 89 ALA B CA 1
ATOM 2405 C C . ALA B 1 89 ? -17.277 11.437 71.752 1.00 12.13 89 ALA B C 1
ATOM 2406 O O . ALA B 1 89 ? -17.791 12.116 70.860 1.00 11.84 89 ALA B O 1
ATOM 2408 N N . GLY B 1 90 ? -16.985 10.151 71.600 1.00 12.53 90 GLY B N 1
ATOM 2409 C CA . GLY B 1 90 ? -17.277 9.485 70.348 1.00 13.11 90 GLY B CA 1
ATOM 2410 C C . GLY B 1 90 ? -17.046 7.992 70.415 1.00 13.77 90 GLY B C 1
ATOM 2411 O O . GLY B 1 90 ? -16.353 7.492 71.304 1.00 12.55 90 GLY B O 1
ATOM 2412 N N . ILE B 1 91 ? -17.652 7.271 69.483 1.00 13.22 91 ILE B N 1
ATOM 2413 C CA . ILE B 1 91 ? -17.484 5.830 69.423 1.00 14.61 91 ILE B CA 1
ATOM 2414 C C . ILE B 1 91 ? -17.146 5.436 68.002 1.00 14.99 91 ILE B C 1
ATOM 2415 O O . ILE B 1 91 ? -17.324 6.218 67.062 1.00 13.14 91 ILE B O 1
ATOM 2420 N N . LEU B 1 92 ? -16.654 4.215 67.854 1.00 14.84 92 LEU B N 1
ATOM 2421 C CA . LEU B 1 92 ? -16.311 3.695 66.550 1.00 15.80 92 LEU B CA 1
ATOM 2422 C C . LEU B 1 92 ? -16.893 2.304 66.369 1.00 16.13 92 LEU B C 1
ATOM 2423 O O . LEU B 1 92 ? -16.665 1.417 67.190 1.00 17.25 92 LEU B O 1
ATOM 2428 N N . ASN B 1 93 ? -17.688 2.133 65.322 1.00 16.62 93 ASN B N 1
ATOM 2429 C CA . ASN B 1 93 ? -18.216 0.819 64.985 1.00 15.45 93 ASN B CA 1
ATOM 2430 C C . ASN B 1 93 ? -18.013 0.716 63.486 1.00 16.74 93 ASN B C 1
ATOM 2431 O O . ASN B 1 93 ? -17.897 1.731 62.798 1.00 16.18 93 ASN B O 1
ATOM 2436 N N . ILE B 1 94 ? -17.926 -0.505 62.980 1.00 18.18 94 ILE B N 1
ATOM 2437 C CA . ILE B 1 94 ? -17.690 -0.701 61.561 1.00 17.96 94 ILE B CA 1
ATOM 2438 C C . ILE B 1 94 ? -18.587 -1.785 61.001 1.00 17.98 94 ILE B C 1
ATOM 2439 O O . ILE B 1 94 ? -19.326 -2.439 61.736 1.00 16.95 94 ILE B O 1
ATOM 2444 N N . GLY B 1 95 ? -18.509 -1.970 59.689 1.00 17.12 95 GLY B N 1
ATOM 2445 C CA . GLY B 1 95 ? -19.308 -2.984 59.034 1.00 16.38 95 GLY B CA 1
ATOM 2446 C C . GLY B 1 95 ? -19.601 -2.627 57.592 1.00 16.83 95 GLY B C 1
ATOM 2447 O O . GLY B 1 95 ? -19.735 -1.451 57.249 1.00 13.84 95 GLY B O 1
ATOM 2448 N N . THR B 1 96 ? -19.686 -3.645 56.743 1.00 15.95 96 THR B N 1
ATOM 2449 C CA . THR B 1 96 ? -19.991 -3.441 55.337 1.00 16.80 96 THR B CA 1
ATOM 2450 C C . THR B 1 96 ? -21.471 -3.098 55.248 1.00 16.57 96 THR B C 1
ATOM 2451 O O . THR B 1 96 ? -22.212 -3.264 56.217 1.00 16.55 96 THR B O 1
ATOM 2455 N N . ILE B 1 97 ? -21.901 -2.614 54.090 1.00 16.79 97 ILE B N 1
ATOM 2456 C CA . ILE B 1 97 ? -23.298 -2.256 53.903 1.00 18.75 97 ILE B CA 1
ATOM 2457 C C . ILE B 1 97 ? -24.204 -3.435 54.260 1.00 19.75 97 ILE B C 1
ATOM 2458 O O . ILE B 1 97 ? -25.287 -3.253 54.816 1.00 19.97 97 ILE B O 1
ATOM 2463 N N . GLU B 1 98 ? -23.745 -4.647 53.960 1.00 19.47 98 GLU B N 1
ATOM 2464 C CA . GLU B 1 98 ? -24.531 -5.839 54.251 1.00 20.51 98 GLU B CA 1
ATOM 2465 C C . GLU B 1 98 ? -24.616 -6.229 55.728 1.00 20.39 98 GLU B C 1
ATOM 2466 O O . GLU B 1 98 ? -25.701 -6.535 56.221 1.00 22.33 98 GLU B O 1
ATOM 2472 N N . ASP B 1 99 ? -23.494 -6.213 56.443 1.00 20.26 99 ASP B N 1
ATOM 2473 C CA . ASP B 1 99 ? -23.520 -6.626 57.847 1.00 20.40 99 ASP B CA 1
ATOM 2474 C C . ASP B 1 99 ? -23.828 -5.542 58.880 1.00 20.33 99 ASP B C 1
ATOM 2475 O O . ASP B 1 99 ? -24.302 -5.846 59.974 1.00 19.90 99 ASP B O 1
ATOM 2480 N N . TYR B 1 100 ? -23.575 -4.286 58.531 1.00 18.27 100 TYR B N 1
ATOM 2481 C CA . TYR B 1 100 ? -23.811 -3.169 59.447 1.00 17.33 100 TYR B CA 1
ATOM 2482 C C . TYR B 1 100 ? -25.271 -3.096 59.912 1.00 17.30 100 TYR B C 1
ATOM 2483 O O . TYR B 1 100 ? -26.179 -2.920 59.103 1.00 17.14 100 TYR B O 1
ATOM 2492 N N . ALA B 1 101 ? -25.498 -3.230 61.217 1.00 15.79 101 ALA B N 1
ATOM 2493 C CA . ALA B 1 101 ? -26.857 -3.175 61.754 1.00 16.16 101 ALA B CA 1
ATOM 2494 C C . ALA B 1 101 ? -27.357 -1.737 61.818 1.00 15.69 101 ALA B C 1
ATOM 2495 O O . ALA B 1 101 ? -26.583 -0.815 62.079 1.00 15.64 101 ALA B O 1
ATOM 2497 N N . LEU B 1 102 ? -28.652 -1.545 61.584 1.00 13.88 102 LEU B N 1
ATOM 2498 C CA . LEU B 1 102 ? -29.222 -0.206 61.622 1.00 13.56 102 LEU B CA 1
ATOM 2499 C C . LEU B 1 102 ? -29.177 0.352 63.038 1.00 14.71 102 LEU B C 1
ATOM 2500 O O . LEU B 1 102 ? -29.173 1.566 63.235 1.00 14.93 102 LEU B O 1
ATOM 2505 N N . THR B 1 103 ? -29.131 -0.539 64.024 1.00 14.80 103 THR B N 1
ATOM 2506 C CA . THR B 1 103 ? -29.054 -0.106 65.412 1.00 14.67 103 THR B CA 1
ATOM 2507 C C . THR B 1 103 ? -27.684 0.522 65.646 1.00 14.15 103 THR B C 1
ATOM 2508 O O . THR B 1 103 ? -27.564 1.490 66.400 1.00 15.58 103 THR B O 1
ATOM 2512 N N . GLU B 1 104 ? -26.660 -0.028 64.991 1.00 14.83 104 GLU B N 1
ATOM 2513 C CA . GLU B 1 104 ? -25.295 0.489 65.105 1.00 16.01 104 GLU B CA 1
ATOM 2514 C C . GLU B 1 104 ? -25.234 1.852 64.422 1.00 14.57 104 GLU B C 1
ATOM 2515 O O . GLU B 1 104 ? -24.610 2.786 64.926 1.00 14.25 104 GLU B O 1
ATOM 2521 N N . TRP B 1 105 ? -25.877 1.951 63.262 1.00 13.58 105 TRP B N 1
ATOM 2522 C CA . TRP B 1 105 ? -25.912 3.201 62.513 1.00 13.10 105 TRP B CA 1
ATOM 2523 C C . TRP B 1 105 ? -26.567 4.301 63.349 1.00 13.21 105 TRP B C 1
ATOM 2524 O O . TRP B 1 105 ? -26.020 5.398 63.484 1.00 12.96 105 TRP B O 1
ATOM 2535 N N . GLN B 1 106 ? -27.728 4.009 63.928 1.00 13.03 106 GLN B N 1
ATOM 2536 C CA . GLN B 1 106 ? -28.422 5.007 64.734 1.00 13.39 106 GLN B CA 1
ATOM 2537 C C . GLN B 1 106 ? -27.620 5.377 65.979 1.00 13.63 106 GLN B C 1
ATOM 2538 O O . GLN B 1 106 ? -27.572 6.544 66.366 1.00 13.01 106 GLN B O 1
ATOM 2544 N N . ARG B 1 107 ? -26.993 4.385 66.604 1.00 13.90 107 ARG B N 1
ATOM 2545 C CA . ARG B 1 107 ? -26.205 4.636 67.806 1.00 14.22 107 ARG B CA 1
ATOM 2546 C C . ARG B 1 107 ? -25.043 5.595 67.544 1.00 14.06 107 ARG B C 1
ATOM 2547 O O . ARG B 1 107 ? -24.800 6.508 68.335 1.00 13.80 107 ARG B O 1
ATOM 2555 N N . ILE B 1 108 ? -24.328 5.401 66.437 1.00 12.39 108 ILE B N 1
ATOM 2556 C CA . ILE B 1 108 ? -23.207 6.283 66.141 1.00 12.99 108 ILE B CA 1
ATOM 2557 C C . ILE B 1 108 ? -23.705 7.677 65.738 1.00 12.62 108 ILE B C 1
ATOM 2558 O O . ILE B 1 108 ? -23.040 8.677 66.005 1.00 13.14 108 ILE B O 1
ATOM 2563 N N . LEU B 1 109 ? -24.880 7.749 65.116 1.00 11.33 109 LEU B N 1
ATOM 2564 C CA . LEU B 1 109 ? -25.449 9.049 64.768 1.00 11.76 109 LEU B CA 1
ATOM 2565 C C . LEU B 1 109 ? -25.779 9.764 66.082 1.00 11.23 109 LEU B C 1
ATOM 2566 O O . LEU B 1 109 ? -25.508 10.955 66.239 1.00 10.57 109 LEU B O 1
ATOM 2571 N N . ASP B 1 110 ? -26.344 9.018 67.033 1.00 11.00 110 ASP B N 1
ATOM 2572 C CA . ASP B 1 110 ? -26.716 9.579 68.333 1.00 11.10 110 ASP B CA 1
ATOM 2573 C C . ASP B 1 110 ? -25.533 10.158 69.099 1.00 11.68 110 ASP B C 1
ATOM 2574 O O . ASP B 1 110 ? -25.593 11.280 69.599 1.00 11.81 110 ASP B O 1
ATOM 2579 N N . VAL B 1 111 ? -24.463 9.378 69.204 1.00 11.41 111 VAL B N 1
ATOM 2580 C CA . VAL B 1 111 ? -23.281 9.803 69.946 1.00 11.62 111 VAL B CA 1
ATOM 2581 C C . VAL B 1 111 ? -22.355 10.780 69.223 1.00 11.89 111 VAL B C 1
ATOM 2582 O O . VAL B 1 111 ? -22.066 11.866 69.736 1.00 11.76 111 VAL B O 1
ATOM 2586 N N . ASN B 1 112 ? -21.893 10.386 68.041 1.00 12.51 112 ASN B N 1
ATOM 2587 C CA . ASN B 1 112 ? -20.957 11.191 67.256 1.00 11.40 112 ASN B CA 1
ATOM 2588 C C . ASN B 1 112 ? -21.510 12.446 66.604 1.00 11.44 112 ASN B C 1
ATOM 2589 O O . ASN B 1 112 ? -20.774 13.410 66.397 1.00 11.44 112 ASN B O 1
ATOM 2594 N N . LEU B 1 113 ? -22.794 12.445 66.267 1.00 10.41 113 LEU B N 1
ATOM 2595 C CA . LEU B 1 113 ? -23.376 13.611 65.619 1.00 10.50 113 LEU B CA 1
ATOM 2596 C C . LEU B 1 113 ? -24.308 14.393 66.532 1.00 10.69 113 LEU B C 1
ATOM 2597 O O . LEU B 1 113 ? -24.045 15.548 66.860 1.00 11.59 113 LEU B O 1
ATOM 2602 N N . THR B 1 114 ? -25.402 13.766 66.944 1.00 10.35 114 THR B N 1
ATOM 2603 C CA . THR B 1 114 ? -26.347 14.443 67.820 1.00 10.16 114 THR B CA 1
ATOM 2604 C C . THR B 1 114 ? -25.676 14.889 69.118 1.00 8.73 114 THR B C 1
ATOM 2605 O O . THR B 1 114 ? -25.920 15.998 69.598 1.00 9.52 114 THR B O 1
ATOM 2609 N N . GLY B 1 115 ? -24.818 14.035 69.672 1.00 9.74 115 GLY B N 1
ATOM 2610 C CA . GLY B 1 115 ? -24.123 14.375 70.902 1.00 10.57 115 GLY B CA 1
ATOM 2611 C C . GLY B 1 115 ? -23.353 15.677 70.788 1.00 11.21 115 GLY B C 1
ATOM 2612 O O . GLY B 1 115 ? -23.309 16.471 71.730 1.00 11.21 115 GLY B O 1
ATOM 2613 N N . VAL B 1 116 ? -22.739 15.895 69.629 1.00 9.91 116 VAL B N 1
ATOM 2614 C CA . VAL B 1 116 ? -21.973 17.111 69.380 1.00 10.71 116 VAL B CA 1
ATOM 2615 C C . VAL B 1 116 ? -22.910 18.313 69.298 1.00 10.51 116 VAL B C 1
ATOM 2616 O O . VAL B 1 116 ? -22.634 19.375 69.862 1.00 10.66 116 VAL B O 1
ATOM 2620 N N . PHE B 1 117 ? -24.028 18.144 68.601 1.00 10.18 117 PHE B N 1
ATOM 2621 C CA . PHE B 1 117 ? -24.992 19.228 68.478 1.00 11.47 117 PHE B CA 1
ATOM 2622 C C . PHE B 1 117 ? -25.555 19.592 69.848 1.00 10.88 117 PHE B C 1
ATOM 2623 O O . PHE B 1 117 ? -25.696 20.770 70.173 1.00 10.29 117 PHE B O 1
ATOM 2631 N N . LEU B 1 118 ? -25.871 18.581 70.654 1.00 10.07 118 LEU B N 1
ATOM 2632 C CA . LEU B 1 118 ? -26.422 18.831 71.980 1.00 11.47 118 LEU B CA 1
ATOM 2633 C C . LEU B 1 118 ? -25.443 19.605 72.855 1.00 11.51 118 LEU B C 1
ATOM 2634 O O . LEU B 1 118 ? -25.853 20.420 73.685 1.00 11.04 118 LEU B O 1
ATOM 2639 N N . GLY B 1 119 ? -24.150 19.347 72.666 1.00 11.70 119 GLY B N 1
ATOM 2640 C CA . GLY B 1 119 ? -23.134 20.040 73.438 1.00 10.23 119 GLY B CA 1
ATOM 2641 C C . GLY B 1 119 ? -23.092 21.509 73.067 1.00 11.49 119 GLY B C 1
ATOM 2642 O O . GLY B 1 119 ? -22.980 22.378 73.930 1.00 10.39 119 GLY B O 1
ATOM 2643 N N . ILE B 1 120 ? -23.187 21.790 71.772 1.00 11.00 120 ILE B N 1
ATOM 2644 C CA . ILE B 1 120 ? -23.172 23.167 71.303 1.00 12.55 120 ILE B CA 1
ATOM 2645 C C . ILE B 1 120 ? -24.375 23.918 71.872 1.00 12.21 120 ILE B C 1
ATOM 2646 O O . ILE B 1 120 ? -24.229 25.020 72.394 1.00 11.17 120 ILE B O 1
ATOM 2651 N N . ARG B 1 121 ? -25.556 23.309 71.781 1.00 13.10 121 ARG B N 1
ATOM 2652 C CA . ARG B 1 121 ? -26.782 23.925 72.294 1.00 14.61 121 ARG B CA 1
ATOM 2653 C C . ARG B 1 121 ? -26.657 24.297 73.765 1.00 13.04 121 ARG B C 1
ATOM 2654 O O . ARG B 1 121 ? -27.110 25.360 74.188 1.00 12.57 121 ARG B O 1
ATOM 2662 N N . ALA B 1 122 ? -26.050 23.405 74.540 1.00 12.36 122 ALA B N 1
ATOM 2663 C CA . ALA B 1 122 ? -25.905 23.603 75.976 1.00 12.80 122 ALA B CA 1
ATOM 2664 C C . ALA B 1 122 ? -24.916 24.676 76.425 1.00 13.00 122 ALA B C 1
ATOM 2665 O O . ALA B 1 122 ? -25.141 25.334 77.442 1.00 12.93 122 ALA B O 1
ATOM 2667 N N . VAL B 1 123 ? -23.832 24.867 75.679 1.00 12.92 123 VAL B N 1
ATOM 2668 C CA . VAL B 1 123 ? -22.822 25.847 76.078 1.00 12.87 123 VAL B CA 1
ATOM 2669 C C . VAL B 1 123 ? -23.014 27.281 75.594 1.00 12.91 123 VAL B C 1
ATOM 2670 O O . VAL B 1 123 ? -22.401 28.201 76.143 1.00 11.79 123 VAL B O 1
ATOM 2674 N N . VAL B 1 124 ? -23.858 27.489 74.589 1.00 13.77 124 VAL B N 1
ATOM 2675 C CA . VAL B 1 124 ? -24.037 28.835 74.056 1.00 14.32 124 VAL B CA 1
ATOM 2676 C C . VAL B 1 124 ? -24.548 29.904 75.019 1.00 15.35 124 VAL B C 1
ATOM 2677 O O . VAL B 1 124 ? -24.117 31.051 74.938 1.00 14.55 124 VAL B O 1
ATOM 2681 N N . LYS B 1 125 ? -25.443 29.553 75.938 1.00 15.26 125 LYS B N 1
ATOM 2682 C CA . LYS B 1 125 ? -25.956 30.566 76.859 1.00 16.04 125 LYS B CA 1
ATOM 2683 C C . LYS B 1 125 ? -24.844 31.258 77.659 1.00 15.25 125 LYS B C 1
ATOM 2684 O O . LYS B 1 125 ? -24.668 32.474 77.554 1.00 16.68 125 LYS B O 1
ATOM 2690 N N . PRO B 1 126 ? -24.075 30.503 78.465 1.00 14.93 126 PRO B N 1
ATOM 2691 C CA . PRO B 1 126 ? -23.014 31.177 79.224 1.00 15.31 126 PRO B CA 1
ATOM 2692 C C . PRO B 1 126 ? -21.945 31.832 78.345 1.00 15.43 126 PRO B C 1
ATOM 2693 O O . PRO B 1 126 ? -21.418 32.891 78.688 1.00 15.07 126 PRO B O 1
ATOM 2697 N N . MET B 1 127 ? -21.625 31.209 77.213 1.00 14.40 127 MET B N 1
ATOM 2698 C CA . MET B 1 127 ? -20.624 31.775 76.314 1.00 14.60 127 MET B CA 1
ATOM 2699 C C . MET B 1 127 ? -21.075 33.124 75.763 1.00 14.90 127 MET B C 1
ATOM 2700 O O . MET B 1 127 ? -20.282 34.061 75.677 1.00 16.17 127 MET B O 1
ATOM 2705 N N . LYS B 1 128 ? -22.348 33.224 75.392 1.00 15.16 128 LYS B N 1
ATOM 2706 C CA . LYS B 1 128 ? -22.872 34.476 74.867 1.00 15.71 128 LYS B CA 1
ATOM 2707 C C . LYS B 1 128 ? -22.898 35.558 75.944 1.00 16.79 128 LYS B C 1
ATOM 2708 O O . LYS B 1 128 ? -22.677 36.735 75.656 1.00 16.51 128 LYS B O 1
ATOM 2714 N N . GLU B 1 129 ? -23.161 35.161 77.185 1.00 16.83 129 GLU B N 1
ATOM 2715 C CA . GLU B 1 129 ? -23.197 36.126 78.281 1.00 19.54 129 GLU B CA 1
ATOM 2716 C C . GLU B 1 129 ? -21.789 36.659 78.516 1.00 20.30 129 GLU B C 1
ATOM 2717 O O . GLU B 1 129 ? -21.602 37.836 78.829 1.00 20.44 129 GLU B O 1
ATOM 2723 N N . ALA B 1 130 ? -20.801 35.785 78.353 1.00 19.93 130 ALA B N 1
ATOM 2724 C CA . ALA B 1 130 ? -19.407 36.159 78.541 1.00 20.91 130 ALA B CA 1
ATOM 2725 C C . ALA B 1 130 ? -18.902 36.972 77.356 1.00 21.16 130 ALA B C 1
ATOM 2726 O O . ALA B 1 130 ? -17.944 37.730 77.482 1.00 21.48 130 ALA B O 1
ATOM 2728 N N . GLY B 1 131 ? -19.551 36.810 76.206 1.00 19.84 131 GLY B N 1
ATOM 2729 C CA . GLY B 1 131 ? -19.148 37.541 75.018 1.00 19.43 131 GLY B CA 1
ATOM 2730 C C . GLY B 1 131 ? -17.940 36.937 74.325 1.00 18.68 131 GLY B C 1
ATOM 2731 O O . GLY B 1 131 ? -17.371 37.539 73.416 1.00 19.19 131 GLY B O 1
ATOM 2732 N N . ARG B 1 132 ? -17.537 35.746 74.758 1.00 18.36 132 ARG B N 1
ATOM 2733 C CA . ARG B 1 132 ? -16.392 35.076 74.162 1.00 18.83 132 ARG B CA 1
ATOM 2734 C C . ARG B 1 132 ? -16.408 33.582 74.443 1.00 18.79 132 ARG B C 1
ATOM 2735 O O . ARG B 1 132 ? -16.849 33.140 75.507 1.00 20.24 132 ARG B O 1
ATOM 2743 N N . GLY B 1 133 ? -15.940 32.806 73.473 1.00 17.14 133 GLY B N 1
ATOM 2744 C CA . GLY B 1 133 ? -15.917 31.368 73.638 1.00 14.71 133 GLY B CA 1
ATOM 2745 C C . GLY B 1 133 ? -15.300 30.666 72.448 1.00 14.66 133 GLY B C 1
ATOM 2746 O O . GLY B 1 133 ? -15.164 31.240 71.366 1.00 13.35 133 GLY B O 1
ATOM 2747 N N . SER B 1 134 ? -14.928 29.411 72.655 1.00 13.08 134 SER B N 1
ATOM 2748 C CA . SER B 1 134 ? -14.318 28.605 71.607 1.00 12.10 134 SER B CA 1
ATOM 2749 C C . SER B 1 134 ? -14.842 27.185 71.703 1.00 11.95 134 SER B C 1
ATOM 2750 O O . SER B 1 134 ? -14.693 26.529 72.733 1.00 11.20 134 SER B O 1
ATOM 2753 N N . ILE B 1 135 ? -15.465 26.722 70.627 1.00 11.39 135 ILE B N 1
ATOM 2754 C CA . ILE B 1 135 ? -16.012 25.376 70.568 1.00 11.32 135 ILE B CA 1
ATOM 2755 C C . ILE B 1 135 ? -15.123 24.587 69.618 1.00 11.22 135 ILE B C 1
ATOM 2756 O O . ILE B 1 135 ? -14.878 25.008 68.489 1.00 12.18 135 ILE B O 1
ATOM 2761 N N . ILE B 1 136 ? -14.626 23.453 70.099 1.00 10.01 136 ILE B N 1
ATOM 2762 C CA . ILE B 1 136 ? -13.724 22.606 69.330 1.00 9.70 136 ILE B CA 1
ATOM 2763 C C . ILE B 1 136 ? -14.366 21.245 69.124 1.00 10.29 136 ILE B C 1
ATOM 2764 O O . ILE B 1 136 ? -14.536 20.479 70.072 1.00 10.50 136 ILE B O 1
ATOM 2769 N N . ASN B 1 137 ? -14.731 20.950 67.881 1.00 10.42 137 ASN B N 1
ATOM 2770 C CA . ASN B 1 137 ? -15.370 19.679 67.571 1.00 9.41 137 ASN B CA 1
ATOM 2771 C C . ASN B 1 137 ? -14.371 18.684 67.001 1.00 10.62 137 ASN B C 1
ATOM 2772 O O . ASN B 1 137 ? -13.651 18.984 66.053 1.00 10.53 137 ASN B O 1
ATOM 2777 N N . ILE B 1 138 ? -14.334 17.493 67.585 1.00 10.43 138 ILE B N 1
ATOM 2778 C CA . ILE B 1 138 ? -13.404 16.475 67.127 1.00 10.71 138 ILE B CA 1
ATOM 2779 C C . ILE B 1 138 ? -13.984 15.626 66.003 1.00 11.80 138 ILE B C 1
ATOM 2780 O O . ILE B 1 138 ? -14.862 14.788 66.222 1.00 12.29 138 ILE B O 1
ATOM 2785 N N . SER B 1 139 ? -13.496 15.868 64.793 1.00 10.88 139 SER B N 1
ATOM 2786 C CA . SER B 1 139 ? -13.911 15.105 63.628 1.00 12.00 139 SER B CA 1
ATOM 2787 C C . SER B 1 139 ? -12.750 14.129 63.425 1.00 12.99 139 SER B C 1
ATOM 2788 O O . SER B 1 139 ? -12.206 13.603 64.400 1.00 13.50 139 SER B O 1
ATOM 2791 N N . SER B 1 140 ? -12.363 13.892 62.178 1.00 12.11 140 SER B N 1
ATOM 2792 C CA . SER B 1 140 ? -11.242 13.001 61.879 1.00 12.48 140 SER B CA 1
ATOM 2793 C C . SER B 1 140 ? -10.982 13.084 60.389 1.00 11.50 140 SER B C 1
ATOM 2794 O O . SER B 1 140 ? -11.723 13.756 59.672 1.00 12.09 140 SER B O 1
ATOM 2797 N N . ILE B 1 141 ? -9.935 12.426 59.906 1.00 11.19 141 ILE B N 1
ATOM 2798 C CA . ILE B 1 141 ? -9.701 12.486 58.475 1.00 10.61 141 ILE B CA 1
ATOM 2799 C C . ILE B 1 141 ? -10.781 11.666 57.788 1.00 10.66 141 ILE B C 1
ATOM 2800 O O . ILE B 1 141 ? -10.971 11.763 56.577 1.00 10.21 141 ILE B O 1
ATOM 2805 N N . GLU B 1 142 ? -11.507 10.872 58.574 1.00 10.97 142 GLU B N 1
ATOM 2806 C CA . GLU B 1 142 ? -12.609 10.089 58.026 1.00 11.39 142 GLU B CA 1
ATOM 2807 C C . GLU B 1 142 ? -13.762 11.054 57.760 1.00 12.65 142 GLU B C 1
ATOM 2808 O O . GLU B 1 142 ? -14.808 10.668 57.240 1.00 12.16 142 GLU B O 1
ATOM 2814 N N . GLY B 1 143 ? -13.557 12.315 58.134 1.00 12.52 143 GLY B N 1
ATOM 2815 C CA . GLY B 1 143 ? -14.555 13.342 57.898 1.00 11.33 143 GLY B CA 1
ATOM 2816 C C . GLY B 1 143 ? -14.146 14.156 56.677 1.00 11.88 143 GLY B C 1
ATOM 2817 O O . GLY B 1 143 ? -14.796 15.143 56.318 1.00 9.39 143 GLY B O 1
ATOM 2818 N N . LEU B 1 144 ? -13.060 13.728 56.034 1.00 11.32 144 LEU B N 1
ATOM 2819 C CA . LEU B 1 144 ? -12.530 14.403 54.848 1.00 11.66 144 LEU B CA 1
ATOM 2820 C C . LEU B 1 144 ? -12.538 13.474 53.628 1.00 11.81 144 LEU B C 1
ATOM 2821 O O . LEU B 1 144 ? -12.537 13.932 52.486 1.00 11.97 144 LEU B O 1
ATOM 2826 N N . ALA B 1 145 ? -12.527 12.169 53.876 1.00 11.11 145 ALA B N 1
ATOM 2827 C CA . ALA B 1 145 ? -12.557 11.176 52.803 1.00 12.27 145 ALA B CA 1
ATOM 2828 C C . ALA B 1 145 ? -13.201 9.898 53.333 1.00 14.20 145 ALA B C 1
ATOM 2829 O O . ALA B 1 145 ? -13.378 9.740 54.546 1.00 13.52 145 ALA B O 1
ATOM 2831 N N . GLY B 1 146 ? -13.544 8.987 52.430 1.00 12.99 146 GLY B N 1
ATOM 2832 C CA . GLY B 1 146 ? -14.192 7.757 52.849 1.00 14.43 146 GLY B CA 1
ATOM 2833 C C . GLY B 1 146 ? -13.294 6.586 53.199 1.00 15.50 146 GLY B C 1
ATOM 2834 O O . GLY B 1 146 ? -12.086 6.612 52.956 1.00 14.17 146 GLY B O 1
ATOM 2835 N N . THR B 1 147 ? -13.910 5.556 53.779 1.00 15.86 147 THR B N 1
ATOM 2836 C CA . THR B 1 147 ? -13.223 4.329 54.172 1.00 15.49 147 THR B CA 1
ATOM 2837 C C . THR B 1 147 ? -14.203 3.168 54.046 1.00 15.06 147 THR B C 1
ATOM 2838 O O . THR B 1 147 ? -15.363 3.282 54.442 1.00 15.27 147 THR B O 1
ATOM 2842 N N . VAL B 1 148 ? -13.744 2.056 53.486 1.00 14.68 148 VAL B N 1
ATOM 2843 C CA . VAL B 1 148 ? -14.594 0.884 53.325 1.00 14.60 148 VAL B CA 1
ATOM 2844 C C . VAL B 1 148 ? -15.116 0.392 54.680 1.00 14.07 148 VAL B C 1
ATOM 2845 O O . VAL B 1 148 ? -14.402 0.440 55.680 1.00 14.33 148 VAL B O 1
ATOM 2849 N N . ALA B 1 149 ? -16.370 -0.058 54.704 1.00 15.03 149 ALA B N 1
ATOM 2850 C CA . ALA B 1 149 ? -16.999 -0.580 55.922 1.00 15.51 149 ALA B CA 1
ATOM 2851 C C . ALA B 1 149 ? -16.942 0.376 57.114 1.00 16.67 149 ALA B C 1
ATOM 2852 O O . ALA B 1 149 ? -16.889 -0.057 58.268 1.00 16.42 149 ALA B O 1
ATOM 2854 N N . CYS B 1 150 ? -16.982 1.673 56.835 1.00 16.34 150 CYS B N 1
ATOM 2855 C CA . CYS B 1 150 ? -16.905 2.690 57.880 1.00 16.18 150 CYS B CA 1
ATOM 2856 C C . CYS B 1 150 ? -17.947 3.775 57.587 1.00 16.04 150 CYS B C 1
ATOM 2857 O O . CYS B 1 150 ? -17.681 4.967 57.716 1.00 15.61 150 CYS B O 1
ATOM 2860 N N . HIS B 1 151 ? -19.147 3.342 57.218 1.00 13.74 151 HIS B N 1
ATOM 2861 C CA . HIS B 1 151 ? -20.223 4.249 56.830 1.00 13.32 151 HIS B CA 1
ATOM 2862 C C . HIS B 1 151 ? -20.818 5.167 57.887 1.00 13.46 151 HIS B C 1
ATOM 2863 O O . HIS B 1 151 ? -20.978 6.366 57.644 1.00 11.99 151 HIS B O 1
ATOM 2870 N N . GLY B 1 152 ? -21.152 4.621 59.051 1.00 11.90 152 GLY B N 1
ATOM 2871 C CA . GLY B 1 152 ? -21.710 5.455 60.102 1.00 11.39 152 GLY B CA 1
ATOM 2872 C C . GLY B 1 152 ? -20.668 6.413 60.653 1.00 12.34 152 GLY B C 1
ATOM 2873 O O . GLY B 1 152 ? -20.965 7.571 60.939 1.00 12.75 152 GLY B O 1
ATOM 2874 N N . TYR B 1 153 ? -19.436 5.929 60.795 1.00 12.17 153 TYR B N 1
ATOM 2875 C CA . TYR B 1 153 ? -18.356 6.752 61.321 1.00 11.78 153 TYR B CA 1
ATOM 2876 C C . TYR B 1 153 ? -18.028 7.870 60.336 1.00 11.92 153 TYR B C 1
ATOM 2877 O O . TYR B 1 153 ? -17.879 9.023 60.729 1.00 11.31 153 TYR B O 1
ATOM 2886 N N . THR B 1 154 ? -17.914 7.523 59.057 1.00 11.76 154 THR B N 1
ATOM 2887 C CA . THR B 1 154 ? -17.617 8.508 58.021 1.00 11.65 154 THR B CA 1
ATOM 2888 C C . THR B 1 154 ? -18.735 9.550 57.957 1.00 11.75 154 THR B C 1
ATOM 2889 O O . THR B 1 154 ? -18.480 10.754 57.947 1.00 11.25 154 THR B O 1
ATOM 2893 N N . ALA B 1 155 ? -19.977 9.079 57.920 1.00 10.38 155 ALA B N 1
ATOM 2894 C CA . ALA B 1 155 ? -21.121 9.978 57.853 1.00 10.36 155 ALA B CA 1
ATOM 2895 C C . ALA B 1 155 ? -21.136 10.977 59.010 1.00 10.21 155 ALA B C 1
ATOM 2896 O O . ALA B 1 155 ? -21.314 12.175 58.796 1.00 10.17 155 ALA B O 1
ATOM 2898 N N . THR B 1 156 ? -20.946 10.491 60.234 1.00 10.54 156 THR B N 1
ATOM 2899 C CA . THR B 1 156 ? -20.966 11.381 61.387 1.00 10.36 156 THR B CA 1
ATOM 2900 C C . THR B 1 156 ? -19.771 12.328 61.446 1.00 11.40 156 THR B C 1
ATOM 2901 O O . THR B 1 156 ? -19.916 13.486 61.836 1.00 11.44 156 THR B O 1
ATOM 2905 N N . LYS B 1 157 ? -18.590 11.857 61.061 1.00 10.80 157 LYS B N 1
ATOM 2906 C CA . LYS B 1 157 ? -17.428 12.736 61.101 1.00 10.92 157 LYS B CA 1
ATOM 2907 C C . LYS B 1 157 ? -17.539 13.837 60.038 1.00 10.71 157 LYS B C 1
ATOM 2908 O O . LYS B 1 157 ? -17.050 14.947 60.243 1.00 9.99 157 LYS B O 1
ATOM 2914 N N . PHE B 1 158 ? -18.184 13.535 58.912 1.00 10.42 158 PHE B N 1
ATOM 2915 C CA . PHE B 1 158 ? -18.396 14.546 57.873 1.00 9.76 158 PHE B CA 1
ATOM 2916 C C . PHE B 1 158 ? -19.451 15.523 58.398 1.00 10.52 158 PHE B C 1
ATOM 2917 O O . PHE B 1 158 ? -19.336 16.737 58.228 1.00 9.09 158 PHE B O 1
ATOM 2925 N N . ALA B 1 159 ? -20.484 14.979 59.036 1.00 10.59 159 ALA B N 1
ATOM 2926 C CA . ALA B 1 159 ? -21.563 15.796 59.578 1.00 10.90 159 ALA B CA 1
ATOM 2927 C C . ALA B 1 159 ? -21.029 16.785 60.607 1.00 10.01 159 ALA B C 1
ATOM 2928 O O . ALA B 1 159 ? -21.423 17.949 60.616 1.00 11.44 159 ALA B O 1
ATOM 2930 N N . VAL B 1 160 ? -20.142 16.315 61.477 1.00 10.03 160 VAL B N 1
ATOM 2931 C CA . VAL B 1 160 ? -19.556 17.175 62.502 1.00 10.26 160 VAL B CA 1
ATOM 2932 C C . VAL B 1 160 ? -18.782 18.301 61.819 1.00 10.11 160 VAL B C 1
ATOM 2933 O O . VAL B 1 160 ? -18.809 19.454 62.256 1.00 11.07 160 VAL B O 1
ATOM 2937 N N . ARG B 1 161 ? -18.099 17.952 60.735 1.00 10.20 161 ARG B N 1
ATOM 2938 C CA . ARG B 1 161 ? -17.327 18.917 59.962 1.00 10.89 161 ARG B CA 1
ATOM 2939 C C . ARG B 1 161 ? -18.244 20.033 59.464 1.00 10.94 161 ARG B C 1
ATOM 2940 O O . ARG B 1 161 ? -17.896 21.213 59.534 1.00 11.38 161 ARG B O 1
ATOM 2948 N N . GLY B 1 162 ? -19.415 19.650 58.959 1.00 10.08 162 GLY B N 1
ATOM 2949 C CA . GLY B 1 162 ? -20.362 20.632 58.454 1.00 10.18 162 GLY B CA 1
ATOM 2950 C C . GLY B 1 162 ? -21.020 21.453 59.551 1.00 10.66 162 GLY B C 1
ATOM 2951 O O . GLY B 1 162 ? -21.124 22.677 59.450 1.00 8.88 162 GLY B O 1
ATOM 2952 N N . LEU B 1 163 ? -21.471 20.777 60.602 1.00 9.35 163 LEU B N 1
ATOM 2953 C CA . LEU B 1 163 ? -22.123 21.445 61.726 1.00 9.48 163 LEU B CA 1
ATOM 2954 C C . LEU B 1 163 ? -21.201 22.501 62.328 1.00 10.38 163 LEU B C 1
ATOM 2955 O O . LEU B 1 163 ? -21.653 23.529 62.848 1.00 9.70 163 LEU B O 1
ATOM 2960 N N . THR B 1 164 ? -19.903 22.241 62.261 1.00 9.78 164 THR B N 1
ATOM 2961 C CA . THR B 1 164 ? -18.917 23.178 62.780 1.00 9.99 164 THR B CA 1
ATOM 2962 C C . THR B 1 164 ? -19.036 24.516 62.045 1.00 10.74 164 THR B C 1
ATOM 2963 O O . THR B 1 164 ? -18.962 25.584 62.655 1.00 9.55 164 THR B O 1
ATOM 2967 N N . LYS B 1 165 ? -19.235 24.448 60.733 1.00 10.35 165 LYS B N 1
ATOM 2968 C CA . LYS B 1 165 ? -19.339 25.649 59.914 1.00 10.06 165 LYS B CA 1
ATOM 2969 C C . LYS B 1 165 ? -20.652 26.404 60.107 1.00 10.43 165 LYS B C 1
ATOM 2970 O O . LYS B 1 165 ? -20.640 27.622 60.277 1.00 10.89 165 LYS B O 1
ATOM 2976 N N . SER B 1 166 ? -21.779 25.695 60.085 1.00 10.15 166 SER B N 1
ATOM 2977 C CA . SER B 1 166 ? -23.067 26.360 60.263 1.00 11.39 166 SER B CA 1
ATOM 2978 C C . SER B 1 166 ? -23.126 27.052 61.622 1.00 10.23 166 SER B C 1
ATOM 2979 O O . SER B 1 166 ? -23.554 28.204 61.717 1.00 10.61 166 SER B O 1
ATOM 2982 N N . THR B 1 167 ? -22.687 26.368 62.676 1.00 10.62 167 THR B N 1
ATOM 2983 C CA . THR B 1 167 ? -22.713 26.984 64.000 1.00 10.76 167 THR B CA 1
ATOM 2984 C C . THR B 1 167 ? -21.693 28.116 64.121 1.00 11.03 167 THR B C 1
ATOM 2985 O O . THR B 1 167 ? -21.938 29.105 64.812 1.00 11.45 167 THR B O 1
ATOM 2989 N N . ALA B 1 168 ? -20.558 27.981 63.438 1.00 11.35 168 ALA B N 1
ATOM 2990 C CA . ALA B 1 168 ? -19.528 29.016 63.467 1.00 11.18 168 ALA B CA 1
ATOM 2991 C C . ALA B 1 168 ? -20.079 30.320 62.892 1.00 10.33 168 ALA B C 1
ATOM 2992 O O . ALA B 1 168 ? -19.872 31.396 63.451 1.00 10.02 168 ALA B O 1
ATOM 2994 N N . LEU B 1 169 ? -20.784 30.218 61.771 1.00 10.73 169 LEU B N 1
ATOM 2995 C CA . LEU B 1 169 ? -21.352 31.394 61.124 1.00 11.33 169 LEU B CA 1
ATOM 2996 C C . LEU B 1 169 ? -22.377 32.073 62.021 1.00 11.47 169 LEU B C 1
ATOM 2997 O O . LEU B 1 169 ? -22.387 33.295 62.153 1.00 12.72 169 LEU B O 1
ATOM 3002 N N . GLU B 1 170 ? -23.233 31.274 62.647 1.00 10.37 170 GLU B N 1
ATOM 3003 C CA . GLU B 1 170 ? -24.270 31.821 63.514 1.00 9.88 170 GLU B CA 1
ATOM 3004 C C . GLU B 1 170 ? -23.751 32.421 64.821 1.00 10.42 170 GLU B C 1
ATOM 3005 O O . GLU B 1 170 ? -24.252 33.454 65.281 1.00 10.57 170 GLU B O 1
ATOM 3011 N N . LEU B 1 171 ? -22.744 31.783 65.410 1.00 10.74 171 LEU B N 1
ATOM 3012 C CA . LEU B 1 171 ? -22.190 32.230 66.683 1.00 10.92 171 LEU B CA 1
ATOM 3013 C C . LEU B 1 171 ? -21.086 33.291 66.624 1.00 11.87 171 LEU B C 1
ATOM 3014 O O . LEU B 1 171 ? -20.803 33.948 67.628 1.00 11.46 171 LEU B O 1
ATOM 3019 N N . GLY B 1 172 ? -20.466 33.462 65.461 1.00 12.93 172 GLY B N 1
ATOM 3020 C CA . GLY B 1 172 ? -19.402 34.449 65.336 1.00 12.92 172 GLY B CA 1
ATOM 3021 C C . GLY B 1 172 ? -19.750 35.837 65.860 1.00 13.97 172 GLY B C 1
ATOM 3022 O O . GLY B 1 172 ? -18.942 36.459 66.555 1.00 12.86 172 GLY B O 1
ATOM 3023 N N . PRO B 1 173 ? -20.941 36.364 65.532 1.00 13.53 173 PRO B N 1
ATOM 3024 C CA . PRO B 1 173 ? -21.353 37.695 65.996 1.00 14.23 173 PRO B CA 1
ATOM 3025 C C . PRO B 1 173 ? -21.400 37.829 67.521 1.00 16.13 173 PRO B C 1
ATOM 3026 O O . PRO B 1 173 ? -21.333 38.939 68.055 1.00 15.04 173 PRO B O 1
ATOM 3030 N N . SER B 1 174 ? -21.520 36.699 68.217 1.00 14.88 174 SER B N 1
ATOM 3031 C CA . SER B 1 174 ? -21.575 36.698 69.679 1.00 15.93 174 SER B CA 1
ATOM 3032 C C . SER B 1 174 ? -20.200 36.500 70.319 1.00 16.55 174 SER B C 1
ATOM 3033 O O . SER B 1 174 ? -20.086 36.405 71.544 1.00 17.98 174 SER B O 1
ATOM 3036 N N . GLY B 1 175 ? -19.163 36.433 69.489 1.00 16.12 175 GLY B N 1
ATOM 3037 C CA . GLY B 1 175 ? -17.813 36.256 69.995 1.00 15.08 175 GLY B CA 1
ATOM 3038 C C . GLY B 1 175 ? -17.413 34.810 70.233 1.00 14.44 175 GLY B C 1
ATOM 3039 O O . GLY B 1 175 ? -16.425 34.539 70.911 1.00 15.08 175 GLY B O 1
ATOM 3040 N N . ILE B 1 176 ? -18.174 33.879 69.670 1.00 14.02 176 ILE B N 1
ATOM 3041 C CA . ILE B 1 176 ? -17.892 32.458 69.841 1.00 11.49 176 ILE B CA 1
ATOM 3042 C C . ILE B 1 176 ? -17.372 31.825 68.559 1.00 11.93 176 ILE B C 1
ATOM 3043 O O . ILE B 1 176 ? -18.034 31.877 67.523 1.00 11.74 176 ILE B O 1
ATOM 3048 N N . ARG B 1 177 ? -16.183 31.234 68.634 1.00 10.92 177 ARG B N 1
ATOM 3049 C CA . ARG B 1 177 ? -15.583 30.574 67.478 1.00 10.72 177 ARG B CA 1
ATOM 3050 C C . ARG B 1 177 ? -15.871 29.076 67.543 1.00 10.65 177 ARG B C 1
ATOM 3051 O O . ARG B 1 177 ? -15.976 28.501 68.627 1.00 10.41 177 ARG B O 1
ATOM 3059 N N . VAL B 1 178 ? -16.005 28.448 66.379 1.00 11.08 178 VAL B N 1
ATOM 3060 C CA . VAL B 1 178 ? -16.266 27.017 66.317 1.00 10.71 178 VAL B CA 1
ATOM 3061 C C . VAL B 1 178 ? -15.369 26.447 65.226 1.00 10.82 178 VAL B C 1
ATOM 3062 O O . VAL B 1 178 ? -15.434 26.882 64.080 1.00 9.66 178 VAL B O 1
ATOM 3066 N N . ASN B 1 179 ? -14.523 25.489 65.595 1.00 9.35 179 ASN B N 1
ATOM 3067 C CA . ASN B 1 179 ? -13.608 24.856 64.647 1.00 10.98 179 ASN B CA 1
ATOM 3068 C C . ASN B 1 179 ? -13.607 23.344 64.832 1.00 11.43 179 ASN B C 1
ATOM 3069 O O . ASN B 1 179 ? -14.017 22.842 65.873 1.00 11.47 179 ASN B O 1
ATOM 3074 N N . SER B 1 180 ? -13.152 22.619 63.816 1.00 11.73 180 SER B N 1
ATOM 3075 C CA . SER B 1 180 ? -13.099 21.163 63.900 1.00 11.82 180 SER B CA 1
ATOM 3076 C C . SER B 1 180 ? -11.667 20.650 63.764 1.00 11.76 180 SER B C 1
ATOM 3077 O O . SER B 1 180 ? -10.866 21.206 63.013 1.00 11.52 180 SER B O 1
ATOM 3080 N N . ILE B 1 181 ? -11.348 19.603 64.521 1.00 9.56 181 ILE B N 1
ATOM 3081 C CA . ILE B 1 181 ? -10.023 18.992 64.480 1.00 10.22 181 ILE B CA 1
ATOM 3082 C C . ILE B 1 181 ? -10.149 17.654 63.760 1.00 9.46 181 ILE B C 1
ATOM 3083 O O . ILE B 1 181 ? -11.081 16.893 64.009 1.00 9.77 181 ILE B O 1
ATOM 3088 N N . HIS B 1 182 ? -9.210 17.373 62.863 1.00 10.21 182 HIS B N 1
ATOM 3089 C CA . HIS B 1 182 ? -9.250 16.135 62.096 1.00 10.47 182 HIS B CA 1
ATOM 3090 C C . HIS B 1 182 ? -7.965 15.335 62.231 1.00 11.43 182 HIS B C 1
ATOM 3091 O O . HIS B 1 182 ? -7.049 15.481 61.433 1.00 11.06 182 HIS B O 1
ATOM 3098 N N . PRO B 1 183 ? -7.881 14.475 63.250 1.00 12.80 183 PRO B N 1
ATOM 3099 C CA . PRO B 1 183 ? -6.638 13.712 63.367 1.00 12.21 183 PRO B CA 1
ATOM 3100 C C . PRO B 1 183 ? -6.599 12.406 62.572 1.00 13.25 183 PRO B C 1
ATOM 3101 O O . PRO B 1 183 ? -7.633 11.894 62.127 1.00 11.59 183 PRO B O 1
ATOM 3105 N N . GLY B 1 184 ? -5.383 11.904 62.374 1.00 13.08 184 GLY B N 1
ATOM 3106 C CA . GLY B 1 184 ? -5.182 10.645 61.683 1.00 13.22 184 GLY B CA 1
ATOM 3107 C C . GLY B 1 184 ? -5.206 9.604 62.784 1.00 13.88 184 GLY B C 1
ATOM 3108 O O . GLY B 1 184 ? -5.893 9.801 63.783 1.00 14.89 184 GLY B O 1
ATOM 3109 N N . LEU B 1 185 ? -4.459 8.515 62.640 1.00 14.12 185 LEU B N 1
ATOM 3110 C CA . LEU B 1 185 ? -4.460 7.485 63.679 1.00 15.19 185 LEU B CA 1
ATOM 3111 C C . LEU B 1 185 ? -3.762 7.970 64.948 1.00 14.28 185 LEU B C 1
ATOM 3112 O O . LEU B 1 185 ? -2.609 8.398 64.909 1.00 15.40 185 LEU B O 1
ATOM 3117 N N . VAL B 1 186 ? -4.472 7.907 66.070 1.00 14.09 186 VAL B N 1
ATOM 3118 C CA . VAL B 1 186 ? -3.918 8.323 67.353 1.00 13.46 186 VAL B CA 1
ATOM 3119 C C . VAL B 1 186 ? -3.942 7.119 68.290 1.00 14.94 186 VAL B C 1
A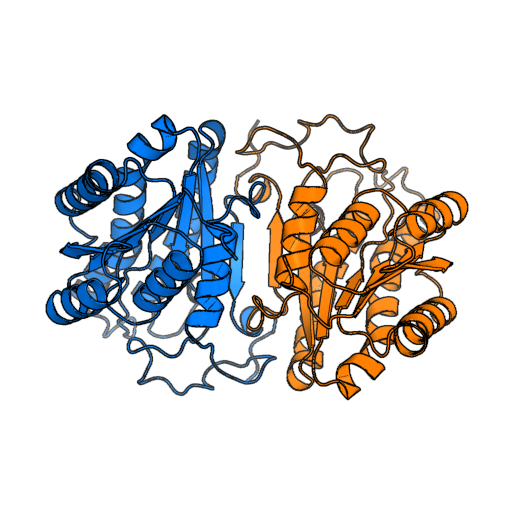TOM 3120 O O . VAL B 1 186 ? -4.911 6.363 68.315 1.00 14.29 186 VAL B O 1
ATOM 3124 N N . LYS B 1 187 ? -2.865 6.942 69.047 1.00 15.65 187 LYS B N 1
ATOM 3125 C CA . LYS B 1 187 ? -2.760 5.823 69.972 1.00 17.90 187 LYS B CA 1
ATOM 3126 C C . LYS B 1 187 ? -3.674 6.015 71.175 1.00 18.46 187 LYS B C 1
ATOM 3127 O O . LYS B 1 187 ? -3.333 6.725 72.122 1.00 18.87 187 LYS B O 1
ATOM 3133 N N . THR B 1 188 ? -4.841 5.383 71.119 1.00 18.30 188 THR B N 1
ATOM 3134 C CA . THR B 1 188 ? -5.824 5.451 72.193 1.00 19.32 188 THR B CA 1
ATOM 3135 C C . THR B 1 188 ? -6.532 4.105 72.227 1.00 19.96 188 THR B C 1
ATOM 3136 O O . THR B 1 188 ? -6.359 3.284 71.327 1.00 21.09 188 THR B O 1
ATOM 3140 N N . PRO B 1 189 ? -7.343 3.858 73.265 1.00 21.28 189 PRO B N 1
ATOM 3141 C CA . PRO B 1 189 ? -8.041 2.572 73.325 1.00 22.68 189 PRO B CA 1
ATOM 3142 C C . PRO B 1 189 ? -9.037 2.324 72.190 1.00 23.14 189 PRO B C 1
ATOM 3143 O O . PRO B 1 189 ? -9.404 1.180 71.931 1.00 24.31 189 PRO B O 1
ATOM 3147 N N . MET B 1 190 ? -9.463 3.383 71.505 1.00 24.03 190 MET B N 1
ATOM 3148 C CA . MET B 1 190 ? -10.413 3.223 70.405 1.00 24.26 190 MET B CA 1
ATOM 3149 C C . MET B 1 190 ? -9.776 2.525 69.208 1.00 25.86 190 MET B C 1
ATOM 3150 O O . MET B 1 190 ? -10.458 1.820 68.460 1.00 24.76 190 MET B O 1
ATOM 3155 N N . THR B 1 191 ? -8.473 2.725 69.029 1.00 27.37 191 THR B N 1
ATOM 3156 C CA . THR B 1 191 ? -7.755 2.132 67.904 1.00 30.07 191 THR B CA 1
ATOM 3157 C C . THR B 1 191 ? -6.571 1.250 68.301 1.00 31.64 191 THR B C 1
ATOM 3158 O O . THR B 1 191 ? -5.650 1.051 67.508 1.00 32.10 191 THR B O 1
ATOM 3162 N N . ASP B 1 192 ? -6.592 0.718 69.519 1.00 32.87 192 ASP B N 1
ATOM 3163 C CA . ASP B 1 192 ? -5.505 -0.139 69.981 1.00 34.68 192 ASP B CA 1
ATOM 3164 C C . ASP B 1 192 ? -5.362 -1.389 69.112 1.00 34.37 192 ASP B C 1
ATOM 3165 O O . ASP B 1 192 ? -4.283 -1.974 69.026 1.00 34.55 192 ASP B O 1
ATOM 3170 N N . TRP B 1 193 ? -6.454 -1.788 68.468 1.00 33.41 193 TRP B N 1
ATOM 3171 C CA . TRP B 1 193 ? -6.461 -2.966 67.606 1.00 32.59 193 TRP B CA 1
ATOM 3172 C C . TRP B 1 193 ? -6.017 -2.625 66.186 1.00 31.14 193 TRP B C 1
ATOM 3173 O O . TRP B 1 193 ? -5.829 -3.513 65.355 1.00 29.74 193 TRP B O 1
ATOM 3184 N N . VAL B 1 194 ? -5.859 -1.336 65.911 1.00 29.24 194 VAL B N 1
ATOM 3185 C CA . VAL B 1 194 ? -5.451 -0.888 64.587 1.00 28.20 194 VAL B CA 1
ATOM 3186 C C . VAL B 1 194 ? -3.938 -0.771 64.463 1.00 27.61 194 VAL B C 1
ATOM 3187 O O . VAL B 1 194 ? -3.279 -0.199 65.330 1.00 27.53 194 VAL B O 1
ATOM 3191 N N . PRO B 1 195 ? -3.363 -1.326 63.382 1.00 27.20 195 PRO B N 1
ATOM 3192 C CA . PRO B 1 195 ? -1.912 -1.232 63.211 1.00 27.14 195 PRO B CA 1
ATOM 3193 C C . PRO B 1 195 ? -1.533 0.241 63.081 1.00 25.92 195 PRO B C 1
ATOM 3194 O O . PRO B 1 195 ? -2.182 0.995 62.360 1.00 25.27 195 PRO B O 1
ATOM 3198 N N . GLU B 1 196 ? -0.490 0.646 63.796 1.00 26.41 196 GLU B N 1
ATOM 3199 C CA . GLU B 1 196 ? -0.041 2.032 63.792 1.00 26.60 196 GLU B CA 1
ATOM 3200 C C . GLU B 1 196 ? 0.317 2.604 62.424 1.00 26.14 196 GLU B C 1
ATOM 3201 O O . GLU B 1 196 ? 0.269 3.817 62.225 1.00 26.29 196 GLU B O 1
ATOM 3207 N N . ASP B 1 197 ? 0.663 1.737 61.480 1.00 25.57 197 ASP B N 1
ATOM 3208 C CA . ASP B 1 197 ? 1.036 2.188 60.143 1.00 25.27 197 ASP B CA 1
ATOM 3209 C C . ASP B 1 197 ? -0.071 1.953 59.118 1.00 23.10 197 ASP B C 1
ATOM 3210 O O . ASP B 1 197 ? 0.196 1.813 57.924 1.00 21.86 197 ASP B O 1
ATOM 3215 N N . ILE B 1 198 ? -1.315 1.923 59.582 1.00 21.57 198 ILE B N 1
ATOM 3216 C CA . ILE B 1 198 ? -2.444 1.692 58.690 1.00 21.65 198 ILE B CA 1
ATOM 3217 C C . ILE B 1 198 ? -2.537 2.747 57.585 1.00 20.28 198 ILE B C 1
ATOM 3218 O O . ILE B 1 198 ? -2.888 2.436 56.448 1.00 19.96 198 ILE B O 1
ATOM 3223 N N . PHE B 1 199 ? -2.217 3.992 57.923 1.00 18.52 199 PHE B N 1
ATOM 3224 C CA . PHE B 1 199 ? -2.269 5.085 56.955 1.00 17.80 199 PHE B CA 1
ATOM 3225 C C . PHE B 1 199 ? -0.913 5.382 56.342 1.00 18.33 199 PHE B C 1
ATOM 3226 O O . PHE B 1 199 ? 0.124 5.178 56.972 1.00 18.15 199 PHE B O 1
ATOM 3234 N N . GLN B 1 200 ? -0.926 5.871 55.109 1.00 18.51 200 GLN B N 1
ATOM 3235 C CA . GLN B 1 200 ? 0.309 6.273 54.466 1.00 20.58 200 GLN B CA 1
ATOM 3236 C C . GLN B 1 200 ? 0.512 7.667 55.052 1.00 19.85 200 GLN B C 1
ATOM 3237 O O . GLN B 1 200 ? -0.335 8.540 54.878 1.00 21.30 200 GLN B O 1
ATOM 3243 N N . THR B 1 201 ? 1.600 7.867 55.787 1.00 18.08 201 THR B N 1
ATOM 3244 C CA . THR B 1 201 ? 1.869 9.175 56.372 1.00 17.13 201 THR B CA 1
ATOM 3245 C C . THR B 1 201 ? 3.240 9.660 55.943 1.00 16.92 201 THR B C 1
ATOM 3246 O O . THR B 1 201 ? 4.135 8.860 55.673 1.00 17.09 201 THR B O 1
ATOM 3250 N N . ALA B 1 202 ? 3.401 10.976 55.883 1.00 15.93 202 ALA B N 1
ATOM 3251 C CA . ALA B 1 202 ? 4.675 11.565 55.505 1.00 15.85 202 ALA B CA 1
ATOM 3252 C C . ALA B 1 202 ? 5.653 11.435 56.670 1.00 15.91 202 ALA B C 1
ATOM 3253 O O . ALA B 1 202 ? 6.859 11.320 56.465 1.00 15.32 202 ALA B O 1
ATOM 3255 N N . LEU B 1 203 ? 5.124 11.437 57.892 1.00 15.49 203 LEU B N 1
ATOM 3256 C CA . LEU B 1 203 ? 5.959 11.335 59.089 1.00 15.79 203 LEU B CA 1
ATOM 3257 C C . LEU B 1 203 ? 6.300 9.898 59.484 1.00 16.53 203 LEU B C 1
ATOM 3258 O O . LEU B 1 203 ? 7.151 9.672 60.346 1.00 16.94 203 LEU B O 1
ATOM 3263 N N . GLY B 1 204 ? 5.627 8.934 58.862 1.00 16.14 204 GLY B N 1
ATOM 3264 C CA . GLY B 1 204 ? 5.898 7.531 59.133 1.00 16.89 204 GLY B CA 1
ATOM 3265 C C . GLY B 1 204 ? 5.630 7.010 60.533 1.00 17.60 204 GLY B C 1
ATOM 3266 O O . GLY B 1 204 ? 6.388 6.187 61.055 1.00 18.76 204 GLY B O 1
ATOM 3267 N N . ARG B 1 205 ? 4.552 7.472 61.152 1.00 15.91 205 ARG B N 1
ATOM 3268 C CA . ARG B 1 205 ? 4.213 7.008 62.490 1.00 15.54 205 ARG B CA 1
ATOM 3269 C C . ARG B 1 205 ? 2.816 7.475 62.847 1.00 16.30 205 ARG B C 1
ATOM 3270 O O . ARG B 1 205 ? 2.264 8.353 62.186 1.00 14.71 205 ARG B O 1
ATOM 3278 N N . ALA B 1 206 ? 2.251 6.875 63.888 1.00 15.06 206 ALA B N 1
ATOM 3279 C CA . ALA B 1 206 ? 0.931 7.254 64.366 1.00 15.39 206 ALA B CA 1
ATOM 3280 C C . ALA B 1 206 ? 1.160 8.401 65.344 1.00 15.57 206 ALA B C 1
ATOM 3281 O O . ALA B 1 206 ? 2.290 8.650 65.760 1.00 16.62 206 ALA B O 1
ATOM 3283 N N . ALA B 1 207 ? 0.090 9.088 65.723 1.00 15.61 207 ALA B N 1
ATOM 3284 C CA . ALA B 1 207 ? 0.208 10.219 66.633 1.00 14.95 207 ALA B CA 1
ATOM 3285 C C . ALA B 1 207 ? 0.060 9.867 68.103 1.00 15.18 207 ALA B C 1
ATOM 3286 O O . ALA B 1 207 ? -0.598 8.891 68.459 1.00 14.20 207 ALA B O 1
ATOM 3288 N N . GLU B 1 208 ? 0.695 10.675 68.947 1.00 14.57 208 GLU B N 1
ATOM 3289 C CA . GLU B 1 208 ? 0.591 10.527 70.393 1.00 16.56 208 GLU B CA 1
ATOM 3290 C C . GLU B 1 208 ? -0.563 11.466 70.730 1.00 15.21 208 GLU B C 1
ATOM 3291 O O . GLU B 1 208 ? -0.680 12.538 70.140 1.00 16.07 208 GLU B O 1
ATOM 3297 N N . PRO B 1 209 ? -1.440 11.077 71.664 1.00 15.72 209 PRO B N 1
ATOM 3298 C CA . PRO B 1 209 ? -2.559 11.964 71.997 1.00 15.32 209 PRO B CA 1
ATOM 3299 C C . PRO B 1 209 ? -2.204 13.423 72.301 1.00 14.60 209 PRO B C 1
ATOM 3300 O O . PRO B 1 209 ? -2.945 14.331 71.922 1.00 14.06 209 PRO B O 1
ATOM 3304 N N . VAL B 1 210 ? -1.073 13.654 72.964 1.00 13.72 210 VAL B N 1
ATOM 3305 C CA . VAL B 1 210 ? -0.668 15.017 73.304 1.00 14.46 210 VAL B CA 1
ATOM 3306 C C . VAL B 1 210 ? -0.462 15.878 72.059 1.00 14.28 210 VAL B C 1
ATOM 3307 O O . VAL B 1 210 ? -0.611 17.102 72.104 1.00 13.26 210 VAL B O 1
ATOM 3311 N N . GLU B 1 211 ? -0.118 15.237 70.947 1.00 13.63 211 GLU B N 1
ATOM 3312 C CA . GLU B 1 211 ? 0.089 15.958 69.700 1.00 12.22 211 GLU B CA 1
ATOM 3313 C C . GLU B 1 211 ? -1.227 16.547 69.205 1.00 11.56 211 GLU B C 1
ATOM 3314 O O . GLU B 1 211 ? -1.235 17.542 68.476 1.00 11.93 211 GLU B O 1
ATOM 3320 N N . VAL B 1 212 ? -2.337 15.929 69.603 1.00 11.14 212 VAL B N 1
ATOM 3321 C CA . VAL B 1 212 ? -3.654 16.433 69.231 1.00 11.02 212 VAL B CA 1
ATOM 3322 C C . VAL B 1 212 ? -4.074 17.448 70.296 1.00 11.36 212 VAL B C 1
ATOM 3323 O O . VAL B 1 212 ? -4.704 18.464 69.994 1.00 10.90 212 VAL B O 1
ATOM 3327 N N . SER B 1 213 ? -3.711 17.176 71.547 1.00 11.07 213 SER B N 1
ATOM 3328 C CA . SER B 1 213 ? -4.048 18.081 72.639 1.00 11.01 213 SER B CA 1
ATOM 3329 C C . SER B 1 213 ? -3.390 19.449 72.432 1.00 11.17 213 SER B C 1
ATOM 3330 O O . SER B 1 213 ? -3.955 20.473 72.817 1.00 10.68 213 SER B O 1
ATOM 3333 N N . ASN B 1 214 ? -2.198 19.464 71.834 1.00 10.09 214 ASN B N 1
ATOM 3334 C CA . ASN B 1 214 ? -1.498 20.722 71.583 1.00 12.54 214 ASN B CA 1
ATOM 3335 C C . ASN B 1 214 ? -2.341 21.606 70.665 1.00 12.46 214 ASN B C 1
ATOM 3336 O O . ASN B 1 214 ? -2.327 22.833 70.783 1.00 12.05 214 ASN B O 1
ATOM 3341 N N . LEU B 1 215 ? -3.072 20.973 69.753 1.00 10.44 215 LEU B N 1
ATOM 3342 C CA . LEU B 1 215 ? -3.930 21.699 68.820 1.00 10.83 215 LEU B CA 1
ATOM 3343 C C . LEU B 1 215 ? -5.184 22.185 69.549 1.00 10.51 215 LEU B C 1
ATOM 3344 O O . LEU B 1 215 ? -5.691 23.277 69.277 1.00 10.25 215 LEU B O 1
ATOM 3349 N N . VAL B 1 216 ? -5.679 21.375 70.480 1.00 10.69 216 VAL B N 1
ATOM 3350 C CA . VAL B 1 216 ? -6.857 21.755 71.253 1.00 10.46 216 VAL B CA 1
ATOM 3351 C C . VAL B 1 216 ? -6.523 23.021 72.035 1.00 9.12 216 VAL B C 1
ATOM 3352 O O . VAL B 1 216 ? -7.313 23.965 72.066 1.00 11.51 216 VAL B O 1
ATOM 3356 N N . VAL B 1 217 ? -5.345 23.039 72.653 1.00 9.33 217 VAL B N 1
ATOM 3357 C CA . VAL B 1 217 ? -4.906 24.198 73.428 1.00 9.34 217 VAL B CA 1
ATOM 3358 C C . VAL B 1 217 ? -4.845 25.449 72.554 1.00 11.01 217 VAL B C 1
ATOM 3359 O O . VAL B 1 217 ? -5.309 26.519 72.959 1.00 10.70 217 VAL B O 1
ATOM 3363 N N . TYR B 1 218 ? -4.279 25.315 71.356 1.00 10.87 218 TYR B N 1
ATOM 3364 C CA . TYR B 1 218 ? -4.180 26.445 70.441 1.00 10.64 218 TYR B CA 1
ATOM 3365 C C . TYR B 1 218 ? -5.567 27.008 70.131 1.00 11.33 218 TYR B C 1
ATOM 3366 O O . TYR B 1 218 ? -5.802 28.212 70.251 1.00 12.51 218 TYR B O 1
ATOM 3375 N N . LEU B 1 219 ? -6.487 26.130 69.745 1.00 11.12 219 LEU B N 1
ATOM 3376 C CA . LEU B 1 219 ? -7.842 26.548 69.402 1.00 12.11 219 LEU B CA 1
ATOM 3377 C C . LEU B 1 219 ? -8.638 27.052 70.602 1.00 11.93 219 LEU B C 1
ATOM 3378 O O . LEU B 1 219 ? -9.502 27.912 70.459 1.00 11.98 219 LEU B O 1
ATOM 3383 N N . ALA B 1 220 ? -8.342 26.523 71.783 1.00 11.62 220 ALA B N 1
ATOM 3384 C CA . ALA B 1 220 ? -9.040 26.948 72.993 1.00 12.08 220 ALA B CA 1
ATOM 3385 C C . ALA B 1 220 ? -8.558 28.333 73.435 1.00 13.19 220 ALA B C 1
ATOM 3386 O O . ALA B 1 220 ? -9.319 29.104 74.024 1.00 12.56 220 ALA B O 1
ATOM 3388 N N . SER B 1 221 ? -7.297 28.641 73.140 1.00 12.67 221 SER B N 1
ATOM 3389 C CA . SER B 1 221 ? -6.701 29.921 73.515 1.00 13.45 221 SER B CA 1
ATOM 3390 C C . SER B 1 221 ? -7.161 31.052 72.606 1.00 12.83 221 SER B C 1
ATOM 3391 O O . SER B 1 221 ? -7.734 30.817 71.542 1.00 12.12 221 SER B O 1
ATOM 3394 N N . ASP B 1 222 ? -6.893 32.283 73.029 1.00 12.67 222 ASP B N 1
ATOM 3395 C CA . ASP B 1 222 ? -7.264 33.453 72.241 1.00 12.90 222 ASP B CA 1
ATOM 3396 C C . ASP B 1 222 ? -6.260 33.700 71.125 1.00 12.86 222 ASP B C 1
ATOM 3397 O O . ASP B 1 222 ? -6.397 34.652 70.356 1.00 13.85 222 ASP B O 1
ATOM 3402 N N . GLU B 1 223 ? -5.242 32.851 71.047 1.00 12.05 223 GLU B N 1
ATOM 3403 C CA . GLU B 1 223 ? -4.228 32.978 70.004 1.00 12.52 223 GLU B CA 1
ATOM 3404 C C . GLU B 1 223 ? -4.872 32.762 68.636 1.00 13.16 223 GLU B C 1
ATOM 3405 O O . GLU B 1 223 ? -4.499 33.401 67.645 1.00 12.86 223 GLU B O 1
ATOM 3411 N N . SER B 1 224 ? -5.850 31.863 68.599 1.00 12.37 224 SER B N 1
ATOM 3412 C CA . SER B 1 224 ? -6.559 31.527 67.371 1.00 11.32 224 SER B CA 1
ATOM 3413 C C . SER B 1 224 ? -7.799 32.397 67.173 1.00 11.31 224 SER B C 1
ATOM 3414 O O . SER B 1 224 ? -8.762 31.984 66.533 1.00 10.32 224 SER B O 1
ATOM 3417 N N . SER B 1 225 ? -7.753 33.611 67.707 1.00 11.31 225 SER B N 1
ATOM 3418 C CA . SER B 1 225 ? -8.874 34.543 67.631 1.00 13.16 225 SER B CA 1
ATOM 3419 C C . SER B 1 225 ? -9.475 34.846 66.256 1.00 12.50 225 SER B C 1
ATOM 3420 O O . SER B 1 225 ? -10.626 35.285 66.179 1.00 11.99 225 SER B O 1
ATOM 3423 N N . TYR B 1 226 ? -8.731 34.635 65.173 1.00 10.45 226 TYR B N 1
ATOM 3424 C CA . TYR B 1 226 ? -9.309 34.928 63.866 1.00 11.52 226 TYR B CA 1
ATOM 3425 C C . TYR B 1 226 ? -9.635 33.677 63.052 1.00 10.43 226 TYR B C 1
ATOM 3426 O O . TYR B 1 226 ? -9.948 33.761 61.864 1.00 12.28 226 TYR B O 1
ATOM 3435 N N . SER B 1 227 ? -9.567 32.516 63.695 1.00 11.42 227 SER B N 1
ATOM 3436 C CA . SER B 1 227 ? -9.907 31.269 63.017 1.00 10.91 227 SER B CA 1
ATOM 3437 C C . SER B 1 227 ? -11.258 30.752 63.507 1.00 10.88 227 SER B C 1
ATOM 3438 O O . SER B 1 227 ? -11.461 30.560 64.708 1.00 9.57 227 SER B O 1
ATOM 3441 N N . THR B 1 228 ? -12.185 30.544 62.580 1.00 10.50 228 THR B N 1
ATOM 3442 C CA . THR B 1 228 ? -13.490 30.002 62.932 1.00 11.59 228 THR B CA 1
ATOM 3443 C C . THR B 1 228 ? -14.134 29.342 61.715 1.00 11.97 228 THR B C 1
ATOM 3444 O O . THR B 1 228 ? -13.956 29.795 60.579 1.00 10.83 228 THR B O 1
ATOM 3448 N N . GLY B 1 229 ? -14.862 28.257 61.968 1.00 11.08 229 GLY B N 1
ATOM 3449 C CA . GLY B 1 229 ? -15.521 27.507 60.912 1.00 10.93 229 GLY B CA 1
ATOM 3450 C C . GLY B 1 229 ? -14.521 26.706 60.098 1.00 11.60 229 GLY B C 1
ATOM 3451 O O . GLY B 1 229 ? -14.856 26.154 59.048 1.00 12.00 229 GLY B O 1
ATOM 3452 N N . ALA B 1 230 ? -13.294 26.612 60.600 1.00 10.86 230 ALA B N 1
ATOM 3453 C CA . ALA B 1 230 ? -12.231 25.923 59.875 1.00 11.51 230 ALA B CA 1
ATOM 3454 C C . ALA B 1 230 ? -11.838 24.527 60.348 1.00 12.65 230 ALA B C 1
ATOM 3455 O O . ALA B 1 230 ? -12.061 24.146 61.497 1.00 10.83 230 ALA B O 1
ATOM 3457 N N . GLU B 1 231 ? -11.238 23.781 59.424 1.00 12.51 231 GLU B N 1
ATOM 3458 C CA . GLU B 1 231 ? -10.773 22.420 59.657 1.00 13.06 231 GLU B CA 1
ATOM 3459 C C . GLU B 1 231 ? -9.273 22.430 59.958 1.00 11.85 231 GLU B C 1
ATOM 3460 O O . GLU B 1 231 ? -8.481 22.955 59.174 1.00 11.45 231 GLU B O 1
ATOM 3466 N N . PHE B 1 232 ? -8.887 21.860 61.093 1.00 11.75 232 PHE B N 1
ATOM 3467 C CA . PHE B 1 232 ? -7.476 21.788 61.463 1.00 11.52 232 PHE B CA 1
ATOM 3468 C C . PHE B 1 232 ? -7.060 20.327 61.445 1.00 11.33 232 PHE B C 1
ATOM 3469 O O . PHE B 1 232 ? -7.482 19.532 62.286 1.00 11.57 232 PHE B O 1
ATOM 3477 N N . VAL B 1 233 ? -6.230 19.988 60.465 1.00 10.68 233 VAL B N 1
ATOM 3478 C CA . VAL B 1 233 ? -5.775 18.625 60.255 1.00 10.60 233 VAL B CA 1
ATOM 3479 C C . VAL B 1 233 ? -4.455 18.295 60.941 1.00 10.20 233 VAL B C 1
ATOM 3480 O O . VAL B 1 233 ? -3.468 19.017 60.804 1.00 10.51 233 VAL B O 1
ATOM 3484 N N . VAL B 1 234 ? -4.456 17.191 61.678 1.00 11.65 234 VAL B N 1
ATOM 3485 C CA . VAL B 1 234 ? -3.278 16.718 62.393 1.00 10.94 234 VAL B CA 1
ATOM 3486 C C . VAL B 1 234 ? -3.230 15.213 62.099 1.00 11.98 234 VAL B C 1
ATOM 3487 O O . VAL B 1 234 ? -3.622 14.381 62.920 1.00 10.79 234 VAL B O 1
ATOM 3491 N N . ASP B 1 235 ? -2.743 14.882 60.905 1.00 10.82 235 ASP B N 1
ATOM 3492 C CA . ASP B 1 235 ? -2.700 13.500 60.445 1.00 10.90 235 ASP B CA 1
ATOM 3493 C C . ASP B 1 235 ? -1.367 13.003 59.886 1.00 12.15 235 ASP B C 1
ATOM 3494 O O . ASP B 1 235 ? -1.327 11.988 59.186 1.00 11.59 235 ASP B O 1
ATOM 3499 N N . GLY B 1 236 ? -0.281 13.703 60.182 1.00 12.06 236 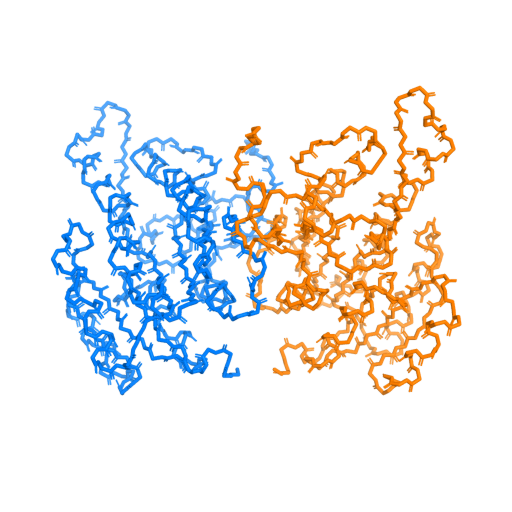GLY B N 1
ATOM 3500 C CA . GLY B 1 236 ? 1.011 13.264 59.685 1.00 13.07 236 GLY B CA 1
ATOM 3501 C C . GLY B 1 236 ? 1.160 13.305 58.174 1.00 13.92 236 GLY B C 1
ATOM 3502 O O . GLY B 1 236 ? 2.097 12.709 57.633 1.00 14.37 236 GLY B O 1
ATOM 3503 N N . GLY B 1 237 ? 0.231 13.980 57.494 1.00 12.91 237 GLY B N 1
ATOM 3504 C CA . GLY B 1 237 ? 0.300 14.117 56.046 1.00 12.32 237 GLY B CA 1
ATOM 3505 C C . GLY B 1 237 ? -0.520 13.186 55.165 1.00 12.00 237 GLY B C 1
ATOM 3506 O O . GLY B 1 237 ? -0.424 13.254 53.939 1.00 12.17 237 GLY B O 1
ATOM 3507 N N . THR B 1 238 ? -1.335 12.326 55.765 1.00 11.35 238 THR B N 1
ATOM 3508 C CA . THR B 1 238 ? -2.136 11.384 54.985 1.00 11.67 238 THR B CA 1
ATOM 3509 C C . THR B 1 238 ? -3.017 12.007 53.900 1.00 12.07 238 THR B C 1
ATOM 3510 O O . THR B 1 238 ? -2.916 11.645 52.731 1.00 12.42 238 THR B O 1
ATOM 3514 N N . VAL B 1 239 ? -3.881 12.943 54.279 1.00 13.50 239 VAL B N 1
ATOM 3515 C CA . VAL B 1 239 ? -4.777 13.551 53.304 1.00 11.61 239 VAL B CA 1
ATOM 3516 C C . VAL B 1 239 ? -4.079 14.503 52.337 1.00 12.00 239 VAL B C 1
ATOM 3517 O O . VAL B 1 239 ? -4.670 14.933 51.352 1.00 12.72 239 VAL B O 1
ATOM 3521 N N . ALA B 1 240 ? -2.818 14.821 52.609 1.00 11.21 240 ALA B N 1
ATOM 3522 C CA . ALA B 1 240 ? -2.063 15.707 51.730 1.00 12.14 240 ALA B CA 1
ATOM 3523 C C . ALA B 1 240 ? -1.592 14.961 50.483 1.00 13.33 240 ALA B C 1
ATOM 3524 O O . ALA B 1 240 ? -1.189 15.579 49.496 1.00 14.31 240 ALA B O 1
ATOM 3526 N N . GLY B 1 241 ? -1.645 13.633 50.525 1.00 13.54 241 GLY B N 1
ATOM 3527 C CA . GLY B 1 241 ? -1.195 12.851 49.385 1.00 15.22 241 GLY B CA 1
ATOM 3528 C C . GLY B 1 241 ? -2.240 11.952 48.751 1.00 16.40 241 GLY B C 1
ATOM 3529 O O . GLY B 1 241 ? -3.269 11.653 49.352 1.00 17.97 241 GLY B O 1
ATOM 3530 N N . LEU B 1 242 ? -1.967 11.517 47.526 1.00 16.45 242 LEU B N 1
ATOM 3531 C CA . LEU B 1 242 ? -2.871 10.639 46.792 1.00 15.53 242 LEU B CA 1
ATOM 3532 C C . LEU B 1 242 ? -2.612 9.192 47.200 1.00 17.38 242 LEU B C 1
ATOM 3533 O O . LEU B 1 242 ? -1.468 8.807 47.446 1.00 17.65 242 LEU B O 1
ATOM 3538 N N . ALA B 1 243 ? -3.674 8.395 47.273 1.00 18.75 243 ALA B N 1
ATOM 3539 C CA . ALA B 1 243 ? -3.555 6.992 47.659 1.00 20.57 243 ALA B CA 1
ATOM 3540 C C . ALA B 1 243 ? -2.882 6.163 46.563 1.00 22.74 243 ALA B C 1
ATOM 3541 O O . ALA B 1 243 ? -3.474 5.910 45.512 1.00 20.16 243 ALA B O 1
ATOM 3543 N N . HIS B 1 244 ? -1.647 5.741 46.830 1.00 25.42 244 HIS B N 1
ATOM 3544 C CA . HIS B 1 244 ? -0.854 4.943 45.893 1.00 28.76 244 HIS B CA 1
ATOM 3545 C C . HIS B 1 244 ? -0.751 3.486 46.337 1.00 31.07 244 HIS B C 1
ATOM 3546 O O . HIS B 1 244 ? -0.862 3.177 47.523 1.00 31.91 244 HIS B O 1
ATOM 3553 N N . ASN B 1 245 ? -0.528 2.592 45.378 1.00 33.67 245 ASN B N 1
ATOM 3554 C CA . ASN B 1 245 ? -0.379 1.173 45.681 1.00 35.31 245 ASN B CA 1
ATOM 3555 C C . ASN B 1 245 ? 1.099 0.839 45.846 1.00 35.96 245 ASN B C 1
ATOM 3556 O O . ASN B 1 245 ? 1.965 1.660 45.538 1.00 37.14 245 ASN B O 1
#